Protein AF-A0A5A9NB40-F1 (afdb_monomer)

Foldseek 3Di:
DDDFDKDKDFPDDDDDDPPDDDDPVVVDPDDGDIDIDGDDDDDDDDDDDDDDDDDDDDDDDDDDDDDDDDDDDDPPPPPPDPDDDPVRVLVLLLVQQDDDDADPLQEFEAELVGLPVSLLVSLPDPPHDLSYDHWYFYADPVRDTDDDTPPPPRLLVSLVSNLVVLLPDPQWDDDSQAIDGDDDPVCLVVLVLLSVLSSQVSSCNRNVDHNRSYHPVRVCLLVVVVPCDDQFDLNLQRPPVLSVLLVQLLPQPDLVSNVVSCVVCVVLLVVLVLRDRDDDNVNSVVSSSSSRRCRRDVSCPSSSCSSVVPVPPPQPALVNVLVQAAEDADDPPDPRNVLSVVVNVLSSVLRNCQRVPVDPDHVQLVQCQQALDSDQPSSGDVVRAYEAEDPDPPPQAWHHDNVNSYIYQYRDPDSVSRNVRDRCRSVVPPDHDDD

pLDDT: mean 75.5, std 23.29, range [23.64, 98.44]

Nearest PDB structures (foldseek):
  6xz1-assembly2_B  TM=4.515E-01  e=2.768E-10  Homo sapiens
  8p83-assembly1_D  TM=4.177E-01  e=2.714E-08  Homo sapiens
  8p82-assembly1_B  TM=4.170E-01  e=3.335E-08  Homo sapiens
  6fx4-assembly1_A  TM=7.484E-01  e=1.336E-04  Homo sapiens
  8bja-assembly1_A  TM=4.212E-01  e=2.802E-06  Homo sapiens

Secondary structure (DSSP, 8-state):
----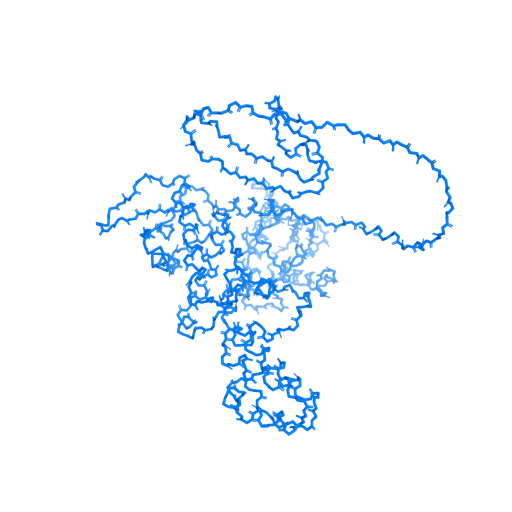-EEEE-SSS-PPPTT--S-GGGG--S--PPEEEEPP-----------------------------PPPP---------PPPHHHHHHHHHHTSB-S---GGGEEEE-GGGHHHHHHHHHT-TT--TTBPPEEEEB-TTS-B-SS--SSHHHHHHHHHHHHHHHTSTTEESSTTSBEEP--HHHHHTTHHHHHHHHHHHHHHHH----TTB-HHHHHHHTT--S-PPPPPGGG---HHHHHHHHHHHH-SSHHHHHHHHHHTHHHHHHTT-----SSHHHHHHHHHHHHHIIIIITTHHHHHHHTHHHH-----HHHHHHHPEE-PPPTTSHHHHHHHHHHHHHHHHHHHHHTTSSSS-HHHHHHHHHS-SS--TT--SSPPEEEEE-STT--S-EEETTTTEEEEE--SSHHHHHHHHHHHHHT--SS---

Sequence (435 aa):
MATEVFFIQRTQASAIRSTTRGRIIDYITESCTLFVTWGEDQMDTNMEDTLAPGENTPQSSTSGLSETAPDLPDFNHGSDTNEPDLETLLTNLMSKVCSEDIPSGNMINVCRDNVMDGAKRAFARRSFNPEAKISVVFMDDSMQAEGAVDEGGPSREFFRLLMMAIKESTLFTGPENNKNLSLDSHALHRGLYKTYGVMISVALLHGGVMPAFFSERLFKNLFSITSSSSPPTLDEITDLDLQTKLRKIFEAGDITAARAAIEECAESLSLLGSLRYIGTMEEREQLVQAATTFFVEGRTKEALEHFFWRTKNWKLRAEDLMSLFKAELSCPGSNRWRLEKKVEGYWRDFLVDVEDGVFEIELQQILIFASGADRIPALGFTPQPTIGFIHEIGRNYPEANTCLVKLKLPIHETYENFTKYMFEGIIQSPTFGMA

Radius of gyration: 31.13 Å; Cα contacts (8 Å, |Δi|>4): 495; chains: 1; bounding box: 96×76×75 Å

Mean predicted aligned error: 18.42 Å

InterPro domains:
  IPR000569 HECT domain [PF00632] (168-434)
  IPR000569 HECT domain [PS50237] (126-241)
  IPR000569 HECT domain [PS50237] (362-435)
  IPR000569 HECT domain [SM00119] (126-435)
  IPR035983 HECT, E3 ligase catalytic domain [SSF56204] (105-423)
  IPR050409 E3 ubiquitin-protein ligase [PTHR11254] (91-251)

Solvent-accessible surface area (backbone atoms only — not comparable to full-atom values): 26430 Å² total; per-residue (Å²): 137,86,83,86,66,71,55,78,65,69,93,77,78,82,86,85,60,97,84,74,85,80,67,74,69,84,76,57,92,63,98,73,85,81,54,78,49,81,64,76,92,75,84,85,81,90,81,82,87,83,79,86,88,79,90,83,86,84,89,82,89,82,89,83,82,90,84,89,81,82,91,74,84,85,79,81,72,80,81,88,64,94,65,75,52,71,67,57,51,49,50,48,50,46,69,60,41,52,84,87,67,67,52,78,39,29,52,37,62,26,30,85,95,46,39,59,63,29,46,55,58,33,70,67,37,90,66,40,48,88,53,48,41,73,41,35,42,42,32,47,100,83,73,44,74,62,79,77,85,52,85,54,62,50,41,41,52,46,29,53,52,41,52,52,52,54,67,73,28,81,56,39,40,66,54,87,64,41,22,36,76,38,78,49,71,67,45,50,75,71,43,43,39,34,48,49,32,51,50,49,53,39,21,34,62,76,44,69,41,70,79,76,31,50,19,73,64,48,52,32,65,69,69,65,54,77,74,73,72,74,80,67,52,65,88,68,45,78,50,64,66,61,33,51,43,45,47,51,34,68,67,35,90,44,68,68,54,25,50,54,35,43,61,76,35,36,70,61,28,50,76,51,74,41,63,72,92,70,92,48,72,66,51,45,52,55,36,47,45,48,34,36,38,30,64,65,48,58,68,30,44,67,48,54,50,35,35,39,48,74,79,79,63,69,71,80,47,40,69,56,58,59,70,52,41,48,72,64,72,55,62,84,90,37,74,61,24,55,53,50,54,50,48,55,47,47,51,53,53,49,36,45,38,28,69,74,58,76,43,102,54,53,62,48,57,54,40,21,56,26,39,63,35,83,60,82,50,96,70,52,64,84,54,71,29,27,33,43,70,39,84,56,87,91,49,66,46,50,47,54,39,37,88,54,24,30,32,29,44,34,77,57,96,44,63,67,61,37,50,51,28,44,52,52,38,59,72,70,53,90,75,79,86,92,128

Organism: NCBI:txid1572043

Structure (mmCIF, N/CA/C/O backbone):
data_AF-A0A5A9NB40-F1
#
_entry.id   AF-A0A5A9NB40-F1
#
loop_
_atom_site.group_PDB
_atom_site.id
_atom_site.type_symbol
_atom_site.label_atom_id
_atom_site.label_alt_id
_atom_site.label_comp_id
_atom_site.label_asym_id
_atom_site.label_entity_id
_atom_site.label_seq_id
_atom_site.pdbx_PDB_ins_code
_atom_site.Cartn_x
_atom_site.Cartn_y
_atom_site.Cartn_z
_atom_site.occupancy
_atom_site.B_iso_or_equiv
_atom_site.auth_seq_id
_atom_site.auth_comp_id
_atom_site.auth_asym_id
_atom_site.auth_atom_id
_atom_site.pdbx_PDB_model_num
ATOM 1 N N . MET A 1 1 ? -24.333 -8.713 -35.558 1.00 29.33 1 MET A N 1
ATOM 2 C CA . MET A 1 1 ? -24.719 -7.364 -35.097 1.00 29.33 1 MET A CA 1
ATOM 3 C C . MET A 1 1 ? -25.824 -7.554 -34.077 1.00 29.33 1 MET A C 1
ATOM 5 O O . MET A 1 1 ? -26.961 -7.739 -34.478 1.00 29.33 1 MET A O 1
ATOM 9 N N . ALA A 1 2 ? -25.473 -7.631 -32.794 1.00 23.80 2 ALA A N 1
ATOM 10 C CA . ALA A 1 2 ? -26.452 -7.568 -31.714 1.00 23.80 2 ALA A CA 1
ATOM 11 C C . ALA A 1 2 ? -26.686 -6.083 -31.420 1.00 23.80 2 ALA A C 1
ATOM 13 O O . ALA A 1 2 ? -25.725 -5.325 -31.304 1.00 23.80 2 ALA A O 1
ATOM 14 N N . THR A 1 3 ? -27.940 -5.647 -31.431 1.00 29.80 3 THR A N 1
ATOM 15 C CA . THR A 1 3 ? -28.317 -4.279 -31.068 1.00 29.80 3 THR A CA 1
ATOM 16 C C . THR A 1 3 ? -28.869 -4.361 -29.656 1.00 29.80 3 THR A C 1
ATOM 18 O O . THR A 1 3 ? -29.989 -4.816 -29.468 1.00 29.80 3 THR A O 1
ATOM 21 N N . GLU A 1 4 ? -28.049 -4.021 -28.666 1.00 28.77 4 GLU A N 1
ATOM 22 C CA . GLU A 1 4 ? -28.470 -3.997 -27.264 1.00 28.77 4 GLU A CA 1
ATOM 23 C C . GLU A 1 4 ? -29.405 -2.801 -27.037 1.00 28.77 4 GLU A C 1
ATOM 25 O O . GLU A 1 4 ? -29.126 -1.685 -27.486 1.00 28.77 4 GLU A O 1
ATOM 30 N N . VAL A 1 5 ? -30.534 -3.041 -26.369 1.00 35.09 5 VAL A N 1
ATOM 31 C CA . VAL A 1 5 ? -31.536 -2.019 -26.042 1.00 35.09 5 VAL A CA 1
ATOM 32 C C . VAL A 1 5 ? -31.424 -1.698 -24.554 1.00 35.09 5 VAL A C 1
ATOM 34 O O . VAL A 1 5 ? -31.495 -2.586 -23.711 1.00 35.09 5 VAL A O 1
ATOM 37 N N . PHE A 1 6 ? -31.258 -0.421 -24.224 1.00 33.25 6 PHE A N 1
ATOM 38 C CA . PHE A 1 6 ? -31.192 0.074 -22.849 1.00 33.25 6 PHE A CA 1
ATOM 39 C C . PHE A 1 6 ? -32.249 1.154 -22.622 1.00 33.25 6 PHE A C 1
ATOM 41 O O . PHE A 1 6 ? -32.608 1.901 -23.538 1.00 33.25 6 PHE A O 1
ATOM 48 N N . PHE A 1 7 ? -32.730 1.254 -21.384 1.00 34.97 7 PHE A N 1
ATOM 49 C CA . PHE A 1 7 ? -33.686 2.275 -20.967 1.00 34.97 7 PHE A CA 1
ATOM 50 C C . PHE A 1 7 ? -32.987 3.320 -20.098 1.00 34.97 7 PHE A C 1
ATOM 52 O O . PHE A 1 7 ? -32.127 2.999 -19.280 1.00 34.97 7 PHE A O 1
ATOM 59 N N . ILE A 1 8 ? -33.354 4.587 -20.291 1.00 39.41 8 ILE A N 1
ATOM 60 C CA . ILE A 1 8 ? -32.782 5.719 -19.560 1.00 39.41 8 ILE A CA 1
ATOM 61 C C . ILE A 1 8 ? -33.918 6.473 -18.895 1.00 39.41 8 ILE A C 1
ATOM 63 O O . ILE A 1 8 ? -34.808 6.988 -19.571 1.00 39.41 8 ILE A O 1
ATOM 67 N N . GLN A 1 9 ? -33.860 6.579 -17.572 1.00 42.47 9 GLN A N 1
ATOM 68 C CA . GLN A 1 9 ? -34.760 7.421 -16.794 1.00 42.47 9 GLN A CA 1
ATOM 69 C C . GLN A 1 9 ? -33.991 8.645 -16.286 1.00 42.47 9 GLN A C 1
ATOM 71 O O . GLN A 1 9 ? -33.009 8.519 -15.557 1.00 42.47 9 GLN A O 1
ATOM 76 N N . ARG A 1 10 ? -34.434 9.841 -16.696 1.00 43.91 10 ARG A N 1
ATOM 77 C CA . ARG A 1 10 ? -33.942 11.142 -16.211 1.00 43.91 10 ARG A CA 1
ATOM 78 C C . ARG A 1 10 ? -34.952 11.734 -15.232 1.00 43.91 10 ARG A C 1
ATOM 80 O O . ARG A 1 10 ? -36.149 11.711 -15.507 1.00 43.91 10 ARG A O 1
ATOM 87 N N . THR A 1 11 ? -34.475 12.307 -14.129 1.00 39.78 11 THR A N 1
ATOM 88 C CA . THR A 1 11 ? -35.333 12.928 -13.109 1.00 39.78 11 THR A CA 1
ATOM 89 C C . THR A 1 11 ? -35.779 14.348 -13.444 1.00 39.78 11 THR A C 1
ATOM 91 O O . THR A 1 11 ? -36.829 14.732 -12.954 1.00 39.78 11 THR A O 1
ATOM 94 N N . GLN A 1 12 ? -35.096 15.104 -14.312 1.00 43.00 12 GLN A N 1
ATOM 95 C CA . GLN A 1 12 ? -35.564 16.405 -14.820 1.00 43.00 12 GLN A CA 1
ATOM 96 C C . GLN A 1 12 ? -34.902 16.708 -16.189 1.00 43.00 12 GLN A C 1
ATOM 98 O O . GLN A 1 12 ? -33.707 16.488 -16.356 1.00 43.00 12 GLN A O 1
ATOM 103 N N . ALA A 1 13 ? -35.697 17.207 -17.151 1.00 37.53 13 ALA A N 1
ATOM 104 C CA . ALA A 1 13 ? -35.382 17.608 -18.543 1.00 37.53 13 ALA A CA 1
ATOM 105 C C . ALA A 1 13 ? -35.442 16.550 -19.685 1.00 37.53 13 ALA A C 1
ATOM 107 O O . ALA A 1 13 ? -35.218 15.356 -19.504 1.00 37.53 13 ALA A O 1
ATOM 108 N N . SER A 1 14 ? -35.799 17.063 -20.876 1.00 40.53 14 SER A N 1
ATOM 109 C CA . SER A 1 14 ? -36.460 16.482 -22.068 1.00 40.53 14 SER A CA 1
ATOM 110 C C . SER A 1 14 ? -36.132 15.039 -22.486 1.00 40.53 14 SER A C 1
ATOM 112 O O . SER A 1 14 ? -34.971 14.648 -22.576 1.00 40.53 14 SER A O 1
ATOM 114 N N . ALA A 1 15 ? -37.172 14.286 -22.873 1.00 42.12 15 ALA A N 1
ATOM 115 C CA . ALA A 1 15 ? -37.078 12.909 -23.364 1.00 42.12 15 ALA A CA 1
ATOM 116 C C . ALA A 1 15 ? -36.252 12.778 -24.661 1.00 42.12 15 ALA A C 1
ATOM 118 O O . ALA A 1 15 ? -36.497 13.477 -25.648 1.00 42.12 15 ALA A O 1
ATOM 119 N N . ILE A 1 16 ? -35.308 11.832 -24.670 1.00 47.56 16 ILE A N 1
ATOM 120 C CA . ILE A 1 16 ? -34.517 11.455 -25.849 1.00 47.56 16 ILE A CA 1
ATOM 121 C C . ILE A 1 16 ? -35.427 10.654 -26.792 1.00 47.56 16 ILE A C 1
ATOM 123 O O . ILE A 1 16 ? -36.020 9.655 -26.391 1.00 47.56 16 ILE A O 1
ATOM 127 N N . ARG A 1 17 ? -35.579 11.098 -28.047 1.00 47.91 17 ARG A N 1
ATOM 128 C CA . ARG A 1 17 ? -36.427 10.412 -29.039 1.00 47.91 17 ARG A CA 1
ATOM 129 C C . ARG A 1 17 ? -35.678 9.235 -29.669 1.00 47.91 17 ARG A C 1
ATOM 131 O O . ARG A 1 17 ? -34.467 9.314 -29.879 1.00 47.91 17 ARG A O 1
ATOM 138 N N . SER A 1 18 ? -36.408 8.189 -30.056 1.00 46.62 18 SER A N 1
ATOM 139 C CA . SER A 1 18 ? -35.879 6.957 -30.676 1.00 46.62 18 SER A CA 1
ATOM 140 C C . SER A 1 18 ? -35.137 7.163 -32.007 1.00 46.62 18 SER A C 1
ATOM 142 O O . SER A 1 18 ? -34.500 6.243 -32.508 1.00 46.62 18 SER A O 1
ATOM 144 N N . THR A 1 19 ? -35.183 8.365 -32.585 1.00 41.97 19 THR A N 1
ATOM 145 C CA . THR A 1 19 ? -34.514 8.718 -33.846 1.00 41.97 19 THR A CA 1
ATOM 146 C C . THR A 1 19 ? -33.150 9.400 -33.665 1.00 41.97 19 THR A C 1
ATOM 148 O O . THR A 1 19 ? -32.575 9.873 -34.643 1.00 41.97 19 THR A O 1
ATOM 151 N N . THR A 1 20 ? -32.632 9.502 -32.439 1.00 49.69 20 THR A N 1
ATOM 152 C CA . THR A 1 20 ? -31.390 10.239 -32.136 1.00 49.69 20 THR A CA 1
ATOM 153 C C . THR A 1 20 ? -30.153 9.380 -32.451 1.00 49.69 20 THR A C 1
ATOM 155 O O . THR A 1 20 ? -30.099 8.219 -32.058 1.00 49.69 20 THR A O 1
ATOM 158 N N . ARG A 1 21 ? -29.153 9.928 -33.163 1.00 46.28 21 ARG A N 1
ATOM 159 C CA . ARG A 1 21 ? -27.879 9.253 -33.500 1.00 46.28 21 ARG A CA 1
ATOM 160 C C . ARG A 1 21 ? -26.691 10.096 -33.015 1.00 46.28 21 ARG A C 1
ATOM 162 O O . ARG A 1 21 ? -26.619 11.265 -33.371 1.00 46.28 21 ARG A O 1
ATOM 169 N N . GLY A 1 22 ? -25.768 9.500 -32.257 1.00 52.41 22 GLY A N 1
ATOM 170 C CA . GLY A 1 22 ? -24.605 10.171 -31.645 1.00 52.41 22 GLY A CA 1
ATOM 171 C C . GLY A 1 22 ? -24.217 9.522 -30.308 1.00 52.41 22 GLY A C 1
ATOM 172 O O . GLY A 1 22 ? -24.888 8.579 -29.884 1.00 52.41 22 GLY A O 1
ATOM 173 N N . ARG A 1 23 ? -23.151 9.992 -29.636 1.00 48.22 23 ARG A N 1
ATOM 174 C CA . ARG A 1 23 ? -22.832 9.531 -28.271 1.00 48.22 23 ARG A CA 1
ATOM 175 C C . ARG A 1 23 ? -23.739 10.258 -27.286 1.00 48.22 23 ARG A C 1
ATOM 177 O O . ARG A 1 23 ? -23.987 11.449 -27.416 1.00 48.22 23 ARG A O 1
ATOM 184 N N . ILE A 1 24 ? -24.233 9.548 -26.278 1.00 52.31 24 ILE A N 1
ATOM 185 C CA . ILE A 1 24 ? -25.262 10.091 -25.381 1.00 52.31 24 ILE A CA 1
ATOM 186 C C . ILE A 1 24 ? -24.777 11.271 -24.534 1.00 52.31 24 ILE A C 1
ATOM 188 O O . ILE A 1 24 ? -25.565 12.143 -24.175 1.00 52.31 24 ILE A O 1
ATOM 192 N N . ILE A 1 25 ? -23.469 11.307 -24.270 1.00 52.12 25 ILE A N 1
ATOM 193 C CA . ILE A 1 25 ? -22.797 12.370 -23.525 1.00 52.12 25 ILE A CA 1
ATOM 194 C C . ILE A 1 25 ? -22.864 13.717 -24.245 1.00 52.12 25 ILE A C 1
ATOM 196 O O . ILE A 1 25 ? -22.922 14.753 -23.592 1.00 52.12 25 ILE A O 1
ATOM 200 N N . ASP A 1 26 ? -22.983 13.697 -25.575 1.00 53.06 26 ASP A N 1
ATOM 201 C CA . ASP A 1 26 ? -23.088 14.903 -26.397 1.00 53.06 26 ASP A CA 1
ATOM 202 C C . ASP A 1 26 ? -24.434 15.638 -26.168 1.00 53.06 26 ASP A C 1
ATOM 204 O O . ASP A 1 26 ? -24.609 16.771 -26.610 1.00 53.06 26 ASP A O 1
ATOM 208 N N . TYR A 1 27 ? -25.386 15.017 -25.452 1.00 52.00 27 TYR A N 1
ATOM 209 C CA . TYR A 1 27 ? -26.709 15.566 -25.116 1.00 52.00 27 TYR A CA 1
ATOM 210 C C . TYR A 1 27 ? -26.897 15.838 -23.607 1.00 52.00 27 TYR A C 1
ATOM 212 O O . TYR A 1 27 ? -28.026 16.002 -23.121 1.00 52.00 27 TYR A O 1
ATOM 220 N N . ILE A 1 28 ? -25.808 15.859 -22.834 1.00 54.16 28 ILE A N 1
ATOM 221 C CA . ILE A 1 28 ? -25.805 16.179 -21.402 1.00 54.16 28 ILE A CA 1
ATOM 222 C C . ILE A 1 28 ? -25.179 17.565 -21.231 1.00 54.16 28 ILE A C 1
ATOM 224 O O . ILE A 1 28 ? -23.966 17.714 -21.289 1.00 54.16 28 ILE A O 1
ATOM 228 N N . THR A 1 29 ? -26.013 18.591 -21.056 1.00 47.75 29 THR A N 1
ATOM 229 C CA . THR A 1 29 ? -25.559 19.988 -20.922 1.00 47.75 29 THR A CA 1
ATOM 230 C C . THR A 1 29 ? -25.350 20.426 -19.473 1.00 47.75 29 THR A C 1
ATOM 232 O O . THR A 1 29 ? -24.815 21.504 -19.242 1.00 47.75 29 THR A O 1
ATOM 235 N N . GLU A 1 30 ? -25.762 19.609 -18.500 1.00 47.28 30 GLU A N 1
ATOM 236 C CA . GLU A 1 30 ? -25.673 19.897 -17.065 1.00 47.28 30 GLU A CA 1
ATOM 237 C C . GLU A 1 30 ? -25.317 18.626 -16.284 1.00 47.28 30 GLU A C 1
ATOM 239 O O . GLU A 1 30 ? -25.606 17.511 -16.728 1.00 47.28 30 GLU A O 1
ATOM 244 N N . SER A 1 31 ? -24.687 18.788 -15.117 1.00 43.28 31 SER A N 1
ATOM 245 C CA . SER A 1 31 ? -24.292 17.665 -14.261 1.00 43.28 31 SER A CA 1
ATOM 246 C C . SER A 1 31 ? -25.531 16.916 -13.760 1.00 43.28 31 SER A C 1
ATOM 248 O O . SER A 1 31 ? -26.337 17.468 -13.013 1.00 43.28 31 SER A O 1
ATOM 250 N N . CYS A 1 32 ? -25.706 15.661 -14.183 1.00 47.19 32 CYS A N 1
ATOM 251 C CA . CYS A 1 32 ? -26.844 14.831 -13.791 1.00 47.19 32 CYS A CA 1
ATOM 252 C C . CYS A 1 32 ? -26.428 13.379 -13.532 1.00 47.19 32 CYS A C 1
ATOM 254 O O . CYS A 1 32 ? -25.531 12.850 -14.189 1.00 47.19 32 CYS A O 1
ATOM 256 N N . THR A 1 33 ? -27.127 12.708 -12.616 1.00 40.25 33 THR A N 1
ATOM 257 C CA . THR A 1 33 ? -26.971 11.268 -12.373 1.00 40.25 33 THR A CA 1
ATOM 258 C C . THR A 1 33 ? -27.795 10.476 -13.388 1.00 40.25 33 THR A C 1
ATOM 260 O O . THR A 1 33 ? -29.003 10.682 -13.509 1.00 40.25 33 THR A O 1
ATOM 263 N N . LEU A 1 34 ? -27.147 9.566 -14.118 1.00 41.75 34 LEU A N 1
ATOM 264 C CA . LEU A 1 34 ? -27.791 8.664 -15.074 1.00 41.75 34 LEU A CA 1
ATOM 265 C C . LEU A 1 34 ? -27.915 7.263 -14.480 1.00 41.75 34 LEU A C 1
ATOM 267 O O . LEU A 1 34 ? -26.918 6.662 -14.085 1.00 41.75 34 LEU A O 1
ATOM 271 N N . PHE A 1 35 ? -29.135 6.730 -14.479 1.00 39.69 35 PHE A N 1
ATOM 272 C CA . PHE A 1 35 ? -29.393 5.328 -14.176 1.00 39.69 35 PHE A CA 1
ATOM 273 C C . PHE A 1 35 ? -29.567 4.576 -15.495 1.00 39.69 35 PHE A C 1
ATOM 275 O O . PHE A 1 35 ? -30.476 4.880 -16.270 1.00 39.69 35 PHE A O 1
ATOM 282 N N . VAL A 1 36 ? -28.669 3.626 -15.761 1.00 39.91 36 VAL A N 1
ATOM 283 C CA . VAL A 1 36 ? -28.721 2.750 -16.936 1.00 39.91 36 VAL A CA 1
ATOM 284 C C . VAL A 1 36 ? -29.097 1.358 -16.457 1.00 39.91 36 VAL A C 1
ATOM 286 O O . VAL A 1 36 ? -28.350 0.739 -15.699 1.00 39.91 36 VAL A O 1
ATOM 289 N N . THR A 1 37 ? -30.257 0.872 -16.886 1.00 36.75 37 THR A N 1
ATOM 290 C CA . THR A 1 37 ? -30.696 -0.501 -16.638 1.00 36.75 37 THR A CA 1
ATOM 291 C C . THR A 1 37 ? -30.661 -1.295 -17.938 1.00 36.75 37 THR A C 1
ATOM 293 O O . THR A 1 37 ? -31.154 -0.858 -18.981 1.00 36.75 37 THR A O 1
ATOM 296 N N . TRP A 1 38 ? -30.041 -2.470 -17.866 1.00 35.12 38 TRP A N 1
ATOM 297 C CA . TRP A 1 38 ? -29.994 -3.437 -18.955 1.00 35.12 38 TRP A CA 1
ATOM 298 C C . TRP A 1 38 ? -31.318 -4.201 -18.982 1.00 35.12 38 TRP A C 1
ATOM 300 O O . TRP A 1 38 ? -31.718 -4.765 -17.965 1.00 35.12 38 TRP A O 1
ATOM 310 N N . GLY A 1 39 ? -32.027 -4.172 -20.112 1.00 36.09 39 GLY A N 1
ATOM 311 C CA . GLY A 1 39 ? -33.216 -5.001 -20.296 1.00 36.09 39 GLY A CA 1
ATOM 312 C C . GLY A 1 39 ? -32.800 -6.428 -20.639 1.00 36.09 39 GLY A C 1
ATOM 313 O O . GLY A 1 39 ? -32.001 -6.619 -21.551 1.00 36.09 39 GLY A O 1
ATOM 314 N N . GLU A 1 40 ? -33.319 -7.424 -19.923 1.00 32.31 40 GLU A N 1
ATOM 315 C CA . GLU A 1 40 ? -33.206 -8.819 -20.356 1.00 32.31 40 GLU A CA 1
ATOM 316 C C . GLU A 1 40 ? -34.130 -9.062 -21.560 1.00 32.31 40 GLU A C 1
ATOM 318 O O . GLU A 1 40 ? -35.271 -8.591 -21.575 1.00 32.31 40 GLU A O 1
ATOM 323 N N . ASP A 1 41 ? -33.634 -9.797 -22.563 1.00 35.50 41 ASP A N 1
ATOM 324 C CA . ASP A 1 41 ? -34.389 -10.237 -23.741 1.00 35.50 41 ASP A CA 1
ATOM 325 C C . ASP A 1 41 ? -35.631 -11.042 -23.312 1.00 35.50 41 ASP A C 1
ATOM 327 O O . ASP A 1 41 ? -35.566 -12.243 -23.049 1.00 35.50 41 ASP A O 1
ATOM 331 N N . GLN A 1 42 ? -36.788 -10.386 -23.255 1.00 32.03 42 GLN A N 1
ATOM 332 C CA . GLN A 1 42 ? -38.090 -11.041 -23.156 1.00 32.03 42 GLN A CA 1
ATOM 333 C C . GLN A 1 42 ? -38.706 -11.091 -24.556 1.00 32.03 42 GLN A C 1
ATOM 335 O O . GLN A 1 42 ? -39.126 -10.073 -25.109 1.00 32.03 42 GLN A O 1
ATOM 340 N N . MET A 1 43 ? -38.751 -12.294 -25.133 1.00 29.48 43 MET A N 1
ATOM 341 C CA . MET A 1 43 ? -39.629 -12.589 -26.262 1.00 29.48 43 MET A CA 1
ATOM 342 C C . MET A 1 43 ? -41.094 -12.626 -25.790 1.00 29.48 43 MET A C 1
ATOM 344 O O . MET A 1 43 ? -41.428 -13.351 -24.859 1.00 29.48 43 MET A O 1
ATOM 348 N N . ASP A 1 44 ? -41.926 -11.884 -26.527 1.00 31.30 44 ASP A N 1
ATOM 349 C CA . ASP A 1 44 ? -43.384 -11.978 -26.705 1.00 31.30 44 ASP A CA 1
ATOM 350 C C . ASP A 1 44 ? -44.344 -11.671 -25.533 1.00 31.30 44 ASP A C 1
ATOM 352 O O . ASP A 1 44 ? -44.513 -12.449 -24.601 1.00 31.30 44 ASP A O 1
ATOM 356 N N . THR A 1 45 ? -45.128 -10.590 -25.674 1.00 27.33 45 THR A N 1
ATOM 357 C CA . THR A 1 45 ? -46.595 -10.589 -25.935 1.00 27.33 45 THR A CA 1
ATOM 358 C C . THR A 1 45 ? -47.282 -9.286 -25.473 1.00 27.33 45 THR A C 1
ATOM 360 O O . THR A 1 45 ? -47.068 -8.792 -24.375 1.00 27.33 45 THR A O 1
ATOM 363 N N . ASN A 1 46 ? -48.119 -8.742 -26.365 1.00 29.81 46 ASN A N 1
ATOM 364 C CA . ASN A 1 46 ? -49.235 -7.797 -26.191 1.00 29.81 46 ASN A CA 1
ATOM 365 C C . ASN A 1 46 ? -49.567 -7.254 -24.784 1.00 29.81 46 ASN A C 1
ATOM 367 O O . ASN A 1 46 ? -50.034 -8.003 -23.929 1.00 29.81 46 ASN A O 1
ATOM 371 N N . MET A 1 47 ? -49.630 -5.921 -24.662 1.00 26.53 47 MET A N 1
ATOM 372 C CA . MET A 1 47 ? -50.822 -5.274 -24.094 1.00 26.53 47 MET A CA 1
ATOM 373 C C . MET A 1 47 ? -50.961 -3.818 -24.565 1.00 26.53 47 MET A C 1
ATOM 375 O O . MET A 1 47 ? -50.075 -2.990 -24.365 1.00 26.53 47 MET A O 1
ATOM 379 N N . GLU A 1 48 ? -52.084 -3.559 -25.234 1.00 28.17 48 GLU A N 1
ATOM 380 C CA . GLU A 1 48 ? -52.639 -2.251 -25.578 1.00 28.17 48 GLU A CA 1
ATOM 381 C C . GLU A 1 48 ? -53.038 -1.437 -24.335 1.00 28.17 48 GLU A C 1
ATOM 383 O O . GLU A 1 48 ? -53.352 -1.994 -23.285 1.00 28.17 48 GLU A O 1
ATOM 388 N N . ASP A 1 49 ? -53.095 -0.118 -24.550 1.00 27.61 49 ASP A N 1
ATOM 389 C CA . ASP A 1 49 ? -54.004 0.866 -23.954 1.00 27.61 49 ASP A CA 1
ATOM 390 C C . ASP A 1 49 ? -54.131 0.962 -22.431 1.00 27.61 49 ASP A C 1
ATOM 392 O O . ASP A 1 49 ? -54.804 0.150 -21.808 1.00 27.61 49 ASP A O 1
ATOM 396 N N . THR A 1 50 ? -53.720 2.107 -21.858 1.00 25.45 50 THR A N 1
ATOM 397 C CA . THR A 1 50 ? -54.691 3.041 -21.236 1.00 25.45 50 THR A CA 1
ATOM 398 C C . THR A 1 50 ? -54.100 4.438 -20.958 1.00 25.45 50 THR A C 1
ATOM 400 O O . THR A 1 50 ? -53.326 4.648 -20.033 1.00 25.45 50 THR A O 1
ATOM 403 N N . LEU A 1 51 ? -54.504 5.395 -21.799 1.00 25.91 51 LEU A N 1
ATOM 404 C CA . LEU A 1 51 ? -55.110 6.698 -21.470 1.00 25.91 51 LEU A CA 1
ATOM 405 C C . LEU A 1 51 ? -54.537 7.565 -20.323 1.00 25.91 51 LEU A C 1
ATOM 407 O O . LEU A 1 51 ? -54.747 7.316 -19.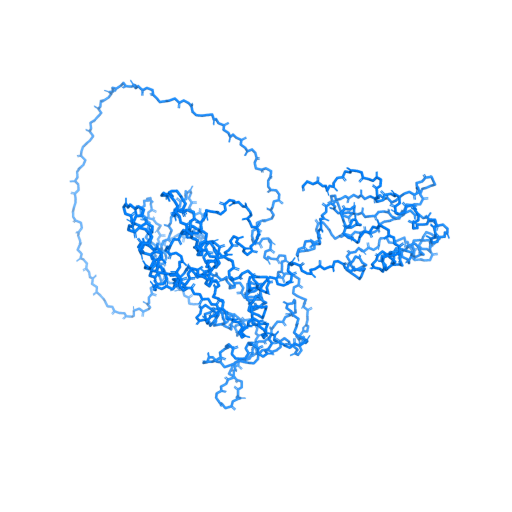138 1.00 25.91 51 LEU A O 1
ATOM 411 N N . ALA A 1 52 ? -54.012 8.727 -20.728 1.00 28.33 52 ALA A N 1
ATOM 412 C CA . ALA A 1 52 ? -54.126 9.981 -19.978 1.00 28.33 52 ALA A CA 1
ATOM 413 C C . ALA A 1 52 ? -55.603 10.403 -19.815 1.00 28.33 52 ALA A C 1
ATOM 415 O O . ALA A 1 52 ? -56.449 10.052 -20.642 1.00 28.33 52 ALA A O 1
ATOM 416 N N . PRO A 1 53 ? -55.919 11.196 -18.780 1.00 31.72 53 PRO A N 1
ATOM 417 C CA . PRO A 1 53 ? -56.241 12.618 -19.003 1.00 31.72 53 PRO A CA 1
ATOM 418 C C . PRO A 1 53 ? -55.635 13.492 -17.877 1.00 31.72 53 PRO A C 1
ATOM 420 O O . PRO A 1 53 ? -55.325 12.990 -16.807 1.00 31.72 53 PRO A O 1
ATOM 423 N N . GLY A 1 54 ? -55.401 14.799 -17.960 1.00 26.14 54 GLY A N 1
ATOM 424 C CA . GLY A 1 54 ? -55.861 15.874 -18.827 1.00 26.14 54 GLY A CA 1
ATOM 425 C C . GLY A 1 54 ? -55.861 17.153 -17.964 1.00 26.14 54 GLY A C 1
ATOM 426 O O . GLY A 1 54 ? -56.436 17.145 -16.884 1.00 26.14 54 GLY A O 1
ATOM 427 N N . GLU A 1 55 ? -55.151 18.186 -18.428 1.00 26.52 55 GLU A N 1
ATOM 428 C CA . GLU A 1 55 ? -55.361 19.637 -18.235 1.00 26.52 55 GLU A CA 1
ATOM 429 C C . GLU A 1 55 ? -55.752 20.224 -16.852 1.00 26.52 55 GLU A C 1
ATOM 431 O O . GLU A 1 55 ? -56.838 19.990 -16.332 1.00 26.52 55 GLU A O 1
ATOM 436 N N . ASN A 1 56 ? -54.958 21.183 -16.346 1.00 26.97 56 ASN A N 1
ATOM 437 C CA . ASN A 1 56 ? -55.278 22.622 -16.462 1.00 26.97 56 ASN A CA 1
ATOM 438 C C . ASN A 1 56 ? -54.318 23.512 -15.650 1.00 26.97 56 ASN A C 1
ATOM 440 O O . ASN A 1 56 ? -54.143 23.365 -14.443 1.00 26.97 56 ASN A O 1
ATOM 444 N N . THR A 1 57 ? -53.733 24.488 -16.342 1.00 25.30 57 THR A N 1
ATOM 445 C CA . THR A 1 57 ? -53.094 25.688 -15.779 1.00 25.30 57 THR A CA 1
ATOM 446 C C . THR A 1 57 ? -54.172 26.624 -15.203 1.00 25.30 57 THR A C 1
ATOM 448 O O . THR A 1 57 ? -55.328 26.548 -15.620 1.00 25.30 57 THR A O 1
ATOM 451 N N . PRO A 1 58 ? -53.822 27.566 -14.310 1.00 28.41 58 PRO A N 1
ATOM 452 C CA . PRO A 1 58 ? -53.734 28.939 -14.816 1.00 28.41 58 PRO A CA 1
ATOM 453 C C . PRO A 1 58 ? -52.600 29.785 -14.214 1.00 28.41 58 PRO A C 1
ATOM 455 O O . PRO A 1 58 ? -52.193 29.642 -13.064 1.00 28.41 58 PRO A O 1
ATOM 458 N N . GLN A 1 59 ? -52.125 30.713 -15.042 1.00 26.53 59 GLN A N 1
ATOM 459 C CA . GLN A 1 59 ? -51.249 31.828 -14.697 1.00 26.53 59 GLN A CA 1
ATOM 460 C C . GLN A 1 59 ? -51.966 32.839 -13.784 1.00 26.53 59 GLN A C 1
ATOM 462 O O . GLN A 1 59 ? -53.108 33.203 -14.056 1.00 26.53 59 GLN A O 1
ATOM 467 N N . SER A 1 60 ? -51.256 33.419 -12.810 1.00 25.98 60 SER A N 1
ATOM 468 C CA . SER A 1 60 ? -51.446 34.834 -12.462 1.00 25.98 60 SER A CA 1
ATOM 469 C C . SER A 1 60 ? -50.169 35.445 -11.884 1.00 25.98 60 SER A C 1
ATOM 471 O O . SER A 1 60 ? -49.638 35.000 -10.870 1.00 25.98 60 SER A O 1
ATOM 473 N N . SER A 1 61 ? -49.706 36.489 -12.555 1.00 24.67 61 SER A N 1
ATOM 474 C CA . SER A 1 61 ? -48.699 37.468 -12.155 1.00 24.67 61 SER A CA 1
ATOM 475 C C . SER A 1 61 ? -49.144 38.338 -10.974 1.00 24.67 61 SER A C 1
ATOM 477 O O . SER A 1 61 ? -50.266 38.826 -11.028 1.00 24.67 61 SER A O 1
ATOM 479 N N . THR A 1 62 ? -48.239 38.653 -10.033 1.00 24.52 62 THR A N 1
ATOM 480 C CA . THR A 1 62 ? -48.039 40.021 -9.489 1.00 24.52 62 THR A CA 1
ATOM 481 C C . THR A 1 62 ? -46.783 40.121 -8.606 1.00 24.52 62 THR A C 1
ATOM 483 O O . THR A 1 62 ? -46.662 39.449 -7.591 1.00 24.52 62 THR A O 1
ATOM 486 N N . SER A 1 63 ? -45.876 40.994 -9.051 1.00 24.95 63 SER A N 1
ATOM 487 C CA . SER A 1 63 ? -44.936 41.886 -8.342 1.00 24.95 63 SER A CA 1
ATOM 488 C C . SER A 1 63 ? -44.894 41.941 -6.802 1.00 24.95 63 SER A C 1
ATOM 490 O O . SER A 1 63 ? -45.926 42.161 -6.172 1.00 24.95 63 SER A O 1
ATOM 492 N N . GLY A 1 64 ? -43.675 42.024 -6.240 1.00 23.64 64 GLY A N 1
ATOM 493 C CA . GLY A 1 64 ? -43.442 42.712 -4.960 1.00 23.64 64 GLY A CA 1
ATOM 494 C C . GLY A 1 64 ? -42.113 42.431 -4.240 1.00 23.64 64 GLY A C 1
ATOM 495 O O . GLY A 1 64 ? -42.065 41.539 -3.413 1.00 23.64 64 GLY A O 1
ATOM 496 N N . LEU A 1 65 ? -41.105 43.276 -4.505 1.00 25.06 65 LEU A N 1
ATOM 497 C CA . LEU A 1 65 ? -40.121 43.837 -3.550 1.00 25.06 65 LEU A CA 1
ATOM 498 C C . LEU A 1 65 ? -39.092 42.921 -2.832 1.00 25.06 65 LEU A C 1
ATOM 500 O O . LEU A 1 65 ? -39.372 42.294 -1.822 1.00 25.06 65 LEU A O 1
ATOM 504 N N . SER A 1 66 ? -37.857 42.985 -3.353 1.00 24.80 66 SER A N 1
ATOM 505 C CA . SER A 1 66 ? -36.565 43.219 -2.668 1.00 24.80 66 SER A CA 1
ATOM 506 C C . SER A 1 66 ? -36.483 43.064 -1.142 1.00 24.80 66 SER A C 1
ATOM 508 O O . SER A 1 66 ? -37.020 43.907 -0.432 1.00 24.80 66 SER A O 1
ATOM 510 N N . GLU A 1 67 ? -35.592 42.180 -0.676 1.00 26.06 67 GLU A N 1
ATOM 511 C CA . GLU A 1 67 ? -34.592 42.512 0.354 1.00 26.06 67 GLU A CA 1
ATOM 512 C C . GLU A 1 67 ? -33.375 41.562 0.282 1.00 26.06 67 GLU A C 1
ATOM 514 O O . GLU A 1 67 ? -33.462 40.410 -0.131 1.00 26.06 67 GLU A O 1
ATOM 519 N N . THR A 1 68 ? -32.217 42.136 0.584 1.00 28.19 68 THR A N 1
ATOM 520 C CA . THR A 1 68 ? -30.827 41.760 0.279 1.00 28.19 68 THR A CA 1
ATOM 521 C C . THR A 1 68 ? -30.278 40.504 0.971 1.00 28.19 68 THR A C 1
ATOM 523 O O . THR A 1 68 ? -30.482 40.328 2.169 1.00 28.19 68 THR A O 1
ATOM 526 N N . ALA A 1 69 ? -29.426 39.744 0.268 1.00 27.17 69 ALA A N 1
ATOM 527 C CA . ALA A 1 69 ? -28.410 38.861 0.858 1.00 27.17 69 ALA A CA 1
ATOM 528 C C . ALA A 1 69 ? -27.008 39.267 0.336 1.00 27.17 69 ALA A C 1
ATOM 530 O O . ALA A 1 69 ? -26.907 39.663 -0.825 1.00 27.17 69 ALA A O 1
ATOM 531 N N . PRO A 1 70 ? -25.960 39.254 1.181 1.00 29.02 70 PRO A N 1
ATOM 532 C CA . PRO A 1 70 ? -24.682 39.913 0.909 1.00 29.02 70 PRO A CA 1
ATOM 533 C C . PRO A 1 70 ? -23.772 39.127 -0.046 1.00 29.02 70 PRO A C 1
ATOM 535 O O . PRO A 1 70 ? -23.731 37.897 -0.009 1.00 29.02 70 PRO A O 1
ATOM 538 N N . ASP A 1 71 ? -23.009 39.880 -0.842 1.00 30.00 71 ASP A N 1
ATOM 539 C CA . ASP A 1 71 ? -21.901 39.420 -1.681 1.00 30.00 71 ASP A CA 1
ATOM 540 C C . ASP A 1 71 ? -20.903 38.558 -0.890 1.00 30.00 71 ASP A C 1
ATOM 542 O O . ASP A 1 71 ? -20.335 38.994 0.116 1.00 30.00 71 ASP A O 1
ATOM 546 N N . LEU A 1 72 ? -20.645 37.348 -1.390 1.00 27.64 72 LEU A N 1
ATOM 547 C CA . LEU A 1 72 ? -19.466 36.553 -1.053 1.00 27.64 72 LEU A CA 1
ATOM 548 C C . LEU A 1 72 ? -18.444 36.702 -2.194 1.00 27.64 72 LEU A C 1
ATOM 550 O O . LEU A 1 72 ? -18.836 36.694 -3.361 1.00 27.64 72 LEU A O 1
ATOM 554 N N . PRO A 1 73 ? -17.150 36.872 -1.875 1.00 28.06 73 PRO A N 1
ATOM 555 C CA . PRO A 1 73 ? -16.131 37.250 -2.842 1.00 28.06 73 PRO A CA 1
ATOM 556 C C . PRO A 1 73 ? -15.884 36.145 -3.871 1.00 28.06 73 PRO A C 1
ATOM 558 O O . PRO A 1 73 ? -15.722 34.972 -3.532 1.00 28.06 73 PRO A O 1
ATOM 561 N N . ASP A 1 74 ? -15.812 36.575 -5.125 1.00 28.56 74 ASP A N 1
ATOM 562 C CA . ASP A 1 74 ? -15.439 35.793 -6.296 1.00 28.56 74 ASP A CA 1
ATOM 563 C C . ASP A 1 74 ? -13.972 35.340 -6.169 1.00 28.56 74 ASP A C 1
ATOM 565 O O . ASP A 1 74 ? -13.034 36.053 -6.535 1.00 28.56 74 ASP A O 1
ATOM 569 N N . PHE A 1 75 ? -13.750 34.164 -5.575 1.00 26.42 75 PHE A N 1
ATOM 570 C CA . PHE A 1 75 ? -12.453 33.489 -5.612 1.00 26.42 75 PHE A CA 1
ATOM 571 C C . PHE A 1 75 ? -12.322 32.750 -6.938 1.00 26.42 75 PHE A C 1
ATOM 573 O O . PHE A 1 75 ? -12.467 31.532 -7.030 1.00 26.42 75 PHE A O 1
ATOM 580 N N . ASN A 1 76 ? -11.999 33.520 -7.970 1.00 31.11 76 ASN A N 1
ATOM 581 C CA . ASN A 1 76 ? -11.481 33.006 -9.223 1.00 31.11 76 ASN A CA 1
ATOM 582 C C . ASN A 1 76 ? -10.051 32.482 -8.974 1.00 31.11 76 ASN A C 1
ATOM 584 O O . ASN A 1 76 ? -9.058 33.165 -9.230 1.00 31.11 76 ASN A O 1
ATOM 588 N N . HIS A 1 77 ? -9.937 31.288 -8.387 1.00 32.09 77 HIS A N 1
ATOM 589 C CA . HIS A 1 77 ? -8.682 30.547 -8.363 1.00 32.09 77 HIS A CA 1
ATOM 590 C C . HIS A 1 77 ? -8.470 29.947 -9.751 1.00 32.09 77 HIS A C 1
ATOM 592 O O . HIS A 1 77 ? -9.086 28.946 -10.111 1.00 32.09 77 HIS A O 1
ATOM 598 N N . GLY A 1 78 ? -7.600 30.587 -10.535 1.00 29.55 78 GLY A N 1
ATOM 599 C CA . GLY A 1 78 ? -7.065 30.010 -11.760 1.00 29.55 78 GLY A CA 1
ATOM 600 C C . GLY A 1 78 ? -6.472 28.634 -11.466 1.00 29.55 78 GLY A C 1
ATOM 601 O O . GLY A 1 78 ? -5.545 28.505 -10.668 1.00 29.55 78 GLY A O 1
ATOM 602 N N . SER A 1 79 ? -7.046 27.607 -12.087 1.00 33.16 79 SER A N 1
ATOM 603 C CA . SER A 1 79 ? -6.548 26.239 -12.048 1.00 33.16 79 SER A CA 1
ATOM 604 C C . SER A 1 79 ? -5.318 26.120 -12.948 1.00 33.16 79 SER A C 1
ATOM 606 O O . SER A 1 79 ? -5.416 25.700 -14.101 1.00 33.16 79 SER A O 1
ATOM 608 N N . ASP A 1 80 ? -4.151 26.484 -12.425 1.00 40.38 80 ASP A N 1
ATOM 609 C CA . ASP A 1 80 ? -2.888 25.936 -12.919 1.00 40.38 80 ASP A CA 1
ATOM 610 C C . ASP A 1 80 ? -2.761 24.497 -12.396 1.00 40.38 80 ASP A C 1
ATOM 612 O O . ASP A 1 80 ? -2.104 24.227 -11.394 1.00 40.38 80 ASP A O 1
ATOM 616 N N . THR A 1 81 ? -3.425 23.552 -13.061 1.00 39.41 81 THR A N 1
ATOM 617 C CA . THR A 1 81 ? -3.187 22.117 -12.862 1.00 39.41 81 THR A CA 1
ATOM 618 C C . THR A 1 81 ? -2.849 21.496 -14.206 1.00 39.41 81 THR A C 1
ATOM 620 O O . THR A 1 81 ? -3.705 20.960 -14.901 1.00 39.41 81 THR A O 1
ATOM 623 N N . ASN A 1 82 ? -1.567 21.548 -14.562 1.00 43.59 82 ASN A N 1
ATOM 624 C CA . ASN A 1 82 ? -0.961 20.696 -15.591 1.00 43.59 82 ASN A CA 1
ATOM 625 C C . ASN A 1 82 ? -0.820 19.238 -15.087 1.00 43.59 82 ASN A C 1
ATOM 627 O O . ASN A 1 82 ? 0.153 18.553 -15.402 1.00 43.59 82 ASN A O 1
ATOM 631 N N . GLU A 1 83 ? -1.756 18.764 -14.258 1.00 45.94 83 GLU A N 1
ATOM 632 C CA . GLU A 1 83 ? -1.824 17.353 -13.896 1.00 45.94 83 GLU A CA 1
ATOM 633 C C . GLU A 1 83 ? -2.520 16.611 -15.042 1.00 45.94 83 GLU A C 1
ATOM 635 O O . GLU A 1 83 ? -3.635 16.983 -15.415 1.00 45.94 83 GLU A O 1
ATOM 640 N N . PRO A 1 84 ? -1.871 15.601 -15.649 1.00 47.91 84 PRO A N 1
ATOM 641 C CA . PRO A 1 84 ? -2.511 14.784 -16.669 1.00 47.91 84 PRO A CA 1
ATOM 642 C C . PRO A 1 84 ? -3.770 14.136 -16.088 1.00 47.91 84 PRO A C 1
ATOM 644 O O . PRO A 1 84 ? -3.755 13.640 -14.959 1.00 47.91 84 PRO A O 1
ATOM 647 N N . ASP A 1 85 ? -4.852 14.117 -16.867 1.00 67.69 85 ASP A N 1
ATOM 648 C CA . ASP A 1 85 ? -6.073 13.428 -16.461 1.00 67.69 85 ASP A CA 1
ATOM 649 C C . ASP A 1 85 ? -5.813 11.926 -16.222 1.00 67.69 85 ASP A C 1
ATOM 651 O O . ASP A 1 85 ? -4.823 11.339 -16.679 1.00 67.69 85 ASP A O 1
ATOM 655 N N . LEU A 1 86 ? -6.700 11.286 -15.455 1.00 55.16 86 LEU A N 1
ATOM 656 C CA . LEU A 1 86 ? -6.566 9.873 -15.090 1.00 55.16 86 LEU A CA 1
ATOM 657 C C . LEU A 1 86 ? -6.453 8.965 -16.326 1.00 55.16 86 LEU A C 1
ATOM 659 O O . LEU A 1 86 ? -5.732 7.970 -16.293 1.00 55.16 86 LEU A O 1
ATOM 663 N N . GLU A 1 87 ? -7.135 9.317 -17.415 1.00 55.81 87 GLU A N 1
ATOM 664 C CA . GLU A 1 87 ? -7.091 8.584 -18.680 1.00 55.81 87 GLU A CA 1
ATOM 665 C C . GLU A 1 87 ? -5.692 8.641 -19.308 1.00 55.81 87 GLU A C 1
ATOM 667 O O . GLU A 1 87 ? -5.139 7.608 -19.683 1.00 55.81 87 GLU A O 1
ATOM 672 N N . THR A 1 88 ? -5.067 9.815 -19.329 1.00 64.62 88 THR A N 1
ATOM 673 C CA . THR A 1 88 ? -3.699 10.047 -19.799 1.00 64.62 88 THR A CA 1
ATOM 674 C C . THR A 1 88 ? -2.690 9.328 -18.907 1.00 64.62 88 THR A C 1
ATOM 676 O O . THR A 1 88 ? -1.770 8.679 -19.409 1.00 64.62 88 THR A O 1
ATOM 679 N N . LEU A 1 89 ? -2.872 9.374 -17.583 1.00 59.81 89 LEU A N 1
ATOM 680 C CA . LEU A 1 89 ? -2.025 8.654 -16.629 1.00 59.81 89 LEU A CA 1
ATOM 681 C C . LEU A 1 89 ? -2.075 7.138 -16.852 1.00 59.81 89 LEU A C 1
ATOM 683 O O . LEU A 1 89 ? -1.032 6.488 -16.945 1.00 59.81 89 LEU A O 1
ATOM 687 N N . LEU A 1 90 ? -3.278 6.572 -16.965 1.00 57.66 90 LEU A N 1
ATOM 688 C CA . LEU A 1 90 ? -3.477 5.141 -17.186 1.00 57.66 90 LEU A CA 1
ATOM 689 C C . LEU A 1 90 ? -2.981 4.711 -18.567 1.00 57.66 90 LEU A C 1
ATOM 691 O O . LEU A 1 90 ? -2.290 3.702 -18.672 1.00 57.66 90 LEU A O 1
ATOM 695 N N . THR A 1 91 ? -3.246 5.497 -19.609 1.00 62.03 91 THR A N 1
ATOM 696 C CA . THR A 1 91 ? -2.785 5.211 -20.977 1.00 62.03 91 THR A CA 1
ATOM 697 C C . THR A 1 91 ? -1.261 5.193 -21.050 1.00 62.03 91 THR A C 1
ATOM 699 O O . THR A 1 91 ? -0.675 4.268 -21.613 1.00 62.03 91 THR A O 1
ATOM 702 N N . ASN A 1 92 ? -0.597 6.153 -20.404 1.00 63.06 92 ASN A N 1
ATOM 703 C CA . ASN A 1 92 ? 0.859 6.177 -20.315 1.00 63.06 92 ASN A CA 1
ATOM 704 C C . ASN A 1 92 ? 1.398 4.977 -19.509 1.00 63.06 92 ASN A C 1
ATOM 706 O O . ASN A 1 92 ? 2.414 4.397 -19.891 1.00 63.06 92 ASN A O 1
ATOM 710 N N . LEU A 1 93 ? 0.718 4.557 -18.434 1.00 60.53 93 LEU A N 1
ATOM 711 C CA . LEU A 1 93 ? 1.122 3.405 -17.616 1.00 60.53 93 LEU A CA 1
ATOM 712 C C . LEU A 1 93 ? 0.985 2.102 -18.416 1.00 60.53 93 LEU A C 1
ATOM 714 O O . LEU A 1 93 ? 1.889 1.268 -18.397 1.00 60.53 93 LEU A O 1
ATOM 718 N N . MET A 1 94 ? -0.108 1.955 -19.166 1.00 61.16 94 MET A N 1
ATOM 719 C CA . MET A 1 94 ? -0.352 0.811 -20.045 1.00 61.16 94 MET A CA 1
ATOM 720 C C . MET A 1 94 ? 0.627 0.774 -21.224 1.00 61.16 94 MET A C 1
ATOM 722 O O . MET A 1 94 ? 1.063 -0.306 -21.612 1.00 61.16 94 MET A O 1
ATOM 726 N N . SER A 1 95 ? 1.042 1.933 -21.753 1.00 63.53 95 SER A N 1
ATOM 727 C CA . SER A 1 95 ? 2.012 2.019 -22.860 1.00 63.53 95 SER A CA 1
ATOM 728 C C . SER A 1 95 ? 3.412 1.493 -22.508 1.00 63.53 95 SER A C 1
ATOM 730 O O . SER A 1 95 ? 4.185 1.150 -23.400 1.00 63.53 95 SER A O 1
ATOM 732 N N . LYS A 1 96 ? 3.732 1.394 -21.210 1.00 58.03 96 LYS A N 1
ATOM 733 C CA . LYS A 1 96 ? 4.993 0.834 -20.703 1.00 58.03 96 LYS A CA 1
ATOM 734 C C . LYS A 1 96 ? 5.008 -0.684 -20.611 1.00 58.03 96 LYS A C 1
ATOM 736 O O . LYS A 1 96 ? 6.072 -1.257 -20.375 1.00 58.03 96 LYS A O 1
ATOM 741 N N . VAL A 1 97 ? 3.859 -1.339 -20.773 1.00 62.09 97 VAL A N 1
ATOM 742 C CA . VAL A 1 97 ? 3.803 -2.798 -20.799 1.00 62.09 97 VAL A CA 1
ATOM 743 C C . VAL A 1 97 ? 4.473 -3.268 -22.088 1.00 62.09 97 VAL A C 1
ATOM 745 O O . VAL A 1 97 ? 3.903 -3.174 -23.173 1.00 62.09 97 VAL A O 1
ATOM 748 N N . CYS A 1 98 ? 5.728 -3.704 -21.966 1.00 53.03 98 CYS A N 1
ATOM 749 C CA . CYS A 1 98 ? 6.607 -3.968 -23.101 1.00 53.03 98 CYS A CA 1
ATOM 750 C C . CYS A 1 98 ? 6.017 -5.063 -24.007 1.00 53.03 98 CYS A C 1
ATOM 752 O O . CYS A 1 98 ? 5.670 -6.154 -23.541 1.00 53.03 98 CYS A O 1
ATOM 754 N N . SER A 1 99 ? 5.892 -4.755 -25.299 1.00 60.41 99 SER A N 1
ATOM 755 C CA . SER A 1 99 ? 5.295 -5.615 -26.317 1.00 60.41 99 SER A CA 1
ATOM 756 C C . SER A 1 99 ? 6.370 -6.360 -27.105 1.00 60.41 99 SER A C 1
ATOM 758 O O . SER A 1 99 ? 7.125 -5.731 -27.839 1.00 60.41 99 SER A O 1
ATOM 760 N N . GLU A 1 100 ? 6.412 -7.685 -26.954 1.00 58.75 100 GLU A N 1
ATOM 761 C CA . GLU A 1 100 ? 6.323 -8.663 -28.059 1.00 58.75 100 GLU A CA 1
ATOM 762 C C . GLU A 1 100 ? 6.278 -10.095 -27.487 1.00 58.75 100 GLU A C 1
ATOM 764 O O . GLU A 1 100 ? 5.415 -10.876 -27.885 1.00 58.75 100 GLU A O 1
ATOM 769 N N . ASP A 1 101 ? 7.064 -10.385 -26.442 1.00 69.75 101 ASP A N 1
ATOM 770 C CA . ASP A 1 101 ? 7.127 -11.705 -25.795 1.00 69.75 101 ASP A CA 1
ATOM 771 C C . ASP A 1 101 ? 6.463 -11.744 -24.409 1.00 69.75 101 ASP A C 1
ATOM 773 O O . ASP A 1 101 ? 6.537 -10.796 -23.62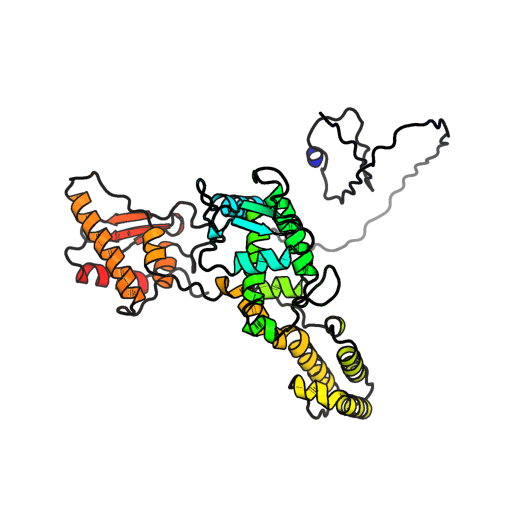6 1.00 69.75 101 ASP A O 1
ATOM 777 N N . ILE A 1 102 ? 5.836 -12.879 -24.079 1.00 76.19 102 ILE A N 1
ATOM 778 C CA . ILE A 1 102 ? 5.260 -13.156 -22.754 1.00 76.19 102 ILE A CA 1
ATOM 779 C C . ILE A 1 102 ? 6.281 -13.974 -21.955 1.00 76.19 102 ILE A C 1
ATOM 781 O O . ILE A 1 102 ? 6.498 -15.146 -22.276 1.00 76.19 102 ILE A O 1
ATOM 785 N N . PRO A 1 103 ? 6.912 -13.414 -20.905 1.00 79.75 103 PRO A N 1
ATOM 786 C CA . PRO A 1 103 ? 7.833 -14.177 -20.075 1.00 79.75 103 PRO A CA 1
ATOM 787 C C . PRO A 1 103 ? 7.122 -15.371 -19.437 1.00 79.75 103 PRO A C 1
ATOM 789 O O . PRO A 1 103 ? 5.999 -15.250 -18.949 1.00 79.75 103 PRO A O 1
ATOM 792 N N . SER A 1 104 ? 7.803 -16.512 -19.329 1.00 80.56 104 SER A N 1
ATOM 793 C CA . SER A 1 104 ? 7.247 -17.697 -18.654 1.00 80.56 104 SER A CA 1
ATOM 794 C C . SER A 1 104 ? 6.852 -17.422 -17.195 1.00 80.56 104 SER A C 1
ATOM 796 O O . SER A 1 104 ? 5.904 -18.011 -16.676 1.00 80.56 104 SER A O 1
ATOM 798 N N . GLY A 1 105 ? 7.527 -16.468 -16.539 1.00 79.31 105 GLY A N 1
ATOM 799 C CA . GLY A 1 105 ? 7.167 -15.972 -15.209 1.00 79.31 105 GLY A CA 1
ATOM 800 C C . GLY A 1 105 ? 5.776 -15.331 -15.139 1.00 79.31 105 GLY A C 1
ATOM 801 O O . GLY A 1 105 ? 5.137 -15.416 -14.090 1.00 79.31 105 GLY A O 1
ATOM 802 N N . ASN A 1 106 ? 5.281 -14.788 -16.253 1.00 86.38 106 ASN A N 1
ATOM 803 C CA . ASN A 1 106 ? 4.016 -14.066 -16.392 1.00 86.38 106 ASN A CA 1
ATOM 804 C C . ASN A 1 106 ? 2.867 -14.922 -16.956 1.00 86.38 106 ASN A C 1
ATOM 806 O O . ASN A 1 106 ? 1.764 -14.413 -17.150 1.00 86.38 106 ASN A O 1
ATOM 810 N N . MET A 1 107 ? 3.098 -16.218 -17.188 1.00 88.38 107 MET A N 1
ATOM 811 C CA . MET A 1 107 ? 2.045 -17.173 -17.546 1.00 88.38 107 MET A CA 1
ATOM 812 C C . MET A 1 107 ? 1.310 -17.650 -16.289 1.00 88.38 107 MET A C 1
ATOM 814 O O . MET A 1 107 ? 1.878 -18.345 -15.438 1.00 88.38 107 MET A O 1
ATOM 818 N N . ILE A 1 108 ? 0.052 -17.261 -16.133 1.00 89.69 108 ILE A N 1
ATOM 819 C CA . ILE A 1 108 ? -0.751 -17.512 -14.938 1.00 89.69 108 ILE A CA 1
ATOM 820 C C . ILE A 1 108 ? -1.755 -18.623 -15.236 1.00 89.69 108 ILE A C 1
ATOM 822 O O . ILE A 1 108 ? -2.705 -18.423 -15.982 1.00 89.69 108 ILE A O 1
ATOM 826 N N . ASN A 1 109 ? -1.564 -19.777 -14.598 1.00 88.62 109 ASN A N 1
ATOM 827 C CA . ASN A 1 109 ? -2.500 -20.895 -14.681 1.00 88.62 109 ASN A CA 1
ATOM 828 C C . ASN A 1 109 ? -3.367 -20.909 -13.422 1.00 88.62 109 ASN A C 1
ATOM 830 O O . ASN A 1 109 ? -2.832 -20.983 -12.308 1.00 88.62 109 ASN A O 1
ATOM 834 N N . VAL A 1 110 ? -4.683 -20.830 -13.590 1.00 90.12 110 VAL A N 1
ATOM 835 C CA . VAL A 1 110 ? -5.648 -20.663 -12.493 1.00 90.12 110 VAL A CA 1
ATOM 836 C C . VAL A 1 110 ? -6.891 -21.509 -12.714 1.00 90.12 110 VAL A C 1
ATOM 838 O O . VAL A 1 110 ? -7.313 -21.710 -13.841 1.00 90.12 110 VAL A O 1
ATOM 841 N N . CYS A 1 111 ? -7.502 -21.974 -11.631 1.00 88.88 111 CYS A N 1
ATOM 842 C CA . CYS A 1 111 ? -8.837 -22.564 -11.663 1.00 88.88 111 CYS A CA 1
ATOM 843 C C . CYS A 1 111 ? -9.859 -21.482 -11.289 1.00 88.88 111 CYS A C 1
ATOM 845 O O . CYS A 1 111 ? -9.575 -20.657 -10.415 1.00 88.88 111 CYS A O 1
ATOM 847 N N . ARG A 1 112 ? -11.035 -21.476 -11.929 1.00 87.06 112 ARG A N 1
ATOM 848 C CA . ARG A 1 112 ? -12.104 -20.504 -11.635 1.00 87.06 112 ARG A CA 1
ATOM 849 C C . ARG A 1 112 ? -12.576 -20.596 -10.184 1.00 87.06 112 ARG A C 1
ATOM 851 O O . ARG A 1 112 ? -12.708 -19.564 -9.529 1.00 87.06 112 ARG A O 1
ATOM 858 N N . ASP A 1 113 ? -12.701 -21.814 -9.664 1.00 86.25 113 ASP A N 1
ATOM 859 C CA . ASP A 1 113 ? -13.174 -22.075 -8.300 1.00 86.25 113 ASP A CA 1
ATOM 860 C C . ASP A 1 113 ? -12.135 -21.733 -7.222 1.00 86.25 113 ASP A C 1
ATOM 862 O O . ASP A 1 113 ? -12.468 -21.584 -6.047 1.00 86.25 113 ASP A O 1
ATOM 866 N N . ASN A 1 114 ? -10.862 -21.571 -7.602 1.00 86.44 114 ASN A N 1
ATOM 867 C CA . ASN A 1 114 ? -9.791 -21.223 -6.670 1.00 86.44 114 ASN A CA 1
ATOM 868 C C . ASN A 1 114 ? -8.723 -20.318 -7.300 1.00 86.44 114 ASN A C 1
ATOM 870 O O . ASN A 1 114 ? -7.521 -20.612 -7.311 1.00 86.44 114 ASN A O 1
ATOM 874 N N . VAL A 1 115 ? -9.169 -19.172 -7.814 1.00 92.50 115 VAL A N 1
ATOM 875 C CA . VAL A 1 115 ? -8.303 -18.200 -8.498 1.00 92.50 115 VAL A CA 1
ATOM 876 C C . VAL A 1 115 ? -7.151 -17.702 -7.613 1.00 92.50 115 VAL A C 1
ATOM 878 O O . VAL A 1 115 ? -6.033 -17.486 -8.088 1.00 92.50 115 VAL A O 1
ATOM 881 N N . MET A 1 116 ? -7.398 -17.561 -6.307 1.00 93.50 116 MET A N 1
ATOM 882 C CA . MET A 1 116 ? -6.446 -16.998 -5.348 1.00 93.50 116 MET A CA 1
ATOM 883 C C . MET A 1 116 ? -5.211 -17.883 -5.156 1.00 93.50 116 MET A C 1
ATOM 885 O O . MET A 1 116 ? -4.097 -17.374 -5.027 1.00 93.50 116 MET A O 1
ATOM 889 N N . ASP A 1 117 ? -5.383 -19.202 -5.133 1.00 89.38 117 ASP A N 1
ATOM 890 C CA . ASP A 1 117 ? -4.281 -20.148 -4.958 1.00 89.38 117 ASP A CA 1
ATOM 891 C C . ASP A 1 117 ? -3.299 -20.106 -6.144 1.00 89.38 117 ASP A C 1
ATOM 893 O O . ASP A 1 117 ? -2.084 -19.964 -5.959 1.00 89.38 117 ASP A O 1
ATOM 897 N N . GLY A 1 118 ? -3.827 -20.117 -7.374 1.00 87.38 118 GLY A N 1
ATOM 898 C CA . GLY A 1 118 ? -3.021 -19.954 -8.587 1.00 87.38 118 GLY A CA 1
ATOM 899 C C . GLY A 1 118 ? -2.342 -18.584 -8.661 1.00 87.38 118 GLY A C 1
ATOM 900 O O . GLY A 1 118 ? -1.144 -18.503 -8.950 1.00 87.38 118 GLY A O 1
ATOM 901 N N . ALA A 1 119 ? -3.060 -17.515 -8.301 1.00 93.12 119 ALA A N 1
ATOM 902 C CA . ALA A 1 119 ? -2.511 -16.165 -8.261 1.00 93.12 119 ALA A CA 1
ATOM 903 C C . ALA A 1 119 ? -1.358 -16.049 -7.250 1.00 93.12 119 ALA A C 1
ATOM 905 O O . ALA A 1 119 ? -0.276 -15.581 -7.602 1.00 93.12 119 ALA A O 1
ATOM 906 N N . LYS A 1 120 ? -1.524 -16.533 -6.011 1.00 87.69 120 LYS A N 1
ATOM 907 C CA . LYS A 1 120 ? -0.461 -16.504 -4.988 1.00 87.69 120 LYS A CA 1
ATOM 908 C C . LYS A 1 120 ? 0.819 -17.165 -5.485 1.00 87.69 120 LYS A C 1
ATOM 910 O O . LYS A 1 120 ? 1.895 -16.598 -5.316 1.00 87.69 120 LYS A O 1
ATOM 915 N N . ARG A 1 121 ? 0.716 -18.330 -6.135 1.00 86.88 121 ARG A N 1
ATOM 916 C CA . ARG A 1 121 ? 1.880 -18.997 -6.735 1.00 86.88 121 ARG A CA 1
ATOM 917 C C . ARG A 1 121 ? 2.514 -18.170 -7.846 1.00 86.88 121 ARG A C 1
ATOM 919 O O . ARG A 1 121 ? 3.734 -18.060 -7.867 1.00 86.88 121 ARG A O 1
ATOM 926 N N . ALA A 1 122 ? 1.714 -17.621 -8.760 1.00 87.12 122 ALA A N 1
ATOM 927 C CA . ALA A 1 122 ? 2.218 -16.874 -9.908 1.00 87.12 122 ALA A CA 1
ATOM 928 C C . ALA A 1 122 ? 2.956 -15.593 -9.496 1.00 87.12 122 ALA A C 1
ATOM 930 O O . ALA A 1 122 ? 4.099 -15.386 -9.894 1.00 87.12 122 ALA A O 1
ATOM 931 N N . PHE A 1 123 ? 2.341 -14.786 -8.633 1.00 87.94 123 PHE A N 1
ATOM 932 C CA . PHE A 1 123 ? 2.895 -13.512 -8.174 1.00 87.94 123 PHE A CA 1
ATOM 933 C C . PHE A 1 123 ? 4.063 -13.675 -7.188 1.00 87.94 123 PHE A C 1
ATOM 935 O O . PHE A 1 123 ? 4.855 -12.753 -7.016 1.00 87.94 123 PHE A O 1
ATOM 942 N N . ALA A 1 124 ? 4.209 -14.846 -6.559 1.00 79.25 124 ALA A N 1
ATOM 943 C CA . ALA A 1 124 ? 5.359 -15.164 -5.713 1.00 79.25 124 ALA A CA 1
ATOM 944 C C . ALA A 1 124 ? 6.603 -15.623 -6.503 1.00 79.25 124 ALA A C 1
ATOM 946 O O . ALA A 1 124 ? 7.664 -15.837 -5.908 1.00 79.25 124 ALA A O 1
ATOM 947 N N . ARG A 1 125 ? 6.507 -15.816 -7.828 1.00 79.38 125 ARG A N 1
ATOM 948 C CA . ARG A 1 125 ? 7.654 -16.241 -8.645 1.00 79.38 125 ARG A CA 1
ATOM 949 C C . ARG A 1 125 ? 8.702 -15.137 -8.689 1.00 79.38 125 ARG A C 1
ATOM 951 O O . ARG A 1 125 ? 8.399 -13.988 -8.982 1.00 79.38 125 ARG A O 1
ATOM 958 N N . ARG A 1 126 ? 9.971 -15.513 -8.518 1.00 75.75 126 ARG A N 1
ATOM 959 C CA . ARG A 1 126 ? 11.107 -14.582 -8.657 1.00 75.75 126 ARG A CA 1
ATOM 960 C C . ARG A 1 126 ? 11.220 -13.973 -10.056 1.00 75.75 126 ARG A C 1
ATOM 962 O O . ARG A 1 126 ? 11.752 -12.883 -10.194 1.00 75.75 126 ARG A O 1
ATOM 969 N N . SER A 1 127 ? 10.744 -14.691 -11.071 1.00 77.44 127 SER A N 1
ATOM 970 C CA . SER A 1 127 ? 10.748 -14.270 -12.473 1.00 77.44 127 SER A CA 1
ATOM 971 C C . SER A 1 127 ? 9.494 -13.500 -12.893 1.00 77.44 127 SER A C 1
ATOM 973 O O . SER A 1 127 ? 9.394 -13.135 -14.061 1.00 77.44 127 SER A O 1
ATOM 975 N N . PHE A 1 128 ? 8.523 -13.286 -11.995 1.00 81.19 128 PHE A N 1
ATOM 976 C CA . PHE A 1 128 ? 7.329 -12.513 -12.325 1.00 81.19 128 PHE A CA 1
ATOM 977 C C . PHE A 1 128 ? 7.705 -11.045 -12.532 1.00 81.19 128 PHE A C 1
ATOM 979 O O . PHE A 1 128 ? 8.263 -10.411 -11.634 1.00 81.19 128 PHE A O 1
ATOM 986 N N . ASN A 1 129 ? 7.377 -10.502 -13.703 1.00 79.12 129 ASN A N 1
ATOM 987 C CA . ASN A 1 129 ? 7.593 -9.098 -14.016 1.00 79.12 129 ASN A CA 1
ATOM 988 C C . ASN A 1 129 ? 6.241 -8.366 -14.108 1.00 79.12 129 ASN A C 1
ATOM 990 O O . ASN A 1 129 ? 5.544 -8.529 -15.105 1.00 79.12 129 ASN A O 1
ATOM 994 N N . PRO A 1 130 ? 5.863 -7.522 -13.134 1.00 82.62 130 PRO A N 1
ATOM 995 C CA . PRO A 1 130 ? 4.580 -6.812 -13.154 1.00 82.62 130 PRO A CA 1
ATOM 996 C C . PRO A 1 130 ? 4.422 -5.815 -14.315 1.00 82.62 130 PRO A C 1
ATOM 998 O O . PRO A 1 130 ? 3.310 -5.358 -14.553 1.00 82.62 130 PRO A O 1
ATOM 1001 N N . GLU A 1 131 ? 5.498 -5.476 -15.029 1.00 80.75 131 GLU A N 1
ATOM 1002 C CA . GLU A 1 131 ? 5.485 -4.583 -16.198 1.00 80.75 131 GLU A CA 1
ATOM 1003 C C . GLU A 1 131 ? 5.448 -5.349 -17.528 1.00 80.75 131 GLU A C 1
ATOM 1005 O O . GLU A 1 131 ? 5.282 -4.747 -18.581 1.00 80.75 131 GLU A O 1
ATOM 1010 N N . ALA A 1 132 ? 5.593 -6.677 -17.515 1.00 79.50 132 ALA A N 1
ATOM 1011 C CA . ALA A 1 132 ? 5.520 -7.483 -18.730 1.00 79.50 132 ALA A CA 1
ATOM 1012 C C . ALA A 1 132 ? 4.089 -7.946 -19.020 1.00 79.50 132 ALA A C 1
ATOM 1014 O O . ALA A 1 132 ? 3.270 -8.092 -18.108 1.00 79.50 132 ALA A O 1
ATOM 1015 N N . LYS A 1 133 ? 3.807 -8.240 -20.295 1.00 82.69 133 LYS A N 1
ATOM 1016 C CA . LYS A 1 133 ? 2.524 -8.802 -20.727 1.00 82.69 133 LYS A CA 1
ATOM 1017 C C . LYS A 1 133 ? 2.195 -10.071 -19.934 1.00 82.69 133 LYS A C 1
ATOM 1019 O O . LYS A 1 133 ? 3.059 -10.919 -19.703 1.00 82.69 133 LYS A O 1
ATOM 1024 N N . ILE A 1 134 ? 0.941 -10.189 -19.51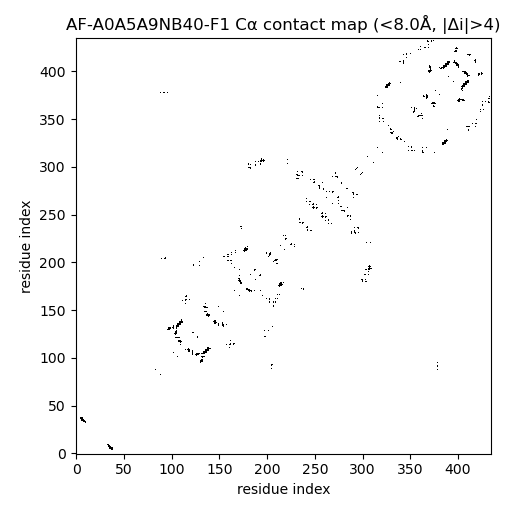2 1.00 85.38 134 ILE A N 1
ATOM 1025 C CA . ILE A 1 134 ? 0.422 -11.333 -18.759 1.00 85.38 134 ILE A CA 1
ATOM 1026 C C . ILE A 1 134 ? -0.387 -12.213 -19.709 1.00 85.38 134 ILE A C 1
ATOM 1028 O O . ILE A 1 134 ? -1.136 -11.701 -20.537 1.00 85.38 134 ILE A O 1
ATOM 1032 N N . SER A 1 135 ? -0.222 -13.530 -19.586 1.00 87.12 135 SER A N 1
ATOM 1033 C CA . SER A 1 135 ? -1.097 -14.512 -20.230 1.00 87.12 135 SER A CA 1
ATOM 1034 C C . SER A 1 135 ? -1.757 -15.346 -19.156 1.00 87.12 135 SER A C 1
ATOM 1036 O O . SER A 1 135 ? -1.069 -15.886 -18.287 1.00 87.12 135 SER A O 1
ATOM 1038 N N . VAL A 1 136 ? -3.078 -15.449 -19.215 1.00 87.00 136 VAL A N 1
ATOM 1039 C CA . VAL A 1 136 ? -3.852 -16.276 -18.299 1.00 87.00 136 VAL A CA 1
ATOM 1040 C C . VAL A 1 136 ? -4.408 -17.498 -19.012 1.00 87.00 136 VAL A C 1
ATOM 1042 O O . VAL A 1 136 ? -5.014 -17.393 -20.074 1.00 87.00 136 VAL A O 1
ATOM 1045 N N . VAL A 1 137 ? -4.250 -18.656 -18.375 1.00 88.12 137 VAL A N 1
ATOM 1046 C CA . VAL A 1 137 ? -4.870 -19.914 -18.782 1.00 88.12 137 VAL A CA 1
ATOM 1047 C C . VAL A 1 137 ? -5.746 -20.409 -17.639 1.00 88.12 137 VAL A C 1
ATOM 1049 O O . VAL A 1 137 ? -5.261 -20.660 -16.531 1.00 88.12 137 VAL A O 1
ATOM 1052 N N . PHE A 1 138 ? -7.043 -20.547 -17.906 1.00 86.88 138 PHE A N 1
ATOM 1053 C CA . PHE A 1 138 ? -7.938 -21.225 -16.978 1.00 86.88 138 PHE A CA 1
ATOM 1054 C C . PHE A 1 138 ? -7.789 -22.737 -17.130 1.00 86.88 138 PHE A C 1
ATOM 1056 O O . PHE A 1 138 ? -7.703 -23.237 -18.248 1.00 86.88 138 PHE A O 1
ATOM 1063 N N . MET A 1 139 ? -7.711 -23.441 -16.009 1.00 85.38 139 MET A N 1
ATOM 1064 C CA . MET A 1 139 ? -7.518 -24.885 -15.936 1.00 85.38 139 MET A CA 1
ATOM 1065 C C . MET A 1 139 ? -8.733 -25.523 -15.269 1.00 85.38 139 MET A C 1
ATOM 1067 O O . MET A 1 139 ? -9.138 -25.052 -14.200 1.00 85.38 139 MET A O 1
ATOM 1071 N N . ASP A 1 140 ? -9.232 -26.608 -15.856 1.00 81.81 140 ASP A N 1
ATOM 1072 C CA . ASP A 1 140 ? -10.300 -27.415 -15.268 1.00 81.81 140 ASP A CA 1
ATOM 1073 C C . ASP A 1 140 ? -9.771 -28.387 -14.196 1.00 81.81 140 ASP A C 1
ATOM 1075 O O . ASP A 1 140 ? -8.562 -28.495 -13.943 1.00 81.81 140 ASP A O 1
ATOM 1079 N N . ASP A 1 141 ? -10.686 -29.140 -13.584 1.00 76.62 141 ASP A N 1
ATOM 1080 C CA . ASP A 1 141 ? -10.389 -30.144 -12.553 1.00 76.62 141 ASP A CA 1
ATOM 1081 C C . ASP A 1 141 ? -9.484 -31.288 -13.043 1.00 76.62 141 ASP A C 1
ATOM 1083 O O . ASP A 1 141 ? -8.875 -31.999 -12.241 1.00 76.62 141 ASP A O 1
ATOM 1087 N N . SER A 1 142 ? -9.374 -31.471 -14.360 1.00 77.19 142 SER A N 1
ATOM 1088 C CA . SER A 1 142 ? -8.508 -32.467 -14.998 1.00 77.19 142 SER A CA 1
ATOM 1089 C C . SER A 1 142 ? -7.160 -31.882 -15.439 1.00 77.19 142 SER A C 1
ATOM 1091 O O . SER A 1 142 ? -6.386 -32.564 -16.110 1.00 77.19 142 SER A O 1
ATOM 1093 N N . MET A 1 143 ? -6.848 -30.638 -15.048 1.00 69.69 143 MET A N 1
ATOM 1094 C CA . MET A 1 143 ? -5.680 -29.875 -15.500 1.00 69.69 143 MET A CA 1
ATOM 1095 C C . MET A 1 143 ? -5.605 -29.708 -17.025 1.00 69.69 143 MET A C 1
ATOM 1097 O O . MET A 1 143 ? -4.514 -29.587 -17.592 1.00 69.69 143 MET A O 1
ATOM 1101 N N . GLN A 1 144 ? -6.753 -29.653 -17.693 1.00 75.81 144 GLN A N 1
ATOM 1102 C CA . GLN A 1 144 ? -6.862 -29.289 -19.097 1.00 75.81 144 GLN A CA 1
ATOM 1103 C C . GLN A 1 144 ? -7.109 -27.777 -19.207 1.00 75.81 144 GLN A C 1
ATOM 1105 O O . GLN A 1 144 ? -7.828 -27.188 -18.402 1.00 75.81 144 GLN A O 1
ATOM 1110 N N . ALA A 1 145 ? -6.500 -27.130 -20.203 1.00 78.81 145 ALA A N 1
ATOM 1111 C CA . ALA A 1 145 ? -6.756 -25.718 -20.469 1.00 78.81 145 ALA A CA 1
ATOM 1112 C C . ALA A 1 145 ? -8.195 -25.511 -20.97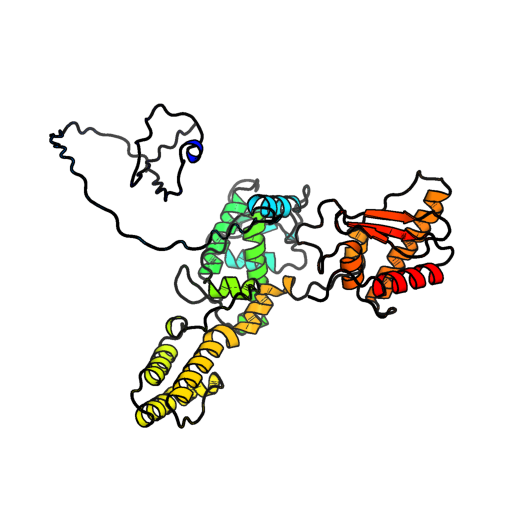7 1.00 78.81 145 ALA A C 1
ATOM 1114 O O . ALA A 1 145 ? -8.603 -26.104 -21.979 1.00 78.81 145 ALA A O 1
ATOM 1115 N N . GLU A 1 146 ? -8.940 -24.640 -20.304 1.00 72.56 146 GLU A N 1
ATOM 1116 C CA . GLU A 1 146 ? -10.285 -24.217 -20.672 1.00 72.56 146 GLU A CA 1
ATOM 1117 C C . GLU A 1 146 ? -10.213 -23.074 -21.698 1.00 72.56 146 GLU A C 1
ATOM 1119 O O . GLU A 1 146 ? -9.979 -21.915 -21.350 1.00 72.56 146 GLU A O 1
ATOM 1124 N N . GLY A 1 147 ? -10.453 -23.382 -22.974 1.00 64.25 147 GLY A N 1
ATOM 1125 C CA . GLY A 1 147 ? -10.662 -22.374 -24.020 1.00 64.25 147 GLY A CA 1
ATOM 1126 C C . GLY A 1 147 ? -9.426 -21.974 -24.838 1.00 64.25 147 GLY A C 1
ATOM 1127 O O . GLY A 1 147 ? -8.445 -22.709 -24.935 1.00 64.25 147 GLY A O 1
ATOM 1128 N N . ALA A 1 148 ? -9.540 -20.835 -25.531 1.00 57.31 148 ALA A N 1
ATOM 1129 C CA . ALA A 1 148 ? -8.590 -20.355 -26.539 1.00 57.31 148 ALA A CA 1
ATOM 1130 C C . ALA A 1 148 ? -7.446 -19.500 -25.951 1.00 57.31 148 ALA A C 1
ATOM 1132 O O . ALA A 1 148 ? -7.453 -19.147 -24.774 1.00 57.31 148 ALA A O 1
ATOM 1133 N N . VAL A 1 149 ? -6.468 -19.159 -26.799 1.00 70.56 149 VAL A N 1
ATOM 1134 C CA . VAL A 1 149 ? -5.321 -18.288 -26.477 1.00 70.56 149 VAL A CA 1
ATOM 1135 C C . VAL A 1 149 ? -5.792 -16.953 -25.882 1.00 70.56 149 VAL A C 1
ATOM 1137 O O . VAL A 1 149 ? -6.754 -16.354 -26.360 1.00 70.56 149 VAL A O 1
ATOM 1140 N N . ASP A 1 150 ? -5.105 -16.474 -24.842 1.00 66.19 150 ASP A N 1
ATOM 1141 C CA . ASP A 1 150 ? -5.416 -15.198 -24.191 1.00 66.19 150 ASP A CA 1
ATOM 1142 C C . ASP A 1 150 ? -5.056 -14.000 -25.084 1.00 66.19 150 ASP A C 1
ATOM 1144 O O . ASP A 1 150 ? -3.926 -13.510 -25.087 1.00 66.19 150 ASP A O 1
ATOM 1148 N N . GLU A 1 151 ? -6.046 -13.510 -25.828 1.00 68.94 151 GLU A N 1
ATOM 1149 C CA . GLU A 1 151 ? -5.994 -12.229 -26.547 1.00 68.94 151 GLU A CA 1
ATOM 1150 C C . GLU A 1 151 ? -6.534 -11.054 -25.704 1.00 68.94 151 GLU A C 1
ATOM 1152 O O . GLU A 1 151 ? -6.814 -9.978 -26.229 1.00 68.94 151 GLU A O 1
ATOM 1157 N N . GLY A 1 152 ? -6.710 -11.244 -24.389 1.00 67.56 152 GLY A N 1
ATOM 1158 C CA . GLY A 1 152 ? -7.221 -10.237 -23.453 1.00 67.56 152 GLY A CA 1
ATOM 1159 C C . GLY A 1 152 ? -8.518 -10.637 -22.741 1.00 67.56 152 GLY A C 1
ATOM 1160 O O . GLY A 1 152 ? -8.889 -10.030 -21.742 1.00 67.56 152 GLY A O 1
ATOM 1161 N N . GLY A 1 153 ? -9.248 -11.639 -23.238 1.00 74.88 153 GLY A N 1
ATOM 1162 C CA . GLY A 1 153 ? -10.474 -12.133 -22.597 1.00 74.88 153 GLY A CA 1
ATOM 1163 C C . GLY A 1 153 ? -10.205 -12.806 -21.244 1.00 74.88 153 GLY A C 1
ATOM 1164 O O . GLY A 1 153 ? -10.671 -12.295 -20.221 1.00 74.88 153 GLY A O 1
ATOM 1165 N N . PRO A 1 154 ? -9.433 -13.909 -21.229 1.00 82.81 154 PRO A N 1
ATOM 1166 C CA . PRO A 1 154 ? -9.054 -14.616 -20.007 1.00 82.81 154 PRO A CA 1
ATOM 1167 C C . PRO A 1 154 ? -8.387 -13.725 -18.954 1.00 82.81 154 PRO A C 1
ATOM 1169 O O . PRO A 1 154 ? -8.747 -13.789 -17.779 1.00 82.81 154 PRO A O 1
ATOM 1172 N N . SER A 1 155 ? -7.463 -12.849 -19.355 1.00 84.06 155 SER A N 1
ATOM 1173 C CA . SER A 1 155 ? -6.795 -11.921 -18.432 1.00 84.06 155 SER A CA 1
ATOM 1174 C C . SER A 1 155 ? -7.761 -10.933 -17.762 1.00 84.06 155 SER A C 1
ATOM 1176 O O . SER A 1 155 ? -7.700 -10.766 -16.542 1.00 84.06 155 SER A O 1
ATOM 1178 N N . ARG A 1 156 ? -8.713 -10.337 -18.499 1.00 80.25 156 ARG A N 1
ATOM 1179 C CA . ARG A 1 156 ? -9.767 -9.484 -17.905 1.00 80.25 156 ARG A CA 1
ATOM 1180 C C . ARG A 1 156 ? -10.644 -10.248 -16.913 1.00 80.25 156 ARG A C 1
ATOM 1182 O O . ARG A 1 156 ? -10.929 -9.741 -15.828 1.00 80.25 156 ARG A O 1
ATOM 1189 N N . GLU A 1 157 ? -11.068 -11.462 -17.270 1.00 87.06 157 GLU A N 1
ATOM 1190 C CA . GLU A 1 157 ? -11.869 -12.316 -16.382 1.00 87.06 157 GLU A CA 1
ATOM 1191 C C . GLU A 1 157 ? -11.099 -12.642 -15.097 1.00 87.06 157 GLU A C 1
ATOM 1193 O O . GLU A 1 157 ? -11.628 -12.484 -13.994 1.00 87.06 157 GLU A O 1
ATOM 1198 N N . PHE A 1 158 ? -9.829 -13.026 -15.229 1.00 89.75 158 PHE A N 1
ATOM 1199 C CA . PHE A 1 158 ? -8.955 -13.320 -14.103 1.00 89.75 158 PHE A CA 1
ATOM 1200 C C . PHE A 1 158 ? -8.801 -12.143 -13.154 1.00 89.75 158 PHE A C 1
ATOM 1202 O O . PHE A 1 158 ? -8.960 -12.335 -11.953 1.00 89.75 158 PHE A O 1
ATOM 1209 N N . PHE A 1 159 ? -8.542 -10.930 -13.650 1.00 89.19 159 PHE A N 1
ATOM 1210 C CA . PHE A 1 159 ? -8.396 -9.772 -12.767 1.00 89.19 159 PHE A CA 1
ATOM 1211 C C . PHE A 1 159 ? -9.687 -9.435 -12.023 1.00 89.19 159 PHE A C 1
ATOM 1213 O O . PHE A 1 159 ? -9.633 -9.083 -10.844 1.00 89.19 159 PHE A O 1
ATOM 1220 N N . ARG A 1 160 ? -10.851 -9.615 -12.660 1.00 89.38 160 ARG A N 1
ATOM 1221 C CA . ARG A 1 160 ? -12.149 -9.463 -11.993 1.00 89.38 160 ARG A CA 1
ATOM 1222 C C . ARG A 1 160 ? -12.316 -10.485 -10.864 1.00 89.38 160 ARG A C 1
ATOM 1224 O O . ARG A 1 160 ? -12.637 -10.103 -9.740 1.00 89.38 160 ARG A O 1
ATOM 1231 N N . LEU A 1 161 ? -12.070 -11.768 -11.144 1.00 92.06 161 LEU A N 1
ATOM 1232 C CA . LEU A 1 161 ? -12.165 -12.849 -10.153 1.00 92.06 161 LEU A CA 1
ATOM 1233 C C . LEU A 1 161 ? -11.138 -12.686 -9.025 1.00 92.06 161 LEU A C 1
ATOM 1235 O O . LEU A 1 161 ? -11.468 -12.862 -7.854 1.00 92.06 161 LEU A O 1
ATOM 1239 N N . LEU A 1 162 ? -9.908 -12.299 -9.364 1.00 95.31 162 LEU A N 1
ATOM 1240 C CA . LEU A 1 162 ? -8.843 -12.020 -8.410 1.00 95.31 162 LEU A CA 1
ATOM 1241 C C . LEU A 1 162 ? -9.246 -10.890 -7.463 1.00 95.31 162 LEU A C 1
ATOM 1243 O O . LEU A 1 162 ? -9.103 -11.047 -6.256 1.00 95.31 162 LEU A O 1
ATOM 1247 N N . MET A 1 163 ? -9.789 -9.783 -7.980 1.00 94.56 163 MET A N 1
ATOM 1248 C CA . MET A 1 163 ? -10.215 -8.660 -7.142 1.00 94.56 163 MET A CA 1
ATOM 1249 C C . MET A 1 163 ? -11.343 -9.058 -6.182 1.00 94.56 163 MET A C 1
ATOM 1251 O O . MET A 1 163 ? -11.304 -8.688 -5.009 1.00 94.56 163 MET A O 1
ATOM 1255 N N . MET A 1 164 ? -12.304 -9.870 -6.638 1.00 93.50 164 MET A N 1
ATOM 1256 C CA . MET A 1 164 ? -13.343 -10.436 -5.766 1.00 93.50 164 MET A CA 1
ATOM 1257 C C . MET A 1 164 ? -12.740 -11.328 -4.673 1.00 93.50 164 MET A C 1
ATOM 1259 O O . MET A 1 164 ? -13.054 -11.166 -3.498 1.00 93.50 164 MET A O 1
ATOM 1263 N N . ALA A 1 165 ? -11.819 -12.225 -5.031 1.00 96.06 165 ALA A N 1
ATOM 1264 C CA . ALA A 1 165 ? -11.165 -13.104 -4.065 1.00 96.06 165 ALA A CA 1
ATOM 1265 C C . ALA A 1 165 ? -10.274 -12.342 -3.063 1.00 96.06 165 ALA A C 1
ATOM 1267 O O . ALA A 1 165 ? -10.130 -12.754 -1.913 1.00 96.06 165 ALA A O 1
ATOM 1268 N N . ILE A 1 166 ? -9.669 -11.225 -3.480 1.00 95.75 166 ILE A N 1
ATOM 1269 C CA . ILE A 1 166 ? -8.920 -10.317 -2.602 1.00 95.75 166 ILE A CA 1
ATOM 1270 C C . ILE A 1 166 ? -9.870 -9.631 -1.615 1.00 95.75 166 ILE A C 1
ATOM 1272 O O . ILE A 1 166 ? -9.587 -9.641 -0.415 1.00 95.75 166 ILE A O 1
ATOM 1276 N N . LYS A 1 167 ? -10.993 -9.082 -2.102 1.00 95.12 167 LYS A N 1
ATOM 1277 C CA . LYS A 1 167 ? -12.026 -8.419 -1.288 1.00 95.12 167 LYS A CA 1
ATOM 1278 C C . LYS A 1 167 ? -12.566 -9.330 -0.178 1.00 95.12 167 LYS A C 1
ATOM 1280 O O . LYS A 1 167 ? -12.751 -8.865 0.946 1.00 95.12 167 LYS A O 1
ATOM 1285 N N . GLU A 1 168 ? -12.763 -10.613 -0.478 1.00 94.56 168 GLU A N 1
ATOM 1286 C CA . GLU A 1 168 ? -13.268 -11.620 0.472 1.00 94.56 168 GLU A CA 1
ATOM 1287 C C . GLU A 1 168 ? -12.176 -12.287 1.327 1.00 94.56 168 GLU A C 1
ATOM 1289 O O . GLU A 1 168 ? -12.453 -13.167 2.141 1.00 94.56 168 GLU A O 1
ATOM 1294 N N . SER A 1 169 ? -10.912 -11.891 1.167 1.00 95.19 169 SER A N 1
ATOM 1295 C CA . SER A 1 169 ? -9.823 -12.468 1.953 1.00 95.19 169 SER A CA 1
ATOM 1296 C C . SER A 1 169 ? -9.801 -11.966 3.398 1.00 95.19 169 SER A C 1
ATOM 1298 O O . SER A 1 169 ? -10.218 -10.852 3.709 1.00 95.19 169 SER A O 1
ATOM 1300 N N . THR A 1 170 ? -9.177 -12.751 4.278 1.00 94.00 170 THR A N 1
ATOM 1301 C CA . THR A 1 170 ? -8.972 -12.404 5.694 1.00 94.00 170 THR A CA 1
ATOM 1302 C C . THR A 1 170 ? -8.047 -11.204 5.921 1.00 94.00 170 THR A C 1
ATOM 1304 O O . THR A 1 170 ? -7.949 -10.723 7.048 1.00 94.00 170 THR A O 1
ATOM 1307 N N . LEU A 1 171 ? -7.367 -10.705 4.878 1.00 95.19 171 LEU A N 1
ATOM 1308 C CA . LEU A 1 171 ? -6.490 -9.531 4.974 1.00 95.19 171 LEU A CA 1
ATOM 1309 C C . LEU A 1 171 ? -7.265 -8.212 4.968 1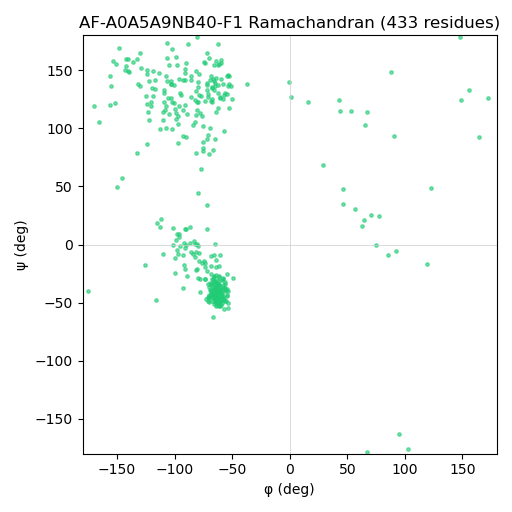.00 95.19 171 LEU A C 1
ATOM 1311 O O . LEU A 1 171 ? -6.669 -7.163 5.212 1.00 95.19 171 LEU A O 1
ATOM 1315 N N . PHE A 1 172 ? -8.575 -8.261 4.727 1.00 95.25 172 PHE A N 1
ATOM 1316 C CA . PHE A 1 172 ? -9.463 -7.111 4.775 1.00 95.25 172 PHE A CA 1
ATOM 1317 C C . PHE A 1 172 ? -10.616 -7.359 5.747 1.00 95.25 172 PHE A C 1
ATOM 1319 O O . PHE A 1 172 ? -11.091 -8.480 5.909 1.00 95.25 172 PHE A O 1
ATOM 1326 N N . THR A 1 173 ? -11.075 -6.300 6.403 1.00 93.75 173 THR A N 1
ATOM 1327 C CA . THR A 1 173 ? -12.172 -6.338 7.376 1.00 93.75 173 THR A CA 1
ATOM 1328 C C . THR A 1 173 ? -13.043 -5.092 7.252 1.00 93.75 173 THR A C 1
ATOM 1330 O O . THR A 1 173 ? -12.601 -4.075 6.722 1.00 93.75 173 THR A O 1
ATOM 1333 N N . GLY A 1 174 ? -14.276 -5.163 7.746 1.00 92.06 174 GLY A N 1
ATOM 1334 C CA . GLY A 1 174 ? -15.260 -4.086 7.665 1.00 92.06 174 GLY A CA 1
ATOM 1335 C C . GLY A 1 174 ? -16.330 -4.312 6.590 1.00 92.06 174 GLY A C 1
ATOM 1336 O O . GLY A 1 174 ? -16.374 -5.384 5.969 1.00 92.06 174 GLY A O 1
ATOM 1337 N N . PRO A 1 175 ? -17.219 -3.320 6.396 1.00 91.56 175 PRO A N 1
ATOM 1338 C CA . PRO A 1 175 ? -18.349 -3.412 5.477 1.00 91.56 175 PRO A CA 1
ATOM 1339 C C . PRO A 1 175 ? -17.926 -3.661 4.029 1.00 91.56 175 PRO A C 1
ATOM 1341 O O . PRO A 1 175 ? -16.822 -3.314 3.615 1.00 91.56 175 PRO A O 1
ATOM 1344 N N . GLU A 1 176 ? -18.833 -4.229 3.236 1.00 87.81 176 GLU A N 1
ATOM 1345 C CA . GLU A 1 176 ? -18.532 -4.777 1.912 1.00 87.81 176 GLU A CA 1
ATOM 1346 C C . GLU A 1 176 ? -17.829 -3.796 0.951 1.00 87.81 176 GLU A C 1
ATOM 1348 O O . GLU A 1 176 ? -16.891 -4.193 0.260 1.00 87.81 176 GLU A O 1
ATOM 1353 N N . ASN A 1 177 ? -18.228 -2.524 0.951 1.00 89.94 177 ASN A N 1
ATOM 1354 C CA . ASN A 1 177 ? -17.651 -1.473 0.103 1.00 89.94 177 ASN A CA 1
ATOM 1355 C C . ASN A 1 177 ? -16.874 -0.422 0.914 1.00 89.94 177 ASN A C 1
ATOM 1357 O O . ASN A 1 177 ? -16.743 0.720 0.491 1.00 89.94 177 ASN A O 1
ATOM 1361 N N . ASN A 1 178 ? -16.429 -0.782 2.120 1.00 91.94 178 ASN A N 1
ATOM 1362 C CA . ASN A 1 178 ? -15.737 0.124 3.034 1.00 91.94 178 ASN A CA 1
ATOM 1363 C C . ASN A 1 178 ? -14.743 -0.650 3.919 1.00 91.94 178 ASN A C 1
ATOM 1365 O O . ASN A 1 178 ? -14.777 -0.566 5.148 1.00 91.94 178 ASN A O 1
ATOM 1369 N N . LYS A 1 179 ? -13.899 -1.482 3.302 1.00 93.94 179 LYS A N 1
ATOM 1370 C CA . LYS A 1 179 ? -12.971 -2.360 4.021 1.00 93.94 179 LYS A CA 1
ATOM 1371 C C . LYS A 1 179 ? -11.660 -1.655 4.366 1.00 93.94 179 LYS A C 1
ATOM 1373 O O . LYS A 1 179 ? -11.078 -0.938 3.552 1.00 93.94 179 LYS A O 1
ATOM 1378 N N . ASN A 1 180 ? -11.155 -1.953 5.558 1.00 92.69 180 ASN A N 1
ATOM 1379 C CA . ASN A 1 180 ? -9.802 -1.650 6.017 1.00 92.69 180 ASN A CA 1
ATOM 1380 C C . ASN A 1 180 ? -8.920 -2.905 5.969 1.00 92.69 180 ASN A C 1
ATOM 1382 O O . ASN A 1 180 ? -9.419 -4.024 5.827 1.00 92.69 180 ASN A O 1
ATOM 1386 N N . LEU A 1 181 ? -7.605 -2.734 6.128 1.00 93.56 181 LEU A N 1
ATOM 1387 C CA . LEU A 1 181 ? -6.717 -3.871 6.357 1.00 93.56 181 LEU A CA 1
ATOM 1388 C C . LEU A 1 181 ? -7.050 -4.529 7.699 1.00 93.56 181 LEU A C 1
ATOM 1390 O O . LEU A 1 181 ? -7.240 -3.866 8.717 1.00 93.56 181 LEU A O 1
ATOM 1394 N N . SER A 1 182 ? -7.085 -5.853 7.700 1.00 94.38 182 SER A N 1
ATOM 1395 C CA . SER A 1 182 ? -7.007 -6.651 8.916 1.00 94.38 182 SER A CA 1
ATOM 1396 C C . SER A 1 182 ? -5.544 -6.978 9.198 1.00 94.38 182 SER A C 1
ATOM 1398 O O . SER A 1 182 ? -4.754 -7.086 8.261 1.00 94.38 182 SER A O 1
ATOM 1400 N N . LEU A 1 183 ? -5.175 -7.157 10.468 1.00 93.12 183 LEU A N 1
ATOM 1401 C CA . LEU A 1 183 ? -3.851 -7.646 10.854 1.00 93.12 183 LEU A CA 1
ATOM 1402 C C . LEU A 1 183 ? -3.885 -9.170 11.016 1.00 93.12 183 LEU A C 1
ATOM 1404 O O . LEU A 1 183 ? -4.509 -9.686 11.938 1.00 93.12 183 LEU A O 1
ATOM 1408 N N . ASP A 1 184 ? -3.142 -9.862 10.163 1.00 94.56 184 ASP A N 1
ATOM 1409 C CA . ASP A 1 184 ? -2.838 -11.285 10.219 1.00 94.56 184 ASP A CA 1
ATOM 1410 C C . ASP A 1 184 ? -1.310 -11.419 10.271 1.00 94.56 184 ASP A C 1
ATOM 1412 O O . ASP A 1 184 ? -0.594 -11.170 9.295 1.00 94.56 184 ASP A O 1
ATOM 1416 N N . SER A 1 185 ? -0.794 -11.779 11.445 1.00 92.12 185 SER A N 1
ATOM 1417 C CA . SER A 1 185 ? 0.646 -11.872 11.697 1.00 92.12 185 SER A CA 1
ATOM 1418 C C . SER A 1 185 ? 1.318 -12.973 10.873 1.00 92.12 185 SER A C 1
ATOM 1420 O O . SER A 1 185 ? 2.467 -12.817 10.451 1.00 92.12 185 SER A O 1
ATOM 1422 N N . HIS A 1 186 ? 0.606 -14.066 10.584 1.00 91.62 186 HIS A N 1
ATOM 1423 C CA . HIS A 1 186 ? 1.124 -15.149 9.759 1.00 91.62 186 HIS A CA 1
ATOM 1424 C C . HIS A 1 186 ? 1.232 -14.707 8.296 1.00 91.62 186 HIS A C 1
ATOM 1426 O O . HIS A 1 186 ? 2.265 -14.907 7.651 1.00 91.62 186 HIS A O 1
ATOM 1432 N N . ALA A 1 187 ? 0.197 -14.044 7.782 1.00 91.50 187 ALA A N 1
ATOM 1433 C CA . ALA A 1 187 ? 0.203 -13.453 6.451 1.00 91.50 187 ALA A CA 1
ATOM 1434 C C . ALA A 1 187 ? 1.283 -12.374 6.298 1.00 91.50 187 ALA A C 1
ATOM 1436 O O . ALA A 1 187 ? 1.949 -12.314 5.258 1.00 91.50 187 ALA A O 1
ATOM 1437 N N . LEU A 1 188 ? 1.494 -11.560 7.338 1.00 87.69 188 LEU A N 1
ATOM 1438 C CA . LEU A 1 188 ? 2.542 -10.543 7.384 1.00 87.69 188 LEU A CA 1
ATOM 1439 C C . LEU A 1 188 ? 3.927 -11.166 7.244 1.00 87.69 188 LEU A C 1
ATOM 1441 O O . LEU A 1 188 ? 4.672 -10.796 6.334 1.00 87.69 188 LEU A O 1
ATOM 1445 N N . HIS A 1 189 ? 4.227 -12.166 8.076 1.00 86.38 189 HIS A N 1
ATOM 1446 C CA . HIS A 1 189 ? 5.507 -12.870 8.060 1.00 86.38 189 HIS A CA 1
ATOM 1447 C C . HIS A 1 189 ? 5.779 -13.566 6.718 1.00 86.38 189 HIS A C 1
ATOM 1449 O O . HIS A 1 189 ? 6.908 -13.579 6.233 1.00 86.38 189 HIS A O 1
ATOM 1455 N N . ARG A 1 190 ? 4.738 -14.105 6.071 1.00 84.75 190 ARG A N 1
ATOM 1456 C CA . ARG A 1 190 ? 4.849 -14.744 4.751 1.00 84.75 190 ARG A CA 1
ATOM 1457 C C . ARG A 1 190 ? 4.871 -13.764 3.572 1.00 84.75 190 ARG A C 1
ATOM 1459 O O . ARG A 1 190 ? 4.932 -14.210 2.429 1.00 84.75 190 ARG A O 1
ATOM 1466 N N . GLY A 1 191 ? 4.809 -12.454 3.816 1.00 85.50 191 GLY A N 1
ATOM 1467 C CA . GLY A 1 191 ? 4.833 -11.436 2.763 1.00 85.50 191 GLY A CA 1
ATOM 1468 C C . GLY A 1 191 ? 3.556 -11.385 1.914 1.00 85.50 191 GLY A C 1
ATOM 1469 O O . GLY A 1 191 ? 3.596 -10.948 0.760 1.00 85.50 191 GLY A O 1
ATOM 1470 N N . LEU A 1 192 ? 2.411 -11.824 2.450 1.00 89.31 192 LEU A N 1
ATOM 1471 C CA . LEU A 1 192 ? 1.153 -11.837 1.697 1.00 89.31 192 LEU A CA 1
ATOM 1472 C C . LEU A 1 192 ? 0.601 -10.433 1.449 1.00 89.31 192 LEU A C 1
ATOM 1474 O O . LEU A 1 192 ? 0.135 -10.189 0.345 1.00 89.31 192 LEU A O 1
ATOM 1478 N N . TYR A 1 193 ? 0.725 -9.489 2.389 1.00 91.44 193 TYR A N 1
ATOM 1479 C CA . TYR A 1 193 ? 0.321 -8.092 2.150 1.00 91.44 193 TYR A CA 1
ATOM 1480 C C . TYR A 1 193 ? 1.068 -7.476 0.970 1.00 91.44 193 TYR A C 1
ATOM 1482 O O . TYR A 1 193 ? 0.455 -6.867 0.100 1.00 91.44 193 TYR A O 1
ATOM 1490 N N . LYS A 1 194 ? 2.378 -7.729 0.883 1.00 86.62 194 LYS A N 1
ATOM 1491 C CA . LYS A 1 194 ? 3.205 -7.343 -0.264 1.00 86.62 194 LYS A CA 1
ATOM 1492 C C . LYS A 1 194 ? 2.711 -7.981 -1.558 1.00 86.62 194 LYS A C 1
ATOM 1494 O O . LYS A 1 194 ? 2.573 -7.304 -2.571 1.00 86.62 194 LYS A O 1
ATOM 1499 N N . THR A 1 195 ? 2.425 -9.279 -1.515 1.00 88.81 195 THR A N 1
ATOM 1500 C CA . THR A 1 195 ? 1.911 -10.024 -2.671 1.00 88.81 195 THR A CA 1
ATOM 1501 C C . THR A 1 195 ? 0.565 -9.461 -3.141 1.00 88.81 195 THR A C 1
ATOM 1503 O O . THR A 1 195 ? 0.377 -9.249 -4.334 1.00 88.81 195 THR A O 1
ATOM 1506 N N . TYR A 1 196 ? -0.345 -9.158 -2.214 1.00 92.94 196 TYR A N 1
ATOM 1507 C CA . TYR A 1 196 ? -1.674 -8.616 -2.506 1.00 92.94 196 TYR A CA 1
ATOM 1508 C C . TYR A 1 196 ? -1.596 -7.183 -3.032 1.00 92.94 196 TYR A C 1
ATOM 1510 O O . TYR A 1 196 ? -2.296 -6.859 -3.987 1.00 92.94 196 TYR A O 1
ATOM 1518 N N . GLY A 1 197 ? -0.700 -6.359 -2.483 1.00 90.31 197 GLY A N 1
ATOM 1519 C CA . GLY A 1 197 ? -0.399 -5.038 -3.031 1.00 90.31 197 GLY A CA 1
ATOM 1520 C C . GLY A 1 197 ? 0.008 -5.128 -4.504 1.00 90.31 197 GLY A C 1
ATOM 1521 O O . GLY A 1 197 ? -0.587 -4.459 -5.345 1.00 90.31 197 GLY A O 1
ATOM 1522 N N . VAL A 1 198 ? 0.930 -6.041 -4.850 1.00 87.56 198 VAL A N 1
ATOM 1523 C CA . VAL A 1 198 ? 1.330 -6.270 -6.254 1.00 87.56 198 VAL A CA 1
ATOM 1524 C C . VAL A 1 198 ? 0.161 -6.771 -7.106 1.00 87.56 198 VAL A C 1
ATOM 1526 O O . VAL A 1 198 ? -0.025 -6.279 -8.215 1.00 87.56 198 VAL A O 1
ATOM 1529 N N . MET A 1 199 ? -0.642 -7.715 -6.607 1.00 92.94 199 MET A N 1
ATOM 1530 C CA . MET A 1 199 ? -1.821 -8.223 -7.322 1.00 92.94 199 MET A CA 1
ATOM 1531 C C . MET A 1 199 ? -2.809 -7.108 -7.669 1.00 92.94 199 MET A C 1
ATOM 1533 O O . MET A 1 199 ? -3.276 -7.045 -8.802 1.00 92.94 199 MET A O 1
ATOM 1537 N N . ILE A 1 200 ? -3.100 -6.218 -6.719 1.00 91.88 200 ILE A N 1
ATOM 1538 C CA . ILE A 1 200 ? -4.032 -5.100 -6.908 1.00 91.88 200 ILE A CA 1
ATOM 1539 C C . ILE A 1 200 ? -3.456 -4.083 -7.888 1.00 91.88 200 ILE A C 1
ATOM 1541 O O . ILE A 1 200 ? -4.166 -3.655 -8.795 1.00 91.88 200 ILE A O 1
ATOM 1545 N N . SER A 1 201 ? -2.169 -3.739 -7.768 1.00 86.00 201 SER A N 1
ATOM 1546 C CA . SER A 1 201 ? -1.507 -2.847 -8.727 1.00 86.00 201 SER A CA 1
ATOM 1547 C C . SER A 1 201 ? -1.534 -3.418 -10.144 1.00 86.00 201 SER A C 1
ATOM 1549 O O . SER A 1 201 ? -1.855 -2.703 -11.085 1.00 86.00 201 SER A O 1
ATOM 1551 N N . VAL A 1 202 ? -1.241 -4.708 -10.310 1.00 87.56 202 VAL A N 1
ATOM 1552 C CA . VAL A 1 202 ? -1.262 -5.368 -11.622 1.00 87.56 202 VAL A CA 1
ATOM 1553 C C . VAL A 1 202 ? -2.688 -5.476 -12.168 1.00 87.56 202 VAL A C 1
ATOM 1555 O O . VAL A 1 202 ? -2.890 -5.224 -13.350 1.00 87.56 202 VAL A O 1
ATOM 1558 N N . ALA A 1 203 ? -3.684 -5.781 -11.332 1.00 88.25 203 ALA A N 1
ATOM 1559 C CA . ALA A 1 203 ? -5.087 -5.817 -11.747 1.00 88.25 203 ALA A CA 1
ATOM 1560 C C . ALA A 1 203 ? -5.596 -4.444 -12.211 1.00 88.25 203 ALA A C 1
ATOM 1562 O O . ALA A 1 203 ? -6.326 -4.367 -13.200 1.00 88.25 203 ALA A O 1
ATOM 1563 N N . LEU A 1 204 ? -5.164 -3.369 -11.546 1.00 83.75 204 LEU A N 1
ATOM 1564 C CA . LEU A 1 204 ? -5.451 -1.997 -11.954 1.00 83.75 204 LEU A CA 1
ATOM 1565 C C . LEU A 1 204 ? -4.771 -1.658 -13.288 1.00 83.75 204 LEU A C 1
ATOM 1567 O O . LEU A 1 204 ? -5.436 -1.195 -14.207 1.00 83.75 204 LEU A O 1
ATOM 1571 N N . LEU A 1 205 ? -3.465 -1.914 -13.401 1.00 80.06 205 LEU A N 1
ATOM 1572 C CA . LEU A 1 205 ? -2.653 -1.532 -14.562 1.00 80.06 205 LEU A CA 1
ATOM 1573 C C . LEU A 1 205 ? -2.983 -2.333 -15.826 1.00 80.06 205 LEU A C 1
ATOM 1575 O O . LEU A 1 205 ? -3.086 -1.761 -16.904 1.00 80.06 205 LEU A O 1
ATOM 1579 N N . HIS A 1 206 ? -3.128 -3.655 -15.708 1.00 79.19 206 HIS A N 1
ATOM 1580 C CA . HIS A 1 206 ? -3.342 -4.547 -16.855 1.00 79.19 206 HIS A CA 1
ATOM 1581 C C . HIS A 1 206 ? -4.822 -4.796 -17.130 1.00 79.19 206 HIS A C 1
ATOM 1583 O O . HIS A 1 206 ? -5.224 -4.923 -18.282 1.00 79.19 206 HIS A O 1
ATOM 1589 N N . GLY A 1 207 ? -5.629 -4.907 -16.074 1.00 76.25 207 GLY A N 1
ATOM 1590 C CA . GLY A 1 207 ? -7.042 -5.264 -16.175 1.00 76.25 207 GLY A CA 1
ATOM 1591 C C . GLY A 1 207 ? -8.006 -4.085 -16.094 1.00 76.25 207 GLY A C 1
ATOM 1592 O O . GLY A 1 207 ? -9.196 -4.284 -16.328 1.00 76.25 207 GLY A O 1
ATOM 1593 N N . GLY A 1 208 ? -7.537 -2.891 -15.712 1.00 75.06 208 GLY A N 1
ATOM 1594 C CA . GLY A 1 208 ? -8.412 -1.759 -15.393 1.00 75.06 208 GLY A CA 1
ATOM 1595 C C . GLY A 1 208 ? -9.330 -2.017 -14.190 1.00 75.06 208 GLY A C 1
ATOM 1596 O O . GLY A 1 208 ? -10.319 -1.312 -14.006 1.00 75.06 208 GLY A O 1
ATOM 1597 N N . VAL A 1 209 ? -9.051 -3.044 -13.377 1.00 81.38 209 VAL A N 1
ATOM 1598 C CA . VAL A 1 209 ? -9.917 -3.445 -12.261 1.00 81.38 209 VAL A CA 1
ATOM 1599 C C . VAL A 1 209 ? -9.503 -2.687 -11.007 1.00 81.38 209 VAL A C 1
ATOM 1601 O O . VAL A 1 209 ? -8.429 -2.918 -10.452 1.00 81.38 209 VAL A O 1
ATOM 1604 N N . MET A 1 210 ? -10.367 -1.786 -10.539 1.00 82.50 210 MET A N 1
ATOM 1605 C CA . MET A 1 210 ? -10.100 -0.972 -9.352 1.00 82.50 210 MET A CA 1
ATOM 1606 C C . MET A 1 210 ? -10.502 -1.687 -8.050 1.00 82.50 210 MET A C 1
ATOM 1608 O O . MET A 1 210 ? -11.533 -2.366 -8.015 1.00 82.50 210 MET A O 1
ATOM 1612 N N . PRO A 1 211 ? -9.761 -1.492 -6.943 1.00 88.44 211 PRO A N 1
ATOM 1613 C CA . PRO A 1 211 ? -10.155 -1.964 -5.617 1.00 88.44 211 PRO A CA 1
ATOM 1614 C C . PRO A 1 211 ? -11.237 -1.051 -5.006 1.00 88.44 211 PRO A C 1
ATOM 1616 O O . PRO A 1 211 ? -11.020 -0.392 -3.993 1.00 88.44 211 PRO A O 1
ATOM 1619 N N . ALA A 1 212 ? -12.427 -1.014 -5.614 1.00 88.75 212 ALA A N 1
ATOM 1620 C CA . ALA A 1 212 ? -13.537 -0.128 -5.228 1.00 88.75 212 ALA A CA 1
ATOM 1621 C C . ALA A 1 212 ? -14.136 -0.403 -3.828 1.00 88.75 212 ALA A C 1
ATOM 1623 O O . ALA A 1 212 ? -15.087 0.252 -3.420 1.00 88.75 212 ALA A O 1
ATOM 1624 N N . PHE A 1 213 ? -13.602 -1.387 -3.102 1.00 92.81 213 PHE A N 1
ATOM 1625 C CA . PHE A 1 213 ? -14.045 -1.780 -1.767 1.00 92.81 213 PHE A CA 1
ATOM 1626 C C . PHE A 1 213 ? -13.196 -1.180 -0.639 1.00 92.81 213 PHE A C 1
ATOM 1628 O O . PHE A 1 213 ? -13.502 -1.421 0.528 1.00 92.81 213 PHE A O 1
ATOM 1635 N N . PHE A 1 214 ? -12.113 -0.460 -0.950 1.00 93.12 214 PHE A N 1
ATOM 1636 C CA . PHE A 1 214 ? -11.308 0.207 0.073 1.00 93.12 214 PHE A CA 1
ATOM 1637 C C . PHE A 1 214 ? -12.107 1.305 0.766 1.00 93.12 214 PHE A C 1
ATOM 1639 O O . PHE A 1 214 ? -12.810 2.078 0.119 1.00 93.12 214 PHE A O 1
ATOM 1646 N N . SER A 1 215 ? -11.946 1.402 2.083 1.00 91.81 215 SER A N 1
ATOM 1647 C CA . SER A 1 215 ? -12.414 2.560 2.830 1.00 91.81 215 SER A CA 1
ATOM 1648 C C . SER A 1 215 ? -11.692 3.829 2.377 1.00 91.81 215 SER A C 1
ATOM 1650 O O . SER A 1 215 ? -10.539 3.789 1.933 1.00 91.81 215 SER A O 1
ATOM 1652 N N . GLU A 1 216 ? -12.338 4.981 2.556 1.00 87.81 216 GLU A N 1
ATOM 1653 C CA . GLU A 1 216 ? -11.704 6.280 2.309 1.00 87.81 216 GLU A CA 1
ATOM 1654 C C . GLU A 1 216 ? -10.426 6.441 3.148 1.00 87.81 216 GLU A C 1
ATOM 1656 O O . GLU A 1 216 ? -9.416 6.955 2.666 1.00 87.81 216 GLU A O 1
ATOM 1661 N N . ARG A 1 217 ? -10.441 5.945 4.392 1.00 88.69 217 ARG A N 1
ATOM 1662 C CA . ARG A 1 217 ? -9.282 5.977 5.288 1.00 88.69 217 ARG A CA 1
ATOM 1663 C C . ARG A 1 217 ? -8.138 5.130 4.769 1.00 88.69 217 ARG A C 1
ATOM 1665 O O . ARG A 1 217 ? -7.015 5.618 4.703 1.00 88.69 217 ARG A O 1
ATOM 1672 N N . LEU A 1 218 ? -8.415 3.884 4.389 1.00 89.19 218 LEU A N 1
ATOM 1673 C CA . LEU A 1 218 ? -7.413 3.004 3.813 1.00 89.19 218 LEU A CA 1
ATOM 1674 C C . LEU A 1 218 ? -6.843 3.657 2.559 1.00 89.19 218 LEU A C 1
ATOM 1676 O O . LEU A 1 218 ? -5.633 3.772 2.461 1.00 89.19 218 LEU A O 1
ATOM 1680 N N . PHE A 1 219 ? -7.682 4.169 1.658 1.00 86.12 219 PHE A N 1
ATOM 1681 C CA . PHE A 1 219 ? -7.227 4.866 0.456 1.00 86.12 219 PHE A CA 1
ATOM 1682 C C . PHE A 1 219 ? -6.305 6.060 0.773 1.00 86.12 219 PHE A C 1
ATOM 1684 O O . PHE A 1 219 ? -5.207 6.150 0.228 1.00 86.12 219 PHE A O 1
ATOM 1691 N N . LYS A 1 220 ? -6.683 6.947 1.700 1.00 82.25 220 LYS A N 1
ATOM 1692 C CA . LYS A 1 220 ? -5.841 8.093 2.095 1.00 82.25 220 LYS A CA 1
ATOM 1693 C C . LYS A 1 220 ? -4.523 7.660 2.738 1.00 82.25 220 LYS A C 1
ATOM 1695 O O . LYS A 1 220 ? -3.467 8.168 2.362 1.00 82.25 220 LYS A O 1
ATOM 1700 N N . ASN A 1 221 ? -4.585 6.693 3.654 1.00 80.44 221 ASN A N 1
ATOM 1701 C CA . ASN A 1 221 ? -3.416 6.133 4.335 1.00 80.44 221 ASN A CA 1
ATOM 1702 C C . ASN A 1 221 ? -2.478 5.433 3.353 1.00 80.44 221 ASN A C 1
ATOM 1704 O O . AS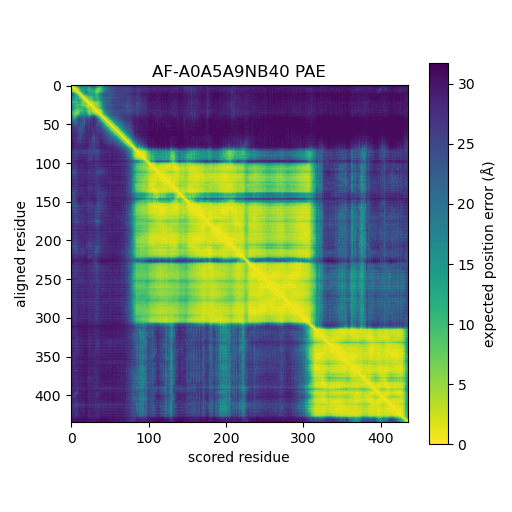N A 1 221 ? -1.261 5.479 3.512 1.00 80.44 221 ASN A O 1
ATOM 1708 N N . LEU A 1 222 ? -3.052 4.798 2.332 1.00 77.88 222 LEU A N 1
ATOM 1709 C CA . LEU A 1 222 ? -2.323 4.144 1.269 1.00 77.88 222 LEU A CA 1
ATOM 1710 C C . LEU A 1 222 ? -1.496 5.179 0.472 1.00 77.88 222 LEU A C 1
ATOM 1712 O O . LEU A 1 222 ? -0.285 5.040 0.326 1.00 77.88 222 LEU A O 1
ATOM 1716 N N . PHE A 1 223 ? -2.112 6.261 0.006 1.00 71.06 223 PHE A N 1
ATOM 1717 C CA . PHE A 1 223 ? -1.444 7.215 -0.888 1.00 71.06 223 PHE A CA 1
ATOM 1718 C C . PHE A 1 223 ? -0.713 8.360 -0.180 1.00 71.06 223 PHE A C 1
ATOM 1720 O O . PHE A 1 223 ? -0.327 9.327 -0.833 1.00 71.06 223 PHE A O 1
ATOM 1727 N N . SER A 1 224 ? -0.500 8.259 1.139 1.00 66.12 224 SER A N 1
ATOM 1728 C CA . SER A 1 224 ? 0.074 9.335 1.961 1.00 66.12 224 SER A CA 1
ATOM 1729 C C . SER A 1 224 ? -0.581 10.690 1.673 1.00 66.12 224 SER A C 1
ATOM 1731 O O . SER A 1 224 ? 0.084 11.724 1.689 1.00 66.12 224 SER A O 1
ATOM 1733 N N . ILE A 1 225 ? -1.886 10.688 1.380 1.00 58.91 225 ILE A N 1
ATOM 1734 C CA . ILE A 1 225 ? -2.651 11.916 1.182 1.00 58.91 225 ILE A CA 1
ATOM 1735 C C . ILE A 1 225 ? -2.864 12.475 2.588 1.00 58.91 225 ILE A C 1
ATOM 1737 O O . ILE A 1 225 ? -3.820 12.134 3.280 1.00 58.91 225 ILE A O 1
ATOM 1741 N N . THR A 1 226 ? -1.904 13.286 3.036 1.00 47.50 226 THR A N 1
ATOM 1742 C CA . THR A 1 226 ? -1.804 13.867 4.386 1.00 47.50 226 THR A CA 1
ATOM 1743 C C . THR A 1 226 ? -2.831 14.963 4.655 1.00 47.50 226 THR A C 1
ATOM 1745 O O . THR A 1 226 ? -2.723 15.681 5.648 1.00 47.50 226 THR A O 1
ATOM 1748 N N . SER A 1 227 ? -3.854 15.095 3.809 1.00 47.91 227 SER A N 1
ATOM 1749 C CA . SER A 1 227 ? -4.979 16.002 4.010 1.00 47.91 227 SER A CA 1
ATOM 1750 C C . SER A 1 227 ? -5.797 15.544 5.220 1.00 47.91 227 SER A C 1
ATOM 1752 O O . SER A 1 227 ? -6.783 14.828 5.065 1.00 47.91 227 SER A O 1
ATOM 1754 N N . SER A 1 228 ? -5.329 15.911 6.419 1.00 51.72 228 SER A N 1
ATOM 1755 C CA . SER A 1 228 ? -6.035 15.889 7.704 1.00 51.72 228 SER A CA 1
ATOM 1756 C C . SER A 1 228 ? -7.105 14.798 7.780 1.00 51.72 228 SER A C 1
ATOM 1758 O O . SER A 1 228 ? -8.303 15.099 7.750 1.00 51.72 228 SER A O 1
ATOM 1760 N N . SER A 1 229 ? -6.705 13.521 7.800 1.00 65.44 229 SER A N 1
ATOM 1761 C CA . SER A 1 229 ? -7.693 12.464 7.994 1.00 65.44 229 SER A CA 1
ATOM 1762 C C . SER A 1 229 ? -8.348 12.697 9.350 1.00 65.44 229 SER A C 1
ATOM 1764 O O . SER A 1 229 ? -7.647 12.838 10.355 1.00 65.44 229 SER A O 1
ATOM 1766 N N . SER A 1 230 ? -9.680 12.756 9.383 1.00 82.75 230 SER A N 1
ATOM 1767 C CA . SER A 1 230 ? -10.399 12.816 10.652 1.00 82.75 230 SER A CA 1
ATOM 1768 C C . SER A 1 230 ? -9.938 11.659 11.548 1.00 82.75 230 SER A C 1
ATOM 1770 O O . SER A 1 230 ? -9.660 10.573 11.014 1.00 82.75 230 SER A O 1
ATOM 1772 N N . PRO A 1 231 ? -9.860 11.864 12.875 1.00 88.94 231 PRO A N 1
ATOM 1773 C CA . PRO A 1 231 ? -9.516 10.788 13.791 1.00 88.94 231 PRO A CA 1
ATOM 1774 C C . PRO A 1 231 ? -10.472 9.601 13.590 1.00 88.94 231 PRO A C 1
ATOM 1776 O O . PRO A 1 231 ? -11.650 9.815 13.273 1.00 88.94 231 PRO A O 1
ATOM 1779 N N . PRO A 1 232 ? -9.983 8.358 13.737 1.00 92.38 232 PRO A N 1
ATOM 1780 C CA . PRO A 1 232 ? -10.821 7.183 13.582 1.00 92.38 232 PRO A CA 1
ATOM 1781 C C . PRO A 1 232 ? -11.897 7.151 14.664 1.00 92.38 232 PRO A C 1
ATOM 1783 O O . PRO A 1 232 ? -11.658 7.530 15.816 1.00 92.38 232 PRO A O 1
ATOM 1786 N N . THR A 1 233 ? -13.078 6.686 14.273 1.00 94.00 233 THR A N 1
ATOM 1787 C CA . THR A 1 233 ? -14.257 6.610 15.141 1.00 94.00 233 THR A CA 1
ATOM 1788 C C . THR A 1 233 ? -14.449 5.205 15.710 1.00 94.00 233 THR A C 1
ATOM 1790 O O . THR A 1 233 ? -13.935 4.222 15.172 1.00 94.00 233 THR A O 1
ATOM 1793 N N . LEU A 1 234 ? -15.229 5.087 16.791 1.00 96.25 234 LEU A N 1
ATOM 1794 C CA . LEU A 1 234 ? -15.566 3.788 17.387 1.00 96.25 234 LEU A CA 1
ATOM 1795 C C . LEU A 1 234 ? -16.261 2.845 16.395 1.00 96.25 234 LEU A C 1
ATOM 1797 O O . LEU A 1 234 ? -16.087 1.633 16.489 1.00 96.25 234 LEU A O 1
ATOM 1801 N N . ASP A 1 235 ? -17.007 3.382 15.427 1.00 93.44 235 ASP A N 1
ATOM 1802 C CA . ASP A 1 235 ? -17.736 2.597 14.422 1.00 93.44 235 ASP A CA 1
ATOM 1803 C C . ASP A 1 235 ? -16.799 1.868 13.444 1.00 93.44 235 ASP A C 1
ATOM 1805 O O . ASP A 1 235 ? -17.186 0.883 12.819 1.00 93.44 235 ASP A O 1
ATOM 1809 N N . GLU A 1 236 ? -15.538 2.299 13.356 1.00 92.88 236 GLU A N 1
ATOM 1810 C CA . GLU A 1 236 ? -14.508 1.676 12.518 1.00 92.88 236 GLU A CA 1
ATOM 1811 C C . GLU A 1 236 ? -13.823 0.476 13.195 1.00 92.88 236 GLU A C 1
ATOM 1813 O O . GLU A 1 236 ? -13.055 -0.253 12.560 1.00 92.88 236 GLU A O 1
ATOM 1818 N N . ILE A 1 237 ? -14.101 0.236 14.481 1.00 94.38 237 ILE A N 1
ATOM 1819 C CA . ILE A 1 237 ? -13.615 -0.938 15.207 1.00 94.38 237 ILE A CA 1
ATOM 1820 C C . ILE A 1 237 ? -14.443 -2.155 14.794 1.00 94.38 237 ILE A C 1
ATOM 1822 O O . ILE A 1 237 ? -15.612 -2.285 15.141 1.00 94.38 237 ILE A O 1
ATOM 1826 N N . THR A 1 238 ? -13.814 -3.082 14.073 1.00 92.50 238 THR A N 1
ATOM 1827 C CA . THR A 1 238 ? -14.481 -4.301 13.587 1.00 92.50 238 THR A CA 1
ATOM 1828 C C . THR A 1 238 ? -14.634 -5.389 14.652 1.00 92.50 238 THR A C 1
ATOM 1830 O O . THR A 1 238 ? -15.364 -6.351 14.437 1.00 92.50 238 THR A O 1
ATOM 1833 N N . ASP A 1 239 ? -13.926 -5.274 15.777 1.00 94.00 239 ASP A N 1
ATOM 1834 C CA . ASP A 1 239 ? -14.116 -6.137 16.944 1.00 94.00 239 ASP A CA 1
ATOM 1835 C C . ASP A 1 239 ? -15.303 -5.618 17.768 1.00 94.00 239 ASP A C 1
ATOM 1837 O O . ASP A 1 239 ? -15.204 -4.589 18.438 1.00 94.00 239 ASP A O 1
ATOM 1841 N N . LEU A 1 240 ? -16.438 -6.318 17.687 1.00 94.69 240 LEU A N 1
ATOM 1842 C CA . LEU A 1 240 ? -17.693 -5.894 18.314 1.00 94.69 240 LEU A CA 1
ATOM 1843 C C . LEU A 1 240 ? -17.624 -5.873 19.847 1.00 94.69 240 LEU A C 1
ATOM 1845 O O . LEU A 1 240 ? -18.276 -5.032 20.470 1.00 94.69 240 LEU A O 1
ATOM 1849 N N . ASP A 1 241 ? -16.845 -6.766 20.462 1.00 96.62 241 ASP A N 1
ATOM 1850 C CA . ASP A 1 241 ? -16.683 -6.801 21.919 1.00 96.62 241 ASP A CA 1
ATOM 1851 C C . ASP A 1 241 ? -15.871 -5.589 22.383 1.00 96.62 241 ASP A C 1
ATOM 1853 O O . ASP A 1 241 ? -16.319 -4.822 23.241 1.00 96.62 241 ASP A O 1
ATOM 1857 N N . LEU A 1 242 ? -14.729 -5.344 21.734 1.00 96.88 242 LEU A N 1
ATOM 1858 C CA . LEU A 1 242 ? -13.911 -4.165 22.003 1.00 96.88 242 LEU A CA 1
ATOM 1859 C C . LEU A 1 242 ? -14.689 -2.870 21.752 1.00 96.88 242 LEU A C 1
ATOM 1861 O O . LEU A 1 242 ? -14.658 -1.963 22.584 1.00 96.88 242 LEU A O 1
ATOM 1865 N N . GLN A 1 243 ? -15.400 -2.780 20.627 1.00 97.56 243 GLN A N 1
ATOM 1866 C CA . GLN A 1 243 ? -16.214 -1.618 20.283 1.00 97.56 243 GLN A CA 1
ATOM 1867 C C . GLN A 1 243 ? -17.262 -1.343 21.367 1.00 97.56 243 GLN A C 1
ATOM 1869 O O . GLN A 1 243 ? -17.411 -0.201 21.799 1.00 97.56 243 GLN A O 1
ATOM 1874 N N . THR A 1 244 ? -17.958 -2.380 21.842 1.00 98.00 244 THR A N 1
ATOM 1875 C CA . THR A 1 244 ? -18.978 -2.257 22.894 1.00 98.00 244 THR A CA 1
ATOM 1876 C C . THR A 1 244 ? -18.365 -1.777 24.209 1.00 98.00 244 THR A C 1
ATOM 1878 O O . THR A 1 244 ? -18.886 -0.853 24.835 1.00 98.00 244 THR A O 1
ATOM 1881 N N . LYS A 1 245 ? -17.225 -2.349 24.616 1.00 98.19 245 LYS A N 1
ATOM 1882 C CA . LYS A 1 245 ? -16.525 -1.960 25.849 1.00 98.19 245 LYS A CA 1
ATOM 1883 C C . LYS A 1 245 ? -16.001 -0.524 25.792 1.00 98.19 245 LYS A C 1
ATOM 1885 O O . LYS A 1 245 ? -16.215 0.244 26.729 1.00 98.19 245 LYS A O 1
ATOM 1890 N N . LEU A 1 246 ? -15.374 -0.123 24.685 1.00 98.38 246 LEU A N 1
ATOM 1891 C CA . LEU A 1 246 ? -14.891 1.249 24.504 1.00 98.38 246 LEU A CA 1
ATOM 1892 C C . LEU A 1 246 ? -16.042 2.258 24.439 1.00 98.38 246 LEU A C 1
ATOM 1894 O O . LEU A 1 246 ? -15.937 3.340 25.017 1.00 98.38 246 LEU A O 1
ATOM 1898 N N . ARG A 1 247 ? -17.164 1.894 23.809 1.00 98.44 247 ARG A N 1
ATOM 1899 C CA . ARG A 1 247 ? -18.375 2.720 23.794 1.00 98.44 247 ARG A CA 1
ATOM 1900 C C . ARG A 1 247 ? -18.950 2.906 25.195 1.00 98.44 247 ARG A C 1
ATOM 1902 O O . ARG A 1 247 ? -19.263 4.030 25.569 1.00 98.44 247 ARG A O 1
ATOM 1909 N N . LYS A 1 248 ? -18.976 1.852 26.015 1.00 98.25 248 LYS A N 1
ATOM 1910 C CA . LYS A 1 248 ? -19.385 1.934 27.426 1.00 98.25 248 LYS A CA 1
ATOM 1911 C C . LYS A 1 248 ? -18.514 2.903 28.234 1.00 98.25 248 LYS A C 1
ATOM 1913 O O . LYS A 1 248 ? -19.039 3.644 29.060 1.00 98.25 248 LYS A O 1
ATOM 1918 N N . ILE A 1 249 ? -17.200 2.931 27.987 1.00 98.44 249 ILE A N 1
ATOM 1919 C CA . ILE A 1 249 ? -16.296 3.915 28.608 1.00 98.44 249 ILE A CA 1
ATOM 1920 C C . ILE A 1 249 ? -16.635 5.328 28.123 1.00 98.44 249 ILE A C 1
ATOM 1922 O O . ILE A 1 249 ? -16.737 6.241 28.938 1.00 98.44 249 ILE A O 1
ATOM 1926 N N . PHE A 1 250 ? -16.826 5.510 26.815 1.00 97.88 250 PHE A N 1
ATOM 1927 C CA . PHE A 1 250 ? -17.132 6.805 26.202 1.00 97.88 250 PHE A CA 1
ATOM 1928 C C . PHE A 1 250 ? -18.464 7.403 26.680 1.00 97.88 250 PHE A C 1
ATOM 1930 O O . PHE A 1 250 ? -18.557 8.605 26.918 1.00 97.88 250 PHE A O 1
ATOM 1937 N N . GLU A 1 251 ? -19.487 6.571 26.864 1.00 97.62 251 GLU A N 1
ATOM 1938 C CA . GLU A 1 251 ? -20.838 6.984 27.265 1.00 97.62 251 GLU A CA 1
ATOM 1939 C C . GLU A 1 251 ? -21.011 7.122 28.787 1.00 97.62 251 GLU A C 1
ATOM 1941 O O . GLU A 1 251 ? -22.046 7.601 29.251 1.00 97.62 251 GLU A O 1
ATOM 1946 N N . ALA A 1 252 ? -20.010 6.736 29.587 1.00 98.12 252 ALA A N 1
ATOM 1947 C CA . ALA A 1 252 ? -20.076 6.848 31.040 1.00 98.12 252 ALA A CA 1
ATOM 1948 C C . ALA A 1 252 ? -20.308 8.304 31.479 1.00 98.12 252 ALA A C 1
ATOM 1950 O O . ALA A 1 252 ? -19.539 9.194 31.119 1.00 98.12 252 ALA A O 1
ATOM 1951 N N . GLY A 1 253 ? -21.352 8.542 32.279 1.00 96.38 253 GLY A N 1
ATOM 1952 C CA . GLY A 1 253 ? -21.775 9.893 32.675 1.00 96.38 253 GLY A CA 1
ATOM 1953 C C . GLY A 1 253 ? -20.914 10.558 33.754 1.00 96.38 253 GLY A C 1
ATOM 1954 O O . GLY A 1 253 ? -20.987 11.771 33.932 1.00 96.38 253 GLY A O 1
ATOM 1955 N N . ASP A 1 254 ? -20.090 9.788 34.466 1.00 97.56 254 ASP A N 1
ATOM 1956 C CA . ASP A 1 254 ? -19.208 10.281 35.522 1.00 97.56 254 ASP A CA 1
ATOM 1957 C C . ASP A 1 254 ? -17.914 9.457 35.625 1.00 97.56 254 ASP A C 1
ATOM 1959 O O . ASP A 1 254 ? -17.771 8.387 35.025 1.00 97.56 254 ASP A O 1
ATOM 1963 N N . ILE A 1 255 ? -16.955 9.964 36.407 1.00 97.81 255 ILE A N 1
ATOM 1964 C CA . ILE A 1 255 ? -15.619 9.370 36.526 1.00 97.81 255 ILE A CA 1
ATOM 1965 C C . ILE A 1 255 ? -15.629 7.994 37.206 1.00 97.81 255 ILE A C 1
ATOM 1967 O O . ILE A 1 255 ? -14.775 7.157 36.917 1.00 97.81 255 ILE A O 1
ATOM 1971 N N . THR A 1 256 ? -16.582 7.738 38.104 1.00 97.50 256 THR A N 1
ATOM 1972 C CA . THR A 1 256 ? -16.693 6.465 38.825 1.00 97.50 256 THR A CA 1
ATOM 1973 C C . THR A 1 256 ? -17.190 5.383 37.876 1.00 97.50 256 THR A C 1
ATOM 1975 O O . THR A 1 256 ? -16.583 4.315 37.790 1.00 97.50 256 THR A O 1
ATOM 1978 N N . ALA A 1 257 ? -18.237 5.687 37.106 1.00 98.19 257 ALA A N 1
ATOM 1979 C CA . ALA A 1 257 ? -18.751 4.818 36.057 1.00 98.19 257 ALA A CA 1
ATOM 1980 C C . ALA A 1 257 ? -17.697 4.565 34.966 1.00 98.19 257 ALA A C 1
ATOM 1982 O O . ALA A 1 257 ? -17.508 3.421 34.552 1.00 98.19 257 ALA A O 1
ATOM 1983 N N . ALA A 1 258 ? -16.955 5.601 34.557 1.00 98.25 258 ALA A N 1
ATOM 1984 C CA . ALA A 1 258 ? -15.889 5.470 33.566 1.00 98.25 258 ALA A CA 1
ATOM 1985 C C . ALA A 1 258 ? -14.769 4.537 34.052 1.00 98.25 258 ALA A C 1
ATOM 1987 O O . ALA A 1 258 ? -14.344 3.653 33.314 1.00 98.25 258 ALA A O 1
ATOM 1988 N N . ARG A 1 259 ? -14.326 4.672 35.309 1.00 98.12 259 ARG A N 1
ATOM 1989 C CA . ARG A 1 259 ? -13.309 3.786 35.903 1.00 98.12 259 ARG A CA 1
ATOM 1990 C C . ARG A 1 259 ? -13.783 2.341 36.019 1.00 98.12 259 ARG A C 1
ATOM 1992 O O . ARG A 1 259 ? -13.010 1.440 35.722 1.00 98.12 259 ARG A O 1
ATOM 1999 N N . ALA A 1 260 ? -15.040 2.118 36.401 1.00 98.06 260 ALA A N 1
ATOM 2000 C CA . ALA A 1 260 ? -15.611 0.774 36.438 1.00 98.06 260 ALA A CA 1
ATOM 2001 C C . ALA A 1 260 ? -15.646 0.129 35.039 1.00 98.06 260 ALA A C 1
ATOM 2003 O O . ALA A 1 260 ? -15.292 -1.037 34.892 1.00 98.06 260 ALA A O 1
ATOM 2004 N N . ALA A 1 261 ? -16.009 0.893 34.002 1.00 98.19 261 ALA A N 1
ATOM 2005 C CA . ALA A 1 261 ? -15.981 0.419 32.617 1.00 98.19 261 ALA A CA 1
ATOM 2006 C C . ALA A 1 261 ? -14.549 0.180 32.093 1.00 98.19 261 ALA A C 1
ATOM 2008 O O . ALA A 1 261 ? -14.325 -0.757 31.329 1.00 98.19 261 ALA A O 1
ATOM 2009 N N . ILE A 1 262 ? -13.572 0.991 32.517 1.00 98.25 262 ILE A N 1
ATOM 2010 C CA . ILE A 1 262 ? -12.148 0.781 32.205 1.00 98.25 262 ILE A CA 1
ATOM 2011 C C . ILE A 1 262 ? -11.642 -0.523 32.821 1.00 98.25 262 ILE A C 1
ATOM 2013 O O . ILE A 1 262 ? -10.942 -1.261 32.135 1.00 98.25 262 ILE A O 1
ATOM 2017 N N . GLU A 1 263 ? -12.014 -0.824 34.067 1.00 97.62 263 GLU A N 1
ATOM 2018 C CA . GLU A 1 263 ? -11.634 -2.072 34.739 1.00 97.62 263 GLU A CA 1
ATOM 2019 C C . GLU A 1 263 ? -12.161 -3.300 33.977 1.00 97.62 263 GLU A C 1
ATOM 2021 O O . GLU A 1 263 ? -11.426 -4.251 33.730 1.00 97.62 263 GLU A O 1
ATOM 2026 N N . GLU A 1 264 ? -13.408 -3.250 33.502 1.00 96.69 264 GLU A N 1
ATOM 2027 C CA . GLU A 1 264 ? -14.001 -4.310 32.672 1.00 96.69 264 GLU A CA 1
ATOM 2028 C C . GLU A 1 264 ? -13.314 -4.461 31.300 1.00 96.69 264 GLU A C 1
ATOM 2030 O O . GLU A 1 264 ? -13.281 -5.550 30.726 1.00 96.69 264 GLU A O 1
ATOM 2035 N N . CYS A 1 265 ? -12.739 -3.378 30.770 1.00 97.25 265 CYS A N 1
ATOM 2036 C CA . CYS A 1 265 ? -12.016 -3.355 29.498 1.00 97.25 265 CYS A CA 1
ATOM 2037 C C . CYS A 1 265 ? -10.484 -3.463 29.668 1.00 97.25 265 CYS A C 1
ATOM 2039 O O . CYS A 1 265 ? -9.740 -3.271 28.699 1.00 97.25 265 CYS A O 1
ATOM 2041 N N . ALA A 1 266 ? -9.989 -3.741 30.880 1.00 97.12 266 ALA A N 1
ATOM 2042 C CA . ALA A 1 266 ? -8.578 -3.572 31.220 1.00 97.12 266 ALA A CA 1
ATOM 2043 C C . ALA A 1 266 ? -7.640 -4.440 30.369 1.00 97.12 266 ALA A C 1
ATOM 2045 O O . ALA A 1 266 ? -6.612 -3.947 29.904 1.00 97.12 266 ALA A O 1
ATOM 2046 N N . GLU A 1 267 ? -8.007 -5.697 30.104 1.00 97.00 267 GLU A N 1
ATOM 2047 C CA . GLU A 1 267 ? -7.207 -6.614 29.279 1.00 97.00 267 GLU A CA 1
ATOM 2048 C C . GLU A 1 267 ? -7.013 -6.073 27.855 1.00 97.00 267 GLU A C 1
ATOM 2050 O O . GLU A 1 267 ? -5.886 -5.968 27.365 1.00 97.00 267 GLU A O 1
ATOM 2055 N N . SER A 1 268 ? -8.102 -5.651 27.205 1.00 96.69 268 SER A N 1
ATOM 2056 C CA . SER A 1 268 ? -8.052 -5.091 25.854 1.00 96.69 268 SER A CA 1
ATOM 2057 C C . SER A 1 268 ? -7.283 -3.770 25.820 1.00 96.69 268 SER A C 1
ATOM 2059 O O . SER A 1 268 ? -6.451 -3.560 24.942 1.00 96.69 268 SER A O 1
ATOM 2061 N N . LEU A 1 269 ? -7.503 -2.888 26.799 1.00 97.62 269 LEU A N 1
ATOM 2062 C CA . LEU A 1 269 ? -6.776 -1.621 26.898 1.00 97.62 269 LEU A CA 1
ATOM 2063 C C . LEU A 1 269 ? -5.280 -1.828 27.152 1.00 97.62 269 LEU A C 1
ATOM 2065 O O . LEU A 1 269 ? -4.469 -1.042 26.661 1.00 97.62 269 LEU A O 1
ATOM 2069 N N . SER A 1 270 ? -4.908 -2.870 27.897 1.00 97.44 270 SER A N 1
ATOM 2070 C CA . SER A 1 270 ? -3.512 -3.237 28.130 1.00 97.44 270 SER A CA 1
ATOM 2071 C C . SER A 1 270 ? -2.838 -3.676 26.828 1.00 97.44 270 SER A C 1
ATOM 2073 O O . SER A 1 270 ? -1.772 -3.160 26.496 1.00 97.44 270 SER A O 1
ATOM 2075 N N . LEU A 1 271 ? -3.497 -4.532 26.036 1.00 95.31 271 LEU A N 1
ATOM 2076 C CA . LEU A 1 271 ? -3.011 -4.971 24.720 1.00 95.31 271 LEU A CA 1
ATOM 2077 C C . LEU A 1 271 ? -2.859 -3.814 23.721 1.00 95.31 271 LEU A C 1
ATOM 2079 O O . LEU A 1 271 ? -1.932 -3.813 22.915 1.00 95.31 271 LEU A O 1
ATOM 2083 N N . LEU A 1 272 ? -3.747 -2.820 23.788 1.00 95.56 272 LEU A N 1
ATOM 2084 C CA . LEU A 1 272 ? -3.695 -1.612 22.956 1.00 95.56 272 LEU A CA 1
ATOM 2085 C C . LEU A 1 272 ? -2.737 -0.537 23.502 1.00 95.56 272 LEU A C 1
ATOM 2087 O O . LEU A 1 272 ? -2.664 0.554 22.940 1.00 95.56 272 LEU A O 1
ATOM 2091 N N . GLY A 1 273 ? -2.056 -0.784 24.628 1.00 94.94 273 GLY A N 1
ATOM 2092 C CA . GLY A 1 273 ? -1.152 0.184 25.259 1.00 94.94 273 GLY A CA 1
ATOM 2093 C C . GLY A 1 273 ? -1.842 1.452 25.777 1.00 94.94 273 GLY A C 1
ATOM 2094 O O . GLY A 1 273 ? -1.196 2.482 25.942 1.00 94.94 273 GLY A O 1
ATOM 2095 N N . SER A 1 274 ? -3.156 1.399 26.010 1.00 95.44 274 SER A N 1
ATOM 2096 C CA . SER A 1 274 ? -3.986 2.556 26.377 1.00 95.44 274 SER A CA 1
ATOM 2097 C C . SER A 1 274 ? -4.489 2.523 27.825 1.00 95.44 274 SER A C 1
ATOM 2099 O O . SER A 1 274 ? -5.046 3.521 28.288 1.00 95.44 274 SER A O 1
ATOM 2101 N N . LEU A 1 275 ? -4.289 1.410 28.547 1.00 96.75 275 LEU A N 1
ATOM 2102 C CA . LEU A 1 275 ? -4.701 1.260 29.946 1.00 96.75 275 LEU A CA 1
ATOM 2103 C C . LEU A 1 275 ? -3.973 2.267 30.842 1.00 96.75 275 LEU A C 1
ATOM 2105 O O . LEU A 1 275 ? -2.753 2.221 30.994 1.00 96.75 275 LEU A O 1
ATOM 2109 N N . ARG A 1 276 ? -4.739 3.160 31.468 1.00 95.69 276 ARG A N 1
ATOM 2110 C CA . ARG A 1 276 ? -4.239 4.145 32.428 1.00 95.69 276 ARG A CA 1
ATOM 2111 C C . ARG A 1 276 ? -5.330 4.553 33.405 1.00 95.69 276 ARG A C 1
ATOM 2113 O O . ARG A 1 276 ? -6.518 4.448 33.106 1.00 95.69 276 ARG A O 1
ATOM 2120 N N . TYR A 1 277 ? -4.912 5.065 34.555 1.00 96.00 277 TYR A N 1
ATOM 2121 C CA . TYR A 1 277 ? -5.820 5.747 35.467 1.00 96.00 277 TYR A CA 1
ATOM 2122 C C . TYR A 1 277 ? -6.271 7.083 34.865 1.00 96.00 277 TYR A C 1
ATOM 2124 O O . TYR A 1 277 ? -5.465 7.787 34.258 1.00 96.00 277 TYR A O 1
ATOM 2132 N N . ILE A 1 278 ? -7.542 7.433 35.069 1.00 97.38 278 ILE A N 1
ATOM 2133 C CA . ILE A 1 278 ? -8.116 8.720 34.659 1.00 97.38 278 ILE A CA 1
ATOM 2134 C C . ILE A 1 278 ? -8.649 9.485 35.876 1.00 97.38 278 ILE A C 1
ATOM 2136 O O . ILE A 1 278 ? -9.315 8.922 36.750 1.00 97.38 278 ILE A O 1
ATOM 2140 N N . GLY A 1 279 ? -8.345 10.774 35.948 1.00 96.25 279 GLY A N 1
ATOM 2141 C CA . GLY A 1 279 ? -8.830 11.756 36.913 1.00 96.25 279 GLY A CA 1
ATOM 2142 C C . GLY A 1 279 ? -9.961 12.642 36.382 1.00 96.25 279 GLY A C 1
ATOM 2143 O O . GLY A 1 279 ? -10.758 13.119 37.188 1.00 96.25 279 GLY A O 1
ATOM 2144 N N . THR A 1 280 ? -10.067 12.830 35.063 1.00 97.69 280 THR A N 1
ATOM 2145 C CA . THR A 1 280 ? -11.064 13.716 34.432 1.00 97.69 280 THR A CA 1
ATOM 2146 C C . THR A 1 280 ? -11.836 13.041 33.288 1.00 97.69 280 THR A C 1
ATOM 2148 O O . THR A 1 280 ? -11.439 11.999 32.764 1.00 97.69 280 THR A O 1
ATOM 2151 N N . MET A 1 281 ? -12.960 13.646 32.881 1.00 97.75 281 MET A N 1
ATOM 2152 C CA . MET A 1 281 ? -13.751 13.182 31.726 1.00 97.75 281 MET A CA 1
ATOM 2153 C C . MET A 1 281 ? -13.065 13.466 30.382 1.00 97.75 281 MET A C 1
ATOM 2155 O O . MET A 1 281 ? -13.313 12.765 29.405 1.00 97.75 281 MET A O 1
ATOM 2159 N N . GLU A 1 282 ? -12.162 14.444 30.344 1.00 97.69 282 GLU A N 1
ATOM 2160 C CA . GLU A 1 282 ? -11.318 14.710 29.178 1.00 97.69 282 GLU A CA 1
ATOM 2161 C C . GLU A 1 282 ? -10.285 13.588 28.990 1.00 97.69 282 GLU A C 1
ATOM 2163 O O . GLU A 1 282 ? -10.119 13.057 27.894 1.00 97.69 282 GLU A O 1
ATOM 2168 N N . GLU A 1 283 ? -9.655 13.125 30.075 1.00 97.50 283 GLU A N 1
ATOM 2169 C CA . GLU A 1 283 ? -8.721 11.993 30.025 1.00 97.50 283 GLU A CA 1
ATOM 2170 C C . GLU A 1 283 ? -9.406 10.683 29.599 1.00 97.50 283 GLU A C 1
ATOM 2172 O O . GLU A 1 283 ? -8.773 9.849 28.947 1.00 97.50 283 GLU A O 1
ATOM 2177 N N . ARG A 1 284 ? -10.700 10.513 29.918 1.00 97.62 284 ARG A N 1
ATOM 2178 C CA . ARG A 1 284 ? -11.550 9.421 29.408 1.00 97.62 284 ARG A CA 1
ATOM 2179 C C . ARG A 1 284 ? -11.678 9.481 27.886 1.00 97.62 284 ARG A C 1
ATOM 2181 O O . ARG A 1 284 ? -11.468 8.467 27.227 1.00 97.62 284 ARG A O 1
ATOM 2188 N N . GLU A 1 285 ? -12.000 10.644 27.323 1.00 97.31 285 GLU A N 1
ATOM 2189 C CA . GLU A 1 285 ? -12.126 10.817 25.867 1.00 97.31 285 GLU A CA 1
ATOM 2190 C C . GLU A 1 285 ? -10.798 10.557 25.161 1.00 97.31 285 GLU A C 1
ATOM 2192 O O . GLU A 1 285 ? -10.740 9.788 24.202 1.00 97.31 285 GLU A O 1
ATOM 2197 N N . GLN A 1 286 ? -9.704 11.093 25.704 1.00 97.00 286 GLN A N 1
ATOM 2198 C CA . GLN A 1 286 ? -8.359 10.823 25.203 1.00 97.00 286 GLN A CA 1
ATOM 2199 C C . GLN A 1 286 ? -7.992 9.333 25.293 1.00 97.00 286 GLN A C 1
ATOM 2201 O O . GLN A 1 286 ? -7.188 8.846 24.500 1.00 97.00 286 GLN A O 1
ATOM 2206 N N . LEU A 1 287 ? -8.504 8.592 26.284 1.00 98.00 287 LEU A N 1
ATOM 2207 C CA . LEU A 1 287 ? 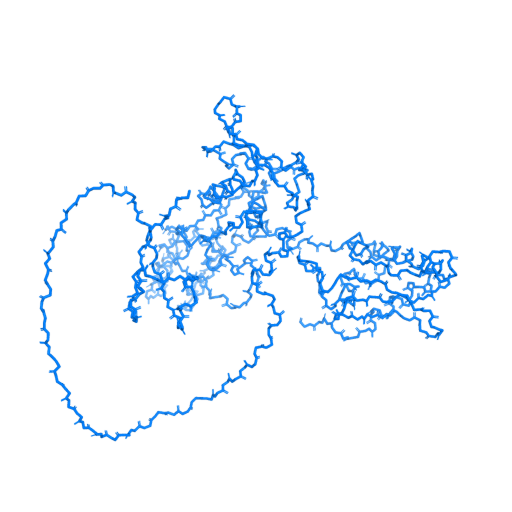-8.235 7.157 26.437 1.00 98.00 287 LEU A CA 1
ATOM 2208 C C . LEU A 1 287 ? -8.941 6.367 25.349 1.00 98.00 287 LEU A C 1
ATOM 2210 O O . LEU A 1 287 ? -8.303 5.562 24.671 1.00 98.00 287 LEU A O 1
ATOM 2214 N N . VAL A 1 288 ? -10.228 6.648 25.151 1.00 98.12 288 VAL A N 1
ATOM 2215 C CA . VAL A 1 288 ? -11.031 6.029 24.096 1.00 98.12 288 VAL A CA 1
ATOM 2216 C C . VAL A 1 288 ? -10.442 6.345 22.722 1.00 98.12 288 VAL A C 1
ATOM 2218 O O . VAL A 1 288 ? -10.279 5.433 21.910 1.00 98.12 288 VAL A O 1
ATOM 2221 N N . GLN A 1 289 ? -10.054 7.600 22.472 1.00 97.31 289 GLN A N 1
ATOM 2222 C CA . GLN A 1 289 ? -9.449 7.996 21.202 1.00 97.31 289 GLN A CA 1
ATOM 2223 C C . GLN A 1 289 ? -8.112 7.287 20.965 1.00 97.31 289 GLN A C 1
ATOM 2225 O O . GLN A 1 289 ? -7.905 6.750 19.882 1.00 97.31 289 GLN A O 1
ATOM 2230 N N . ALA A 1 290 ? -7.227 7.225 21.966 1.00 96.88 290 ALA A N 1
ATOM 2231 C CA . ALA A 1 290 ? -5.942 6.534 21.838 1.00 96.88 290 ALA A CA 1
ATOM 2232 C C . ALA A 1 290 ? -6.119 5.038 21.521 1.00 96.88 290 ALA A C 1
ATOM 2234 O O . ALA A 1 290 ? -5.481 4.526 20.599 1.00 96.88 290 ALA A O 1
ATOM 2235 N N . ALA A 1 291 ? -7.032 4.359 22.224 1.00 97.94 291 ALA A N 1
ATOM 2236 C CA . ALA A 1 291 ? -7.337 2.950 21.986 1.00 97.94 291 ALA A CA 1
ATOM 2237 C C . ALA A 1 291 ? -7.912 2.721 20.578 1.00 97.94 291 ALA A C 1
ATOM 2239 O O . ALA A 1 291 ? -7.490 1.803 19.873 1.00 97.94 291 ALA A O 1
ATOM 2240 N N . THR A 1 292 ? -8.830 3.592 20.147 1.00 97.25 292 THR A N 1
ATOM 2241 C CA . THR A 1 292 ? -9.452 3.545 18.814 1.00 97.25 292 THR A CA 1
ATOM 2242 C C . THR A 1 292 ? -8.416 3.765 17.714 1.00 97.25 292 THR A C 1
ATOM 2244 O O . THR A 1 292 ? -8.323 2.967 16.784 1.00 97.25 292 THR A O 1
ATOM 2247 N N . THR A 1 293 ? -7.578 4.794 17.846 1.00 94.81 293 THR A N 1
ATOM 2248 C CA . THR A 1 293 ? -6.498 5.102 16.902 1.00 94.81 293 THR A CA 1
ATOM 2249 C C . THR A 1 293 ? -5.502 3.956 16.787 1.00 94.81 293 THR A C 1
ATOM 2251 O O . THR A 1 293 ? -5.170 3.528 15.680 1.00 94.81 293 THR A O 1
ATOM 2254 N N . PHE A 1 294 ? -5.062 3.389 17.911 1.00 94.94 294 PHE A N 1
ATOM 2255 C CA . PHE A 1 294 ? -4.144 2.258 17.866 1.00 94.94 294 PHE A CA 1
ATOM 2256 C C . PHE A 1 294 ? -4.783 1.020 17.219 1.00 94.94 294 PHE A C 1
ATOM 2258 O O . PHE A 1 294 ? -4.136 0.340 16.421 1.00 94.94 294 PHE A O 1
ATOM 2265 N N . PHE A 1 295 ? -6.057 0.736 17.504 1.00 94.81 295 PHE A N 1
ATOM 2266 C CA . PHE A 1 295 ? -6.751 -0.395 16.895 1.00 94.81 295 PHE A CA 1
ATOM 2267 C C . PHE A 1 295 ? -6.981 -0.211 15.390 1.00 94.81 295 PHE A C 1
ATOM 2269 O O . PHE A 1 295 ? -6.806 -1.159 14.630 1.00 94.81 295 PHE A O 1
ATOM 2276 N N . VAL A 1 296 ? -7.402 0.963 14.928 1.00 92.00 296 VAL A N 1
ATOM 2277 C CA . VAL A 1 296 ? -7.737 1.161 13.508 1.00 92.00 296 VAL A CA 1
ATOM 2278 C C . VAL A 1 296 ? -6.472 1.315 12.658 1.00 92.00 296 VAL A C 1
ATOM 2280 O O . VAL A 1 296 ? -6.376 0.727 11.580 1.00 92.00 296 VAL A O 1
ATOM 2283 N N . GLU A 1 297 ? -5.476 2.045 13.160 1.00 89.44 297 GLU A N 1
ATOM 2284 C CA . GLU A 1 297 ? -4.311 2.469 12.374 1.00 89.44 297 GLU A CA 1
ATOM 2285 C C . GLU A 1 297 ? -3.006 1.867 12.900 1.00 89.44 297 GLU A C 1
ATOM 2287 O O . GLU A 1 297 ? -2.212 1.313 12.140 1.00 89.44 297 GLU A O 1
ATOM 2292 N N . GLY A 1 298 ? -2.783 1.945 14.214 1.00 90.62 298 GLY A N 1
ATOM 2293 C CA . GLY A 1 298 ? -1.513 1.551 14.830 1.00 90.62 298 GLY A CA 1
ATOM 2294 C C . GLY A 1 298 ? -1.143 0.091 14.565 1.00 90.62 298 GLY A C 1
ATOM 2295 O O . GLY A 1 298 ? -0.047 -0.198 14.086 1.00 90.62 298 GLY A O 1
ATOM 2296 N N . ARG A 1 299 ? -2.071 -0.839 14.815 1.00 91.50 299 ARG A N 1
ATOM 2297 C CA . ARG A 1 299 ? -1.809 -2.283 14.682 1.00 91.50 299 ARG A CA 1
ATOM 2298 C C . ARG A 1 299 ? -1.604 -2.736 13.233 1.00 91.50 299 ARG A C 1
ATOM 2300 O O . ARG A 1 299 ? -0.971 -3.759 13.001 1.00 91.50 299 ARG A O 1
ATOM 2307 N N . THR A 1 300 ? -2.156 -2.020 12.254 1.00 91.06 300 THR A N 1
ATOM 2308 C CA . THR A 1 300 ? -2.092 -2.393 10.830 1.00 91.06 300 THR A CA 1
ATOM 2309 C C . THR A 1 300 ? -0.947 -1.704 10.094 1.00 91.06 300 THR A C 1
ATOM 2311 O O . THR A 1 300 ? -0.729 -1.995 8.920 1.00 91.06 300 THR A O 1
ATOM 2314 N N . LYS A 1 301 ? -0.172 -0.845 10.770 1.00 88.94 301 LYS A N 1
ATOM 2315 C CA . LYS A 1 301 ? 0.904 -0.052 10.166 1.00 88.94 301 LYS A CA 1
ATOM 2316 C C . LYS A 1 301 ? 1.919 -0.895 9.386 1.00 88.94 301 LYS A C 1
ATOM 2318 O O . LYS A 1 301 ? 2.155 -0.621 8.217 1.00 88.94 301 LYS A O 1
ATOM 2323 N N . GLU A 1 302 ? 2.456 -1.958 9.980 1.00 87.38 302 GLU A N 1
ATOM 2324 C CA . GLU A 1 302 ? 3.418 -2.851 9.304 1.00 87.38 302 GLU A CA 1
ATOM 2325 C C . GLU A 1 302 ? 2.801 -3.544 8.077 1.00 87.38 302 GLU A C 1
ATOM 2327 O O . GLU A 1 302 ? 3.422 -3.669 7.020 1.00 87.38 302 GLU A O 1
ATOM 2332 N N . ALA A 1 303 ? 1.539 -3.967 8.192 1.00 89.88 303 ALA A N 1
ATOM 2333 C CA . ALA A 1 303 ? 0.801 -4.567 7.086 1.00 89.88 303 ALA A CA 1
ATOM 2334 C C . ALA A 1 303 ? 0.594 -3.570 5.938 1.00 89.88 303 ALA A C 1
ATOM 2336 O O . ALA A 1 303 ? 0.798 -3.930 4.778 1.00 89.88 303 ALA A O 1
ATOM 2337 N N . LEU A 1 304 ? 0.254 -2.320 6.261 1.00 88.19 304 LEU A N 1
ATOM 2338 C CA . LEU A 1 304 ? 0.130 -1.217 5.311 1.00 88.19 304 LEU A CA 1
ATOM 2339 C C . LEU A 1 304 ? 1.467 -0.931 4.608 1.00 88.19 304 LEU A C 1
ATOM 2341 O O . LEU A 1 304 ? 1.502 -0.749 3.393 1.00 88.19 304 LEU A O 1
ATOM 2345 N N . GLU A 1 305 ? 2.581 -0.959 5.338 1.00 83.06 305 GLU A N 1
ATOM 2346 C CA . GLU A 1 305 ? 3.918 -0.760 4.771 1.00 83.06 305 GLU A CA 1
ATOM 2347 C C . GLU A 1 305 ? 4.341 -1.899 3.842 1.00 83.06 305 GLU A C 1
ATOM 2349 O O . GLU A 1 305 ? 4.862 -1.646 2.754 1.00 83.06 305 GLU A O 1
ATOM 2354 N N . HIS A 1 306 ? 4.054 -3.153 4.206 1.00 80.75 306 HIS A N 1
ATOM 2355 C CA . HIS A 1 306 ? 4.251 -4.297 3.313 1.00 80.75 306 HIS A CA 1
ATOM 2356 C C . HIS A 1 306 ? 3.395 -4.188 2.053 1.00 80.75 306 HIS A C 1
ATOM 2358 O O . HIS A 1 306 ? 3.874 -4.483 0.958 1.00 80.75 306 HIS A O 1
ATOM 2364 N N . PHE A 1 307 ? 2.146 -3.750 2.194 1.00 79.12 307 PHE A N 1
ATOM 2365 C CA . PHE A 1 307 ? 1.245 -3.517 1.071 1.00 79.12 307 PHE A CA 1
ATOM 2366 C C . PHE A 1 307 ? 1.814 -2.481 0.085 1.00 79.12 307 PHE A C 1
ATOM 2368 O O . PHE A 1 307 ? 1.630 -2.614 -1.124 1.00 79.12 307 PHE A O 1
ATOM 2375 N N . PHE A 1 308 ? 2.606 -1.527 0.590 1.00 67.94 308 PHE A N 1
ATOM 2376 C CA . PHE A 1 308 ? 3.284 -0.472 -0.167 1.00 67.94 308 PHE A CA 1
ATOM 2377 C C . PHE A 1 308 ? 4.767 -0.676 -0.444 1.00 67.94 308 PHE A C 1
ATOM 2379 O O . PHE A 1 308 ? 5.439 0.269 -0.854 1.00 67.94 308 PHE A O 1
ATOM 2386 N N . TRP A 1 309 ? 5.306 -1.884 -0.266 1.00 53.41 309 TRP A N 1
ATOM 2387 C CA . TRP A 1 309 ? 6.760 -2.094 -0.233 1.00 53.41 309 TRP A CA 1
ATOM 2388 C C . TRP A 1 309 ? 7.532 -1.448 -1.410 1.00 53.41 309 TRP A C 1
ATOM 2390 O O . TRP A 1 309 ? 8.695 -1.084 -1.248 1.00 53.41 309 TRP A O 1
ATOM 2400 N N . ARG A 1 310 ? 6.892 -1.293 -2.582 1.00 50.00 310 ARG A N 1
ATOM 2401 C CA . ARG A 1 310 ? 7.473 -0.698 -3.792 1.00 50.00 310 ARG A CA 1
ATOM 2402 C C . ARG A 1 310 ? 7.505 0.837 -3.822 1.00 50.00 310 ARG A C 1
ATOM 2404 O O . ARG A 1 310 ? 8.327 1.365 -4.556 1.00 50.00 310 ARG A O 1
ATOM 2411 N N . THR A 1 311 ? 6.682 1.551 -3.050 1.00 49.72 311 THR A N 1
ATOM 2412 C CA . THR A 1 311 ? 6.727 3.029 -3.000 1.00 49.72 311 THR A CA 1
ATOM 2413 C C . THR A 1 311 ? 7.683 3.564 -1.937 1.00 49.72 311 THR A C 1
ATOM 2415 O O . THR A 1 311 ? 8.224 4.647 -2.126 1.00 49.72 311 THR A O 1
ATOM 2418 N N . LYS A 1 312 ? 7.936 2.817 -0.849 1.00 44.09 312 LYS A N 1
ATOM 2419 C CA . LYS A 1 312 ? 8.855 3.241 0.227 1.00 44.09 312 LYS A CA 1
ATOM 2420 C C . LYS A 1 312 ? 10.317 2.796 0.047 1.00 44.09 312 LYS A C 1
ATOM 2422 O O . LYS A 1 312 ? 11.188 3.415 0.640 1.00 44.09 312 LYS A O 1
ATOM 2427 N N . ASN A 1 313 ? 10.603 1.758 -0.750 1.00 44.12 313 ASN A N 1
ATOM 2428 C CA . ASN A 1 313 ? 11.962 1.198 -0.913 1.00 44.12 313 ASN A CA 1
ATOM 2429 C C . ASN A 1 313 ? 12.553 1.348 -2.326 1.00 44.12 313 ASN A C 1
ATOM 2431 O O . ASN A 1 313 ? 13.489 0.627 -2.676 1.00 44.12 313 ASN A O 1
ATOM 2435 N N . TRP A 1 314 ? 12.032 2.254 -3.158 1.00 54.38 314 TRP A N 1
ATOM 2436 C CA . TRP A 1 314 ? 12.744 2.615 -4.384 1.00 54.38 314 TRP A CA 1
ATOM 2437 C C . TRP A 1 314 ? 13.975 3.450 -4.013 1.00 54.38 314 TRP A C 1
ATOM 2439 O O . TRP A 1 314 ? 13.903 4.672 -3.888 1.00 54.38 314 TRP A O 1
ATOM 2449 N N . LYS A 1 315 ? 15.114 2.784 -3.801 1.00 66.44 315 LYS A N 1
ATOM 2450 C CA . LYS A 1 315 ? 16.414 3.451 -3.836 1.00 66.44 315 LYS A CA 1
ATOM 2451 C C . LYS A 1 315 ? 16.787 3.589 -5.306 1.00 66.44 315 LYS A C 1
ATOM 2453 O O . LYS A 1 315 ? 16.941 2.576 -5.982 1.00 66.44 315 LYS A O 1
ATOM 2458 N N . LEU A 1 316 ? 16.880 4.827 -5.785 1.00 76.88 316 LEU A N 1
ATOM 2459 C CA . LEU A 1 316 ? 17.390 5.122 -7.118 1.00 76.88 316 LEU A CA 1
ATOM 2460 C C . LEU A 1 316 ? 18.799 4.532 -7.243 1.00 76.88 316 LEU A C 1
ATOM 2462 O O . LEU A 1 316 ? 19.621 4.759 -6.356 1.00 76.88 316 LEU A O 1
ATOM 2466 N N . ARG A 1 317 ? 19.044 3.760 -8.300 1.00 84.25 317 ARG A N 1
ATOM 2467 C CA . ARG A 1 317 ? 20.333 3.121 -8.588 1.00 84.25 317 ARG A CA 1
ATOM 2468 C C . ARG A 1 317 ? 21.045 3.807 -9.740 1.00 84.25 317 ARG A C 1
ATOM 2470 O O . ARG A 1 317 ? 20.408 4.482 -10.556 1.00 84.25 317 ARG A O 1
ATOM 2477 N N . ALA A 1 318 ? 22.357 3.608 -9.852 1.00 82.00 318 ALA A N 1
ATOM 2478 C CA . ALA A 1 318 ? 23.129 4.186 -10.950 1.00 82.00 318 ALA A CA 1
ATOM 2479 C C . ALA A 1 318 ? 22.580 3.715 -12.309 1.00 82.00 318 ALA A C 1
ATOM 2481 O O . ALA A 1 318 ? 22.386 4.521 -13.218 1.00 82.00 318 ALA A O 1
ATOM 2482 N N . GLU A 1 319 ? 22.225 2.429 -12.412 1.00 81.88 319 GLU A N 1
ATOM 2483 C CA . GLU A 1 319 ? 21.589 1.812 -13.588 1.00 81.88 319 GLU A CA 1
ATOM 2484 C C . GLU A 1 319 ? 20.305 2.540 -14.030 1.00 81.88 319 GLU A C 1
ATOM 2486 O O . GLU A 1 319 ? 20.062 2.717 -15.230 1.00 81.88 319 GLU A O 1
ATOM 2491 N N . ASP A 1 320 ? 19.505 3.018 -13.073 1.00 82.06 320 ASP A N 1
ATOM 2492 C CA . ASP A 1 320 ? 18.254 3.714 -13.363 1.00 82.06 320 ASP A CA 1
ATOM 2493 C C . ASP A 1 320 ? 18.543 5.059 -14.044 1.00 82.06 320 ASP A C 1
ATOM 2495 O O . ASP A 1 320 ? 17.951 5.371 -15.072 1.00 82.06 320 ASP A O 1
ATOM 2499 N N . LEU A 1 321 ? 19.516 5.834 -13.548 1.00 86.25 321 LEU A N 1
ATOM 2500 C CA . LEU A 1 321 ? 19.917 7.099 -14.178 1.00 86.25 321 LEU A CA 1
ATOM 2501 C C . LEU A 1 321 ? 20.663 6.896 -15.505 1.00 86.25 321 LEU A C 1
ATOM 2503 O O . LEU A 1 321 ? 20.488 7.685 -16.436 1.00 86.25 321 LEU A O 1
ATOM 2507 N N . MET A 1 322 ? 21.456 5.829 -15.632 1.00 87.94 322 MET A N 1
ATOM 2508 C CA . MET A 1 322 ? 22.127 5.484 -16.890 1.00 87.94 322 MET A CA 1
ATOM 2509 C C . MET A 1 322 ? 21.136 5.146 -18.005 1.00 87.94 322 MET A C 1
ATOM 2511 O O . MET A 1 322 ? 21.366 5.516 -19.155 1.00 87.94 322 MET A O 1
ATOM 2515 N N . SER A 1 323 ? 20.065 4.421 -17.677 1.00 85.06 323 SER A N 1
ATOM 2516 C CA . SER A 1 323 ? 19.020 4.044 -18.636 1.00 85.06 323 SER A CA 1
ATOM 2517 C C . SER A 1 323 ? 18.033 5.183 -18.904 1.00 85.06 323 SER A C 1
ATOM 2519 O O . SER A 1 323 ? 17.510 5.290 -20.015 1.00 85.06 323 SER A O 1
ATOM 2521 N N . LEU A 1 324 ? 17.822 6.065 -17.923 1.00 88.38 324 LEU A N 1
ATOM 2522 C CA . LEU A 1 324 ? 16.931 7.216 -18.025 1.00 88.38 324 LEU A CA 1
ATOM 2523 C C . LEU A 1 324 ? 17.388 8.237 -19.074 1.00 88.38 324 LEU A C 1
ATOM 2525 O O . LEU A 1 324 ? 16.570 8.737 -19.847 1.00 88.38 324 LEU A O 1
ATOM 2529 N N . PHE A 1 325 ? 18.680 8.572 -19.094 1.00 89.88 325 PHE A N 1
ATOM 2530 C CA . PHE A 1 325 ? 19.204 9.637 -19.945 1.00 89.88 325 PHE A CA 1
ATOM 2531 C C . PHE A 1 325 ? 19.782 9.111 -21.258 1.00 89.88 325 PHE A C 1
ATOM 2533 O O . PHE A 1 325 ? 20.790 8.404 -21.289 1.00 89.88 325 PHE A O 1
ATOM 2540 N N . LYS A 1 326 ? 19.205 9.548 -22.381 1.00 91.44 326 LYS A N 1
ATOM 2541 C CA . LYS A 1 326 ? 19.725 9.223 -23.714 1.00 91.44 326 LYS A CA 1
ATOM 2542 C C . LYS A 1 326 ? 20.723 10.280 -24.191 1.00 91.44 326 LYS A C 1
ATOM 2544 O O . LYS A 1 326 ? 20.370 11.447 -24.344 1.00 91.44 326 LYS A O 1
ATOM 2549 N N . ALA A 1 327 ? 21.962 9.875 -24.467 1.00 93.56 327 ALA A N 1
ATOM 2550 C CA . ALA A 1 327 ? 22.993 10.783 -24.970 1.00 93.56 327 ALA A CA 1
ATOM 2551 C C . ALA A 1 327 ? 22.733 11.220 -26.425 1.00 93.56 327 ALA A C 1
ATOM 2553 O O . ALA A 1 327 ? 22.589 10.393 -27.329 1.00 93.56 327 ALA A O 1
ATOM 2554 N N . GLU A 1 328 ? 22.726 12.531 -26.653 1.00 94.25 328 GLU A N 1
ATOM 2555 C CA . GLU A 1 328 ? 22.693 13.168 -27.969 1.00 94.25 328 GLU A CA 1
ATOM 2556 C C . GLU A 1 328 ? 24.129 13.386 -28.458 1.00 94.25 328 GLU A C 1
ATOM 2558 O O . GLU A 1 328 ? 24.776 14.386 -28.145 1.00 94.25 328 GLU A O 1
ATOM 2563 N N . LEU A 1 329 ? 24.648 12.415 -29.207 1.00 91.50 329 LEU A N 1
ATOM 2564 C CA . LEU A 1 329 ? 26.025 12.434 -29.694 1.00 91.50 329 LEU A CA 1
ATOM 2565 C C . LEU A 1 329 ? 26.142 13.105 -31.068 1.00 91.50 329 LEU A C 1
ATOM 2567 O O . LEU A 1 329 ? 25.271 12.975 -31.930 1.00 91.50 329 LEU A O 1
ATOM 2571 N N . SER A 1 330 ? 27.280 13.752 -31.295 1.00 93.50 330 SER A N 1
ATOM 2572 C CA . SER A 1 330 ? 27.739 14.246 -32.591 1.00 93.50 330 SER A CA 1
ATOM 2573 C C . SER A 1 330 ? 27.958 13.099 -33.590 1.00 93.50 330 SER A C 1
ATOM 2575 O O . SER A 1 330 ? 27.915 11.917 -33.257 1.00 93.50 330 SER A O 1
ATOM 2577 N N . CYS A 1 331 ? 28.239 13.436 -34.853 1.00 91.38 331 CYS A N 1
ATOM 2578 C CA . CYS A 1 331 ? 28.458 12.439 -35.904 1.00 91.38 331 CYS A CA 1
ATOM 2579 C C . CYS A 1 331 ? 29.579 11.441 -35.534 1.00 91.38 331 CYS A C 1
ATOM 2581 O O . CYS A 1 331 ? 30.682 11.891 -35.179 1.00 91.38 331 CYS A O 1
ATOM 2583 N N . PRO A 1 332 ? 29.344 10.118 -35.664 1.00 89.56 332 PRO A N 1
ATOM 2584 C CA . PRO A 1 332 ? 30.360 9.099 -35.423 1.00 89.56 332 PRO A CA 1
ATOM 2585 C C . PRO A 1 332 ? 31.657 9.380 -36.187 1.00 89.56 332 PRO A C 1
ATOM 2587 O O . PRO A 1 332 ? 31.635 9.766 -37.354 1.00 89.56 332 PRO A O 1
ATOM 2590 N N . GLY A 1 333 ? 32.798 9.206 -35.517 1.00 82.81 333 GLY A N 1
ATOM 2591 C CA . GLY A 1 333 ? 34.125 9.455 -36.094 1.00 82.81 333 GLY A CA 1
ATOM 2592 C C . GLY A 1 333 ? 34.612 10.909 -36.023 1.00 82.81 333 GLY A C 1
ATOM 2593 O O . GLY A 1 333 ? 35.791 11.156 -36.267 1.00 82.81 333 GLY A O 1
ATOM 2594 N N . SER A 1 334 ? 33.766 11.868 -35.632 1.00 93.38 334 SER A N 1
ATOM 2595 C CA . SER A 1 334 ? 34.204 13.248 -35.381 1.00 93.38 334 SER A CA 1
ATOM 2596 C C . SER A 1 334 ? 35.002 13.383 -34.075 1.00 93.38 334 SER A C 1
ATOM 2598 O O . SER A 1 334 ? 34.828 12.609 -33.131 1.00 93.38 334 SER A O 1
ATOM 2600 N N . ASN A 1 335 ? 35.847 14.419 -33.982 1.00 91.44 335 ASN A N 1
ATOM 2601 C CA . ASN A 1 335 ? 36.557 14.745 -32.736 1.00 91.44 335 ASN A CA 1
ATOM 2602 C C . ASN A 1 335 ? 35.583 15.012 -31.580 1.00 91.44 335 ASN A C 1
ATOM 2604 O O . ASN A 1 335 ? 35.840 14.586 -30.457 1.00 91.44 335 ASN A O 1
ATOM 2608 N N . ARG A 1 336 ? 34.442 15.655 -31.870 1.00 92.00 336 ARG A N 1
ATOM 2609 C CA . ARG A 1 336 ? 33.386 15.900 -30.880 1.00 92.00 336 ARG A CA 1
ATOM 2610 C C . ARG A 1 336 ? 32.806 14.596 -30.354 1.00 92.00 336 ARG A C 1
ATOM 2612 O O . ARG A 1 336 ? 32.836 14.391 -29.151 1.00 92.00 336 ARG A O 1
ATOM 2619 N N . TRP A 1 337 ? 32.421 13.677 -31.237 1.00 92.81 337 TRP A N 1
ATOM 2620 C CA . TRP A 1 337 ? 31.894 12.370 -30.837 1.00 92.81 337 TRP A CA 1
ATOM 2621 C C . TRP A 1 337 ? 32.853 11.593 -29.927 1.00 92.81 337 TRP A C 1
ATOM 2623 O O . TRP A 1 337 ? 32.421 10.973 -28.960 1.00 92.81 337 TRP A O 1
ATOM 2633 N N . ARG A 1 338 ? 34.168 11.653 -30.189 1.00 88.56 338 ARG A N 1
ATOM 2634 C CA . ARG A 1 338 ? 35.176 10.991 -29.339 1.00 88.56 338 ARG A CA 1
ATOM 2635 C C . ARG A 1 338 ? 35.229 11.581 -27.929 1.00 88.56 338 ARG A C 1
ATOM 2637 O O . ARG A 1 338 ? 35.346 10.827 -26.967 1.00 88.56 338 ARG A O 1
ATOM 2644 N N . LEU A 1 339 ? 35.163 12.907 -27.813 1.00 93.00 339 LEU A N 1
ATOM 2645 C CA . LEU A 1 339 ? 35.146 13.601 -26.522 1.00 93.00 339 LEU A CA 1
ATOM 2646 C C . LEU A 1 339 ? 33.841 13.331 -25.768 1.00 93.00 339 LEU A C 1
ATOM 2648 O O . LEU A 1 339 ? 33.871 13.003 -24.588 1.00 93.00 339 LEU A O 1
ATOM 2652 N N . GLU A 1 340 ? 32.712 13.387 -26.465 1.00 94.75 340 GLU A N 1
ATOM 2653 C CA . GLU A 1 340 ? 31.388 13.120 -25.902 1.00 94.75 340 GLU A CA 1
ATOM 2654 C C . GLU A 1 340 ? 31.275 11.680 -25.402 1.00 94.75 340 GLU A C 1
ATOM 2656 O O . GLU A 1 340 ? 30.858 11.466 -24.272 1.00 94.75 340 GLU A O 1
ATOM 2661 N N . LYS A 1 341 ? 31.735 10.686 -26.176 1.00 91.81 341 LYS A N 1
ATOM 2662 C CA . LYS A 1 341 ? 31.760 9.281 -25.737 1.00 91.81 341 LYS A CA 1
ATOM 2663 C C . LYS A 1 341 ? 32.612 9.058 -24.497 1.00 91.81 341 LYS A C 1
ATOM 2665 O O . LYS A 1 341 ? 32.238 8.268 -23.635 1.00 91.81 341 LYS A O 1
ATOM 2670 N N . LYS A 1 342 ? 33.750 9.744 -24.406 1.00 93.31 342 LYS A N 1
ATOM 2671 C CA . LYS A 1 342 ? 34.610 9.696 -23.224 1.00 93.31 342 LYS A CA 1
ATOM 2672 C C . LYS A 1 342 ? 33.887 10.261 -21.997 1.00 93.31 342 LYS A C 1
ATOM 2674 O O . LYS A 1 342 ? 33.885 9.620 -20.954 1.00 93.31 342 LYS A O 1
ATOM 2679 N N . VAL A 1 343 ? 33.235 11.413 -22.138 1.00 94.25 343 VAL A N 1
ATOM 2680 C CA . VAL A 1 343 ? 32.477 12.056 -21.051 1.00 94.25 343 VAL A CA 1
ATOM 2681 C C . VAL A 1 343 ? 31.212 11.275 -20.690 1.00 94.25 343 VAL A C 1
ATOM 2683 O O . VAL A 1 343 ? 30.856 11.197 -19.524 1.00 94.25 343 VAL A O 1
ATOM 2686 N N . GLU A 1 344 ? 30.565 10.622 -21.654 1.00 92.31 344 GLU A N 1
ATOM 2687 C CA . GLU A 1 344 ? 29.475 9.672 -21.405 1.00 92.31 344 GLU A CA 1
ATOM 2688 C C . GLU A 1 344 ? 29.959 8.470 -20.572 1.00 92.31 344 GLU A C 1
ATOM 2690 O O . GLU A 1 344 ? 29.204 7.941 -19.763 1.00 92.31 344 GLU A O 1
ATOM 2695 N N . GLY A 1 345 ? 31.215 8.043 -20.756 1.00 87.44 345 GLY A N 1
ATOM 2696 C CA . GLY A 1 345 ? 31.880 7.070 -19.885 1.00 87.44 345 GLY A CA 1
ATOM 2697 C C . GLY A 1 345 ? 32.055 7.609 -18.466 1.00 87.44 345 GLY A C 1
ATOM 2698 O O . GLY A 1 345 ? 31.551 7.006 -17.528 1.00 87.44 345 GLY A O 1
ATOM 2699 N N . TYR A 1 346 ? 32.649 8.799 -18.328 1.00 95.94 346 TYR A N 1
ATOM 2700 C CA . TYR A 1 346 ? 32.815 9.467 -17.031 1.00 95.94 346 TYR A CA 1
ATOM 2701 C C . TYR A 1 346 ? 31.497 9.677 -16.285 1.00 95.94 346 TYR A C 1
ATOM 2703 O O . TYR A 1 346 ? 31.446 9.523 -15.074 1.00 95.94 346 TYR A O 1
ATOM 2711 N N . TRP A 1 347 ? 30.416 9.996 -16.991 1.00 95.31 347 TRP A N 1
ATOM 2712 C CA . TRP A 1 347 ? 29.088 10.087 -16.398 1.00 95.31 347 TRP A CA 1
ATOM 2713 C C . TRP A 1 347 ? 28.634 8.767 -15.772 1.00 95.31 347 TRP A C 1
ATOM 2715 O O . TRP A 1 347 ? 28.134 8.769 -14.652 1.00 95.31 347 TRP A O 1
ATOM 2725 N N . ARG A 1 348 ? 28.816 7.640 -16.472 1.00 91.12 348 ARG A N 1
ATOM 2726 C CA . ARG A 1 348 ? 28.450 6.322 -15.938 1.00 91.12 348 ARG A CA 1
ATOM 2727 C C . ARG A 1 348 ? 29.279 5.979 -14.706 1.00 91.12 348 ARG A C 1
ATOM 2729 O O . ARG A 1 348 ? 28.700 5.576 -13.705 1.00 91.12 348 ARG A O 1
ATOM 2736 N N . ASP A 1 349 ? 30.588 6.195 -14.771 1.00 88.38 349 ASP A N 1
ATOM 2737 C CA . ASP A 1 349 ? 31.493 5.931 -13.648 1.00 88.38 349 ASP A CA 1
ATOM 2738 C C . ASP A 1 349 ? 31.138 6.817 -12.439 1.00 88.38 349 ASP A C 1
ATOM 2740 O O . ASP A 1 349 ? 31.030 6.324 -11.322 1.00 88.38 349 ASP A O 1
ATOM 2744 N N . PHE A 1 350 ? 30.815 8.094 -12.672 1.00 93.31 350 PHE A N 1
ATOM 2745 C CA . PHE A 1 350 ? 30.391 9.025 -11.624 1.00 93.31 350 PHE A CA 1
ATOM 2746 C C . PHE A 1 350 ? 29.102 8.584 -10.928 1.00 93.31 350 PHE A C 1
ATOM 2748 O O . PHE A 1 350 ? 29.004 8.685 -9.709 1.00 93.31 350 PHE A O 1
ATOM 2755 N N . LEU A 1 351 ? 28.117 8.072 -11.673 1.00 91.69 351 LEU A N 1
ATOM 2756 C CA . LEU A 1 351 ? 26.893 7.534 -11.074 1.00 91.69 351 LEU A CA 1
ATOM 2757 C C . LEU A 1 351 ? 27.176 6.317 -10.184 1.00 91.69 351 LEU A C 1
ATOM 2759 O O . LEU A 1 351 ? 26.570 6.201 -9.123 1.00 91.69 351 LEU A O 1
ATOM 2763 N N . VAL A 1 352 ? 28.086 5.430 -10.597 1.00 84.06 352 VAL A N 1
ATOM 2764 C CA . VAL A 1 352 ? 28.490 4.269 -9.784 1.00 84.06 352 VAL A CA 1
ATOM 2765 C C . VAL A 1 352 ? 29.213 4.728 -8.521 1.00 84.06 352 VAL A C 1
ATOM 2767 O O . VAL A 1 352 ? 28.850 4.307 -7.430 1.00 84.06 352 VAL A O 1
ATOM 2770 N N . ASP A 1 353 ? 30.164 5.654 -8.641 1.00 83.81 353 ASP A N 1
ATOM 2771 C CA . ASP A 1 353 ? 30.906 6.185 -7.496 1.00 83.81 353 ASP A CA 1
ATOM 2772 C C . ASP A 1 353 ? 29.985 6.900 -6.487 1.00 83.81 353 ASP A C 1
ATOM 2774 O O . ASP A 1 353 ? 30.175 6.798 -5.274 1.00 83.81 353 ASP A O 1
ATOM 2778 N N . VAL A 1 354 ? 28.961 7.614 -6.966 1.00 87.62 354 VAL A N 1
ATOM 2779 C CA . VAL A 1 354 ? 27.927 8.221 -6.111 1.00 87.62 354 VAL A CA 1
ATOM 2780 C C . VAL A 1 354 ? 27.076 7.146 -5.428 1.00 87.62 354 VAL A C 1
ATOM 2782 O O . VAL A 1 354 ? 26.792 7.258 -4.237 1.00 87.62 354 VAL A O 1
ATOM 2785 N N . GLU A 1 355 ? 26.691 6.085 -6.143 1.00 88.31 355 GLU A N 1
ATOM 2786 C CA . GLU A 1 355 ? 25.953 4.953 -5.567 1.00 88.31 355 GLU A CA 1
ATOM 2787 C C . GLU A 1 355 ? 26.748 4.223 -4.470 1.00 88.31 355 GLU A C 1
ATOM 2789 O O . GLU A 1 355 ? 26.175 3.864 -3.435 1.00 88.31 355 GLU A O 1
ATOM 2794 N N . ASP A 1 356 ? 28.059 4.067 -4.674 1.00 84.38 356 ASP A N 1
ATOM 2795 C CA . ASP A 1 356 ? 29.007 3.431 -3.749 1.00 84.38 356 ASP A CA 1
ATOM 2796 C C . ASP A 1 356 ? 29.459 4.357 -2.600 1.00 84.38 356 ASP A C 1
ATOM 2798 O O . ASP A 1 356 ? 30.197 3.933 -1.706 1.00 84.38 356 ASP A O 1
ATOM 2802 N N . GLY A 1 357 ? 28.990 5.610 -2.574 1.00 81.44 357 GLY A N 1
ATOM 2803 C CA . GLY A 1 357 ? 29.244 6.557 -1.486 1.00 81.44 357 GLY A CA 1
ATOM 2804 C C . GLY A 1 357 ? 30.639 7.187 -1.503 1.00 81.44 357 GLY A C 1
ATOM 2805 O O . GLY A 1 357 ? 31.129 7.622 -0.461 1.00 81.44 357 GLY A O 1
ATOM 2806 N N . VAL A 1 358 ? 31.291 7.248 -2.668 1.00 83.88 358 VAL A N 1
ATOM 2807 C CA . VAL A 1 358 ? 32.576 7.948 -2.858 1.00 83.88 358 VAL A CA 1
ATOM 2808 C C . VAL A 1 358 ? 32.409 9.466 -2.712 1.00 83.88 358 VAL A C 1
ATOM 2810 O O . VAL A 1 358 ? 33.335 10.155 -2.281 1.00 83.88 358 VAL A O 1
ATOM 2813 N N . PHE A 1 359 ? 31.228 9.989 -3.048 1.00 85.00 359 PHE A N 1
ATOM 2814 C CA . PHE A 1 359 ? 30.888 11.409 -2.969 1.00 85.00 359 PHE A CA 1
ATOM 2815 C C . PHE A 1 359 ? 29.812 11.669 -1.909 1.00 85.00 359 PHE A C 1
ATOM 2817 O O . PHE A 1 359 ? 28.905 10.863 -1.722 1.00 85.00 359 PHE A O 1
ATOM 2824 N N . GLU A 1 360 ? 29.861 12.838 -1.264 1.00 88.06 360 GLU A N 1
ATOM 2825 C CA . GLU A 1 360 ? 28.845 13.304 -0.301 1.00 88.06 360 GLU A CA 1
ATOM 2826 C C . GLU A 1 360 ? 27.590 13.874 -0.998 1.00 88.06 360 GLU A C 1
ATOM 2828 O O . GLU A 1 360 ? 27.089 14.941 -0.647 1.00 88.06 360 GLU A O 1
ATOM 2833 N N . ILE A 1 361 ? 27.108 13.184 -2.030 1.00 88.00 361 ILE A N 1
ATOM 2834 C CA . ILE A 1 361 ? 25.827 13.449 -2.693 1.00 88.00 361 ILE A CA 1
ATOM 2835 C C . ILE A 1 361 ? 25.105 12.130 -2.949 1.00 88.00 361 ILE A C 1
ATOM 2837 O O . ILE A 1 361 ? 25.732 11.082 -3.052 1.00 88.00 361 ILE A O 1
ATOM 2841 N N . GLU A 1 362 ? 23.787 12.185 -3.098 1.00 88.38 362 GLU A N 1
ATOM 2842 C CA . GLU A 1 362 ? 22.958 11.036 -3.456 1.00 88.38 362 GLU A CA 1
ATOM 2843 C C . GLU A 1 362 ? 22.503 11.104 -4.919 1.00 88.38 362 GLU A C 1
ATOM 2845 O O . GLU A 1 362 ? 22.334 12.183 -5.494 1.00 88.38 362 GLU A O 1
ATOM 2850 N N . LEU A 1 363 ? 22.207 9.946 -5.520 1.00 88.38 363 LEU A N 1
ATOM 2851 C CA . LEU A 1 363 ? 21.650 9.866 -6.877 1.00 88.38 363 LEU A CA 1
ATOM 2852 C C . LEU A 1 363 ? 20.349 10.674 -7.013 1.00 88.38 363 LEU A C 1
ATOM 2854 O O . LEU A 1 363 ? 20.072 11.249 -8.065 1.00 88.38 363 LEU A O 1
ATOM 2858 N N . GLN A 1 364 ? 19.561 10.762 -5.941 1.00 87.31 364 GLN A N 1
ATOM 2859 C CA . GLN A 1 364 ? 18.349 11.573 -5.870 1.00 87.31 364 GLN A CA 1
ATOM 2860 C C . GLN A 1 364 ? 18.647 13.058 -6.095 1.00 87.31 364 GLN A C 1
ATOM 2862 O O . GLN A 1 364 ? 17.909 13.720 -6.816 1.00 87.31 364 GLN A O 1
ATOM 2867 N N . GLN A 1 365 ? 19.750 13.581 -5.556 1.00 87.62 365 GLN A N 1
ATOM 2868 C CA . GLN A 1 365 ? 20.137 14.978 -5.769 1.00 87.62 365 GLN A CA 1
ATOM 2869 C C . GLN A 1 365 ? 20.534 15.234 -7.226 1.00 87.62 365 GLN A C 1
ATOM 2871 O O . GLN A 1 365 ? 20.237 16.295 -7.769 1.00 87.62 365 GLN A O 1
ATOM 2876 N N . ILE A 1 366 ? 21.132 14.242 -7.891 1.00 91.88 366 ILE A N 1
ATOM 2877 C CA . ILE A 1 366 ? 21.422 14.300 -9.330 1.00 91.88 366 ILE A CA 1
ATOM 2878 C C . ILE A 1 366 ? 20.120 14.338 -10.140 1.00 91.88 366 ILE A C 1
ATOM 2880 O O . ILE A 1 366 ? 19.995 15.122 -11.084 1.00 91.88 366 ILE A O 1
ATOM 2884 N N . LEU A 1 367 ? 19.136 13.518 -9.764 1.00 87.50 367 LEU A N 1
ATOM 2885 C CA . LEU A 1 367 ? 17.828 13.503 -10.412 1.00 87.50 367 LEU A CA 1
ATOM 2886 C C . LEU A 1 367 ? 17.087 14.834 -10.228 1.00 87.50 367 LEU A C 1
ATOM 2888 O O . LEU A 1 367 ? 16.581 15.377 -11.212 1.00 87.50 367 LEU A O 1
ATOM 2892 N N . ILE A 1 368 ? 17.074 15.384 -9.012 1.00 85.94 368 ILE A N 1
ATOM 2893 C CA . ILE A 1 368 ? 16.476 16.691 -8.706 1.00 85.94 368 ILE A CA 1
ATOM 2894 C C . ILE A 1 368 ? 17.168 17.783 -9.516 1.00 85.94 368 ILE A C 1
ATOM 2896 O O . ILE A 1 368 ? 16.496 18.575 -10.170 1.00 85.94 368 ILE A O 1
ATOM 2900 N N . PHE A 1 369 ? 18.500 17.788 -9.555 1.00 88.06 369 PHE A N 1
ATOM 2901 C CA . PHE A 1 369 ? 19.256 18.749 -10.350 1.00 88.06 369 PHE A CA 1
ATOM 2902 C C . PHE A 1 369 ? 18.874 18.689 -11.835 1.00 88.06 369 PHE A C 1
ATOM 2904 O O . PHE A 1 369 ? 18.612 19.718 -12.453 1.00 88.06 369 PHE A O 1
ATOM 2911 N N . ALA A 1 370 ? 18.801 17.489 -12.415 1.00 87.44 370 ALA A N 1
ATOM 2912 C CA . ALA A 1 370 ? 18.560 17.319 -13.845 1.00 87.44 370 ALA A CA 1
ATOM 2913 C C . ALA A 1 370 ? 17.089 17.506 -14.264 1.00 87.44 370 ALA A C 1
ATOM 2915 O O . ALA A 1 370 ? 16.823 17.897 -15.403 1.00 87.44 370 ALA A O 1
ATOM 2916 N N . SER A 1 371 ? 16.139 17.206 -13.374 1.00 83.19 371 SER A N 1
ATOM 2917 C CA . SER A 1 371 ? 14.712 17.089 -13.711 1.00 83.19 371 SER A CA 1
ATOM 2918 C C . SER A 1 371 ? 13.770 17.945 -12.867 1.00 83.19 371 SER A C 1
ATOM 2920 O O . SER A 1 371 ? 12.629 18.159 -13.262 1.00 83.19 371 SER A O 1
ATOM 2922 N N . GLY A 1 372 ? 14.218 18.434 -11.712 1.00 78.75 372 GLY A N 1
ATOM 2923 C CA . GLY A 1 372 ? 13.372 19.077 -10.705 1.00 78.75 372 GLY A CA 1
ATOM 2924 C C . GLY A 1 372 ? 12.499 18.106 -9.902 1.00 78.75 372 GLY A C 1
ATOM 2925 O O . GLY A 1 372 ? 11.764 18.557 -9.029 1.00 78.75 372 GLY A O 1
ATOM 2926 N N . ALA A 1 373 ? 12.565 16.797 -10.171 1.00 75.50 373 ALA A N 1
ATOM 2927 C CA . ALA A 1 373 ? 11.782 15.778 -9.480 1.00 75.50 373 ALA A CA 1
ATOM 2928 C C . ALA A 1 373 ? 12.625 15.001 -8.457 1.00 75.50 373 ALA A C 1
ATOM 2930 O O . ALA A 1 373 ? 13.769 14.635 -8.720 1.00 75.50 373 ALA A O 1
ATOM 2931 N N . ASP A 1 374 ? 12.018 14.700 -7.309 1.00 72.94 374 ASP A N 1
ATOM 2932 C CA . ASP A 1 374 ? 12.597 13.894 -6.222 1.00 72.94 374 ASP A CA 1
ATOM 2933 C C . ASP A 1 374 ? 12.643 12.386 -6.537 1.00 72.9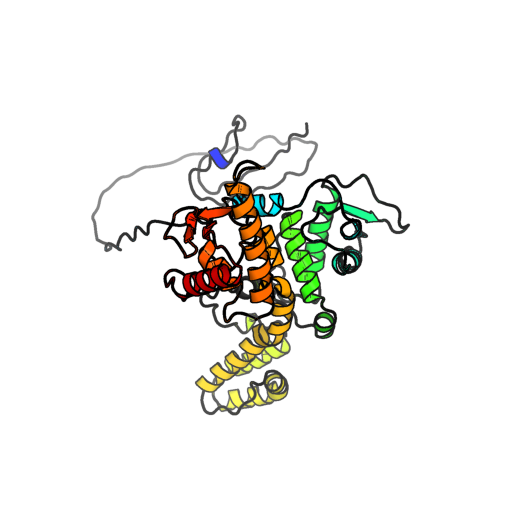4 374 ASP A C 1
ATOM 2935 O O . ASP A 1 374 ? 13.330 11.613 -5.867 1.00 72.94 374 ASP A O 1
ATOM 2939 N N . ARG A 1 375 ? 11.915 11.957 -7.573 1.00 73.69 375 ARG A N 1
ATOM 2940 C CA . ARG A 1 375 ? 11.799 10.568 -8.021 1.00 73.69 375 ARG A CA 1
ATOM 2941 C C . ARG A 1 375 ? 11.526 10.508 -9.519 1.00 73.69 375 ARG A C 1
ATOM 2943 O O . ARG A 1 375 ? 10.955 11.433 -10.092 1.00 73.69 375 ARG A O 1
ATOM 2950 N N . ILE A 1 376 ? 11.884 9.393 -10.157 1.00 73.00 376 ILE A N 1
ATOM 2951 C CA . ILE A 1 376 ? 11.476 9.147 -11.544 1.00 73.00 376 ILE A CA 1
ATOM 2952 C C . ILE A 1 376 ? 9.955 8.950 -11.513 1.00 73.00 376 ILE A C 1
ATOM 2954 O O . ILE A 1 376 ? 9.491 8.072 -10.776 1.00 73.00 376 ILE A O 1
ATOM 2958 N N . PRO A 1 377 ? 9.158 9.737 -12.261 1.00 65.69 377 PRO A N 1
ATOM 2959 C CA . PRO A 1 377 ? 7.718 9.537 -12.302 1.00 65.69 377 PRO A CA 1
ATOM 2960 C C . PRO A 1 377 ? 7.404 8.090 -12.679 1.00 65.69 377 PRO A C 1
ATOM 2962 O O . PRO A 1 377 ? 8.102 7.499 -13.505 1.00 65.69 377 PRO A O 1
ATOM 2965 N N . ALA A 1 378 ? 6.322 7.515 -12.147 1.00 49.19 378 ALA A N 1
ATOM 2966 C CA . ALA A 1 378 ? 5.906 6.154 -12.513 1.00 49.19 378 ALA A CA 1
ATOM 2967 C C . ALA A 1 378 ? 5.744 5.990 -14.040 1.00 49.19 378 ALA A C 1
ATOM 2969 O O . ALA A 1 378 ? 5.939 4.908 -14.590 1.00 49.19 378 ALA A O 1
ATOM 2970 N N . LEU A 1 379 ? 5.479 7.100 -14.736 1.00 46.78 379 LEU A N 1
ATOM 2971 C CA . LEU A 1 379 ? 5.351 7.234 -16.185 1.00 46.78 379 LEU A CA 1
ATOM 2972 C C . LEU A 1 379 ? 6.631 7.603 -16.936 1.00 46.78 379 LEU A C 1
ATOM 2974 O O . LEU A 1 379 ? 6.639 7.617 -18.161 1.00 46.78 379 LEU A O 1
ATOM 2978 N N . GLY A 1 380 ? 7.753 7.748 -16.238 1.00 60.06 380 GLY A N 1
ATOM 2979 C CA . GLY A 1 380 ? 8.956 8.334 -16.812 1.00 60.06 380 GLY A CA 1
ATOM 2980 C C . GLY A 1 380 ? 8.733 9.815 -17.108 1.00 60.06 380 GLY A C 1
ATOM 2981 O O . GLY A 1 380 ? 7.675 10.373 -16.817 1.00 60.06 380 GLY A O 1
ATOM 2982 N N . PHE A 1 381 ? 9.739 10.470 -17.670 1.00 70.62 381 PHE A N 1
ATOM 2983 C CA . PHE A 1 381 ? 9.609 11.871 -18.052 1.00 70.62 381 PHE A CA 1
ATOM 2984 C C . PHE A 1 381 ? 9.121 11.990 -19.492 1.00 70.62 381 PHE A C 1
ATOM 2986 O O . PHE A 1 381 ? 9.526 11.224 -20.368 1.00 70.62 381 PHE A O 1
ATOM 2993 N N . THR A 1 382 ? 8.260 12.978 -19.721 1.00 71.44 382 THR A N 1
ATOM 2994 C CA . THR A 1 382 ? 7.864 13.426 -21.055 1.00 71.44 382 THR A CA 1
ATOM 2995 C C . THR A 1 382 ? 8.187 14.916 -21.144 1.00 71.44 382 THR A C 1
ATOM 2997 O O . THR A 1 382 ? 7.580 15.691 -20.406 1.00 71.44 382 THR A O 1
ATOM 3000 N N . PRO A 1 383 ? 9.133 15.339 -22.000 1.00 78.25 383 PRO A N 1
ATOM 3001 C CA . PRO A 1 383 ? 9.872 14.543 -22.990 1.00 78.25 383 PRO A CA 1
ATOM 3002 C C . PRO A 1 383 ? 10.908 13.575 -22.377 1.00 78.25 383 PRO A C 1
ATOM 3004 O O . PRO A 1 383 ? 11.280 13.705 -21.213 1.00 78.25 383 PRO A O 1
ATOM 3007 N N . GLN A 1 384 ? 11.380 12.607 -23.180 1.00 86.19 384 GLN A N 1
ATOM 3008 C CA . GLN A 1 384 ? 12.448 11.671 -22.793 1.00 86.19 384 GLN A CA 1
ATOM 3009 C C . GLN A 1 384 ? 13.693 12.448 -22.322 1.00 86.19 384 GLN A C 1
ATOM 3011 O O . GLN A 1 384 ? 14.180 13.285 -23.087 1.00 86.19 384 GLN A O 1
ATOM 3016 N N . PRO A 1 385 ? 14.267 12.132 -21.147 1.00 91.06 385 PRO A N 1
ATOM 3017 C CA . PRO A 1 385 ? 15.466 12.796 -20.655 1.00 91.06 385 PRO A CA 1
ATOM 3018 C C . PRO A 1 385 ? 16.670 12.589 -21.567 1.00 91.06 385 PRO A C 1
ATOM 3020 O O . PRO A 1 385 ? 16.934 11.470 -22.027 1.00 91.06 385 PRO A O 1
ATOM 3023 N N . THR A 1 386 ? 17.437 13.654 -21.801 1.00 94.69 386 THR A N 1
ATOM 3024 C CA . THR A 1 386 ? 18.621 13.588 -22.667 1.00 94.69 386 THR A CA 1
ATOM 3025 C C . THR A 1 386 ? 19.877 14.158 -22.035 1.00 94.69 386 THR A C 1
ATOM 3027 O O . THR A 1 386 ? 19.837 15.056 -21.192 1.00 94.69 386 THR A O 1
ATOM 3030 N N . ILE A 1 387 ? 21.015 13.616 -22.471 1.00 97.38 387 ILE A N 1
ATOM 3031 C CA . ILE A 1 387 ? 22.340 14.162 -22.186 1.00 97.38 387 ILE A CA 1
ATOM 3032 C C . ILE A 1 387 ? 22.839 14.915 -23.416 1.00 97.38 387 ILE A C 1
ATOM 3034 O O . ILE A 1 387 ? 22.949 14.344 -24.499 1.00 97.38 387 ILE A O 1
ATOM 3038 N N . GLY A 1 388 ? 23.161 16.192 -23.235 1.00 95.69 388 GLY A N 1
ATOM 3039 C CA . GLY A 1 388 ? 23.942 16.993 -24.174 1.00 95.69 388 GLY A CA 1
ATOM 3040 C C . GLY A 1 388 ? 25.361 17.235 -23.660 1.00 95.69 388 GLY A C 1
ATOM 3041 O O . GLY A 1 388 ? 25.684 16.925 -22.516 1.00 95.69 388 GLY A O 1
ATOM 3042 N N . PHE A 1 389 ? 26.204 17.844 -24.492 1.00 97.12 389 PHE A N 1
ATOM 3043 C CA . PHE A 1 389 ? 27.609 18.087 -24.162 1.00 97.12 389 PHE A CA 1
ATOM 3044 C C . PHE A 1 389 ? 28.003 19.544 -24.411 1.00 97.12 389 PHE A C 1
ATOM 3046 O O . PHE A 1 389 ? 27.650 20.126 -25.441 1.00 97.12 389 PHE A O 1
ATOM 3053 N N . ILE A 1 390 ? 28.739 20.134 -23.469 1.00 95.75 390 ILE A N 1
ATOM 3054 C CA . ILE A 1 390 ? 29.180 21.530 -23.519 1.00 95.75 390 ILE A CA 1
ATOM 3055 C C . ILE A 1 390 ? 30.605 21.578 -24.069 1.00 95.75 390 ILE A C 1
ATOM 3057 O O . ILE A 1 390 ? 31.568 21.267 -23.375 1.00 95.75 390 ILE A O 1
ATOM 3061 N N . HIS A 1 391 ? 30.733 21.979 -25.334 1.00 93.44 391 HIS A N 1
ATOM 3062 C CA . HIS A 1 391 ? 32.026 22.131 -26.023 1.00 93.44 391 HIS A CA 1
ATOM 3063 C C . HIS A 1 391 ? 32.625 23.541 -25.892 1.00 93.44 391 HIS A C 1
ATOM 3065 O O . HIS A 1 391 ? 33.693 23.816 -26.434 1.00 93.44 391 HIS A O 1
ATOM 3071 N N . GLU A 1 392 ? 31.912 24.460 -25.243 1.00 92.06 392 GLU A N 1
ATOM 3072 C CA . GLU A 1 392 ? 32.310 25.860 -25.103 1.00 92.06 392 GLU A CA 1
ATOM 3073 C C . GLU A 1 392 ? 33.393 26.019 -24.030 1.00 92.06 392 GLU A C 1
ATOM 3075 O O . GLU A 1 392 ? 33.241 25.579 -22.891 1.00 92.06 392 GLU A O 1
ATOM 3080 N N . ILE A 1 393 ? 34.489 26.686 -24.394 1.00 87.12 393 ILE A N 1
ATOM 3081 C CA . ILE A 1 393 ? 35.615 26.934 -23.490 1.00 87.12 393 ILE A CA 1
ATOM 3082 C C . ILE A 1 393 ? 35.166 27.866 -22.357 1.00 87.12 393 ILE A C 1
ATOM 3084 O O . ILE A 1 393 ? 34.563 28.908 -22.606 1.00 87.12 393 ILE A O 1
ATOM 3088 N N . GLY A 1 394 ? 35.501 27.508 -21.116 1.00 85.06 394 GLY A N 1
ATOM 3089 C CA . GLY A 1 394 ? 35.181 28.292 -19.919 1.00 85.06 394 GLY A CA 1
ATOM 3090 C C . GLY A 1 394 ? 33.862 27.911 -19.241 1.00 85.06 394 GLY A C 1
ATOM 3091 O O . GLY A 1 394 ? 33.589 28.406 -18.149 1.00 85.06 394 GLY A O 1
ATOM 3092 N N . ARG A 1 395 ? 33.067 27.006 -19.829 1.00 90.75 395 ARG A N 1
ATOM 3093 C CA . ARG A 1 395 ? 31.867 26.437 -19.195 1.00 90.75 395 ARG A CA 1
ATOM 3094 C C . ARG A 1 395 ? 32.197 25.090 -18.566 1.00 90.75 395 ARG A C 1
ATOM 3096 O O . ARG A 1 395 ? 32.078 24.043 -19.193 1.00 90.75 395 ARG A O 1
ATOM 3103 N N . ASN A 1 396 ? 32.649 25.149 -17.317 1.00 91.75 396 ASN A N 1
ATOM 3104 C CA . ASN A 1 396 ? 33.221 23.992 -16.626 1.00 91.75 396 ASN A CA 1
ATOM 3105 C C . ASN A 1 396 ? 32.201 23.171 -15.824 1.00 91.75 396 ASN A C 1
ATOM 3107 O O . ASN A 1 396 ? 32.509 22.034 -15.483 1.00 91.75 396 ASN A O 1
ATOM 3111 N N . TYR A 1 397 ? 31.023 23.723 -15.526 1.00 94.56 397 TYR A N 1
ATOM 3112 C CA . TYR A 1 397 ? 29.998 23.100 -14.680 1.00 94.56 397 TYR A CA 1
ATOM 3113 C C . TYR A 1 397 ? 28.905 22.416 -15.512 1.00 94.56 397 TYR A C 1
ATOM 3115 O O . TYR A 1 397 ? 28.678 22.816 -16.659 1.00 94.56 397 TYR A O 1
ATOM 3123 N N . PRO A 1 398 ? 28.214 21.402 -14.957 1.00 95.50 398 PRO A N 1
ATOM 3124 C CA . PRO A 1 398 ? 27.014 20.866 -15.579 1.00 95.50 398 PRO A CA 1
ATOM 3125 C C . PRO A 1 398 ? 25.880 21.882 -15.603 1.00 95.50 398 PRO A C 1
ATOM 3127 O O . PRO A 1 398 ? 25.785 22.767 -14.755 1.00 95.50 398 PRO A O 1
ATOM 3130 N N . GLU A 1 399 ? 24.978 21.705 -16.561 1.00 93.31 399 GLU A N 1
ATOM 3131 C CA . GLU A 1 399 ? 23.784 22.535 -16.690 1.00 93.31 399 GLU A CA 1
ATOM 3132 C C . GLU A 1 399 ? 22.557 21.664 -16.878 1.00 93.31 399 GLU A C 1
ATOM 3134 O O . GLU A 1 399 ? 22.582 20.719 -17.665 1.00 93.31 399 GLU A O 1
ATOM 3139 N N . ALA A 1 400 ? 21.465 22.015 -16.214 1.00 90.44 400 ALA A N 1
ATOM 3140 C CA . ALA A 1 400 ? 20.198 21.323 -16.358 1.00 90.44 400 ALA A CA 1
ATOM 3141 C C . ALA A 1 400 ? 19.126 22.254 -16.925 1.00 90.44 400 ALA A C 1
ATOM 3143 O O . ALA A 1 400 ? 19.037 23.431 -16.578 1.00 90.44 400 ALA A O 1
ATOM 3144 N N . ASN A 1 401 ? 18.288 21.708 -17.800 1.00 85.56 401 ASN A N 1
ATOM 3145 C CA . ASN A 1 401 ? 16.994 22.277 -18.137 1.00 85.56 401 ASN A CA 1
ATOM 3146 C C . ASN A 1 401 ? 15.932 21.314 -17.613 1.00 85.56 401 ASN A C 1
ATOM 3148 O O . ASN A 1 401 ? 15.660 20.301 -18.254 1.00 85.56 401 ASN A O 1
ATOM 3152 N N . THR A 1 402 ? 15.365 21.630 -16.452 1.00 83.25 402 THR A N 1
ATOM 3153 C CA . THR A 1 402 ? 14.400 20.776 -15.750 1.00 83.25 402 THR A CA 1
ATOM 3154 C C . THR A 1 402 ? 13.101 20.601 -16.538 1.00 83.25 402 THR A C 1
ATOM 3156 O O . THR A 1 402 ? 12.595 19.489 -16.620 1.00 83.25 402 THR A O 1
ATOM 3159 N N . CYS A 1 403 ? 12.617 21.642 -17.229 1.00 74.00 403 CYS A N 1
ATOM 3160 C CA . CYS A 1 403 ? 11.406 21.568 -18.059 1.00 74.00 403 CYS A CA 1
ATOM 3161 C C . CYS A 1 403 ? 11.524 20.572 -19.224 1.00 74.00 403 CYS A C 1
ATOM 3163 O O . CYS A 1 403 ? 10.538 19.959 -19.620 1.00 74.00 403 CYS A O 1
ATOM 3165 N N . LEU A 1 404 ? 12.721 20.435 -19.804 1.00 78.81 404 LEU A N 1
ATOM 3166 C CA . LEU A 1 404 ? 13.001 19.490 -20.895 1.00 78.81 404 LEU A CA 1
ATOM 3167 C C . LEU A 1 404 ? 13.718 18.225 -20.418 1.00 78.81 404 LEU A C 1
ATOM 3169 O O . LEU A 1 404 ? 14.056 17.376 -21.239 1.00 78.81 404 LEU A O 1
ATOM 3173 N N . VAL A 1 405 ? 14.002 18.139 -19.119 1.00 87.06 405 VAL A N 1
ATOM 3174 C CA . VAL A 1 405 ? 14.808 17.095 -18.480 1.00 87.06 405 VAL A CA 1
ATOM 3175 C C . VAL A 1 405 ? 16.107 16.828 -19.251 1.00 87.06 405 VAL A C 1
ATOM 3177 O O . VAL A 1 405 ? 16.465 15.697 -19.587 1.00 87.06 405 VAL A O 1
ATOM 3180 N N . LYS A 1 406 ? 16.809 17.916 -19.587 1.00 91.31 406 LYS A N 1
ATOM 3181 C CA . LYS A 1 406 ? 18.048 17.879 -20.366 1.00 91.31 406 LYS A CA 1
ATOM 3182 C C . LYS A 1 406 ? 19.237 18.248 -19.498 1.00 91.31 406 LYS A C 1
ATOM 3184 O O . LYS A 1 406 ? 19.377 19.405 -19.104 1.00 91.31 406 LYS A O 1
ATOM 3189 N N . LEU A 1 407 ? 20.118 17.279 -19.281 1.00 95.19 407 LEU A N 1
ATOM 3190 C CA . LEU A 1 407 ? 21.386 17.459 -18.587 1.00 95.19 407 LEU A CA 1
ATOM 3191 C C . LEU A 1 407 ? 22.492 17.713 -19.613 1.00 95.19 407 LEU A C 1
ATOM 3193 O O . LEU A 1 407 ? 22.647 16.967 -20.574 1.00 95.19 407 LEU A O 1
ATOM 3197 N N . LYS A 1 408 ? 23.282 18.765 -19.436 1.00 96.00 408 LYS A N 1
ATOM 3198 C CA . LYS A 1 408 ? 24.443 19.057 -20.273 1.00 96.00 408 LYS A CA 1
ATOM 3199 C C . LYS A 1 408 ? 25.715 18.827 -19.478 1.00 96.00 408 LYS A C 1
ATOM 3201 O O . LYS A 1 408 ? 25.922 19.452 -18.441 1.00 96.00 408 LYS A O 1
ATOM 3206 N N . LEU A 1 409 ? 26.562 17.949 -19.998 1.00 96.81 409 LEU A N 1
ATOM 3207 C CA . LEU A 1 409 ? 27.818 17.563 -19.375 1.00 96.81 409 LEU A CA 1
ATOM 3208 C C . LEU A 1 409 ? 28.983 18.396 -19.936 1.00 96.81 409 LEU A C 1
ATOM 3210 O O . LEU A 1 409 ? 29.123 18.490 -21.162 1.00 96.81 409 LEU A O 1
ATOM 3214 N N . PRO A 1 410 ? 29.832 18.989 -19.082 1.00 94.88 410 PRO A N 1
ATOM 3215 C CA . PRO A 1 410 ? 31.009 19.724 -19.523 1.00 94.88 410 PRO A CA 1
ATOM 3216 C C . PRO A 1 410 ? 32.090 18.772 -20.044 1.00 94.88 410 PRO A C 1
ATOM 3218 O O . PRO A 1 410 ? 32.332 17.705 -19.473 1.00 94.88 410 PRO A O 1
ATOM 3221 N N . ILE A 1 411 ? 32.754 19.151 -21.140 1.00 94.88 411 ILE A N 1
ATOM 3222 C CA . ILE A 1 411 ? 33.870 18.368 -21.677 1.00 94.88 411 ILE A CA 1
ATOM 3223 C C . ILE A 1 411 ? 35.129 18.625 -20.845 1.00 94.88 411 ILE A C 1
ATOM 3225 O O . ILE A 1 411 ? 35.697 19.713 -20.894 1.00 94.88 411 ILE A O 1
ATOM 3229 N N . HIS A 1 412 ? 35.598 17.592 -20.140 1.00 93.75 412 HIS A N 1
ATOM 3230 C CA . HIS A 1 412 ? 36.825 17.632 -19.339 1.00 93.75 412 HIS A CA 1
ATOM 3231 C C . HIS A 1 412 ? 37.869 16.619 -19.813 1.00 93.75 412 HIS A C 1
ATOM 3233 O O . HIS A 1 412 ? 37.557 15.545 -20.337 1.00 93.75 412 HIS A O 1
ATOM 3239 N N . GLU A 1 413 ? 39.144 16.964 -19.624 1.00 90.25 413 GLU A N 1
ATOM 3240 C CA . GLU A 1 413 ? 40.269 16.120 -20.040 1.00 90.25 413 GLU A CA 1
ATOM 3241 C C . GLU A 1 413 ? 40.462 14.888 -19.157 1.00 90.25 413 GLU A C 1
ATOM 3243 O O . GLU A 1 413 ? 40.934 13.865 -19.653 1.00 90.25 413 GLU A O 1
ATOM 3248 N N . THR A 1 414 ? 40.098 14.955 -17.880 1.00 93.44 414 THR A N 1
ATOM 3249 C CA . THR A 1 414 ? 40.279 13.850 -16.934 1.00 93.44 414 THR A CA 1
ATOM 3250 C C . THR A 1 414 ? 39.006 13.601 -16.140 1.00 93.44 414 THR A C 1
ATOM 3252 O O . THR A 1 414 ? 38.134 14.472 -16.054 1.00 93.44 414 THR A O 1
ATOM 3255 N N . TYR A 1 415 ? 38.905 12.399 -15.576 1.00 93.69 415 TYR A N 1
ATOM 3256 C CA . TYR A 1 415 ? 37.768 12.001 -14.757 1.00 93.69 415 TYR A CA 1
ATOM 3257 C C . TYR A 1 415 ? 37.687 12.846 -13.482 1.00 93.69 415 TYR A C 1
ATOM 3259 O O . TYR A 1 415 ? 36.616 13.314 -13.122 1.00 93.69 415 TYR A O 1
ATOM 3267 N N . GLU A 1 416 ? 38.828 13.143 -12.862 1.00 94.75 416 GLU A N 1
ATOM 3268 C CA . GLU A 1 416 ? 38.917 13.912 -11.618 1.00 94.75 416 GLU A CA 1
ATOM 3269 C C . GLU A 1 416 ? 38.406 15.346 -11.795 1.00 94.75 416 GLU A C 1
ATOM 3271 O O . GLU A 1 416 ? 37.691 15.867 -10.943 1.00 94.75 416 GLU A O 1
ATOM 3276 N N . ASN A 1 417 ? 38.736 15.992 -12.921 1.00 94.62 417 ASN A N 1
ATOM 3277 C CA . ASN A 1 417 ? 38.202 17.318 -13.229 1.00 94.62 417 ASN A CA 1
ATOM 3278 C C . ASN A 1 417 ? 36.699 17.250 -13.508 1.00 94.62 417 ASN A C 1
ATOM 3280 O O . ASN A 1 417 ? 35.950 18.096 -13.022 1.00 94.62 417 ASN A O 1
ATOM 3284 N N . PHE A 1 418 ? 36.255 16.236 -14.256 1.00 95.00 418 PHE A N 1
ATOM 3285 C CA . PHE A 1 418 ? 34.837 16.024 -14.524 1.00 95.00 418 PHE A CA 1
ATOM 3286 C C . PHE A 1 418 ? 34.033 15.879 -13.225 1.00 95.00 418 PHE A C 1
ATOM 3288 O O . PHE A 1 418 ? 33.105 16.654 -13.002 1.00 95.00 418 PHE A O 1
ATOM 3295 N N . THR A 1 419 ? 34.406 14.945 -12.347 1.00 92.94 419 THR A N 1
ATOM 3296 C CA . THR A 1 419 ? 33.660 14.668 -11.111 1.00 92.94 419 THR A CA 1
ATOM 3297 C C . THR A 1 419 ? 33.699 15.832 -10.134 1.00 92.94 419 THR A C 1
ATOM 3299 O O . THR A 1 419 ? 32.663 16.155 -9.555 1.00 92.94 419 THR A O 1
ATOM 3302 N N . LYS A 1 420 ? 34.838 16.529 -10.013 1.00 93.75 420 LYS A N 1
ATOM 3303 C CA . LYS A 1 420 ? 34.948 17.752 -9.208 1.00 93.75 420 LYS A CA 1
ATOM 3304 C C . LYS A 1 420 ? 33.891 18.784 -9.609 1.00 93.75 420 LYS A C 1
ATOM 3306 O O . LYS A 1 420 ? 33.127 19.240 -8.763 1.00 93.75 420 LYS A O 1
ATOM 3311 N N . TYR A 1 421 ? 33.836 19.145 -10.892 1.00 94.31 421 TYR A N 1
ATOM 3312 C CA . TYR A 1 421 ? 32.904 20.172 -11.359 1.00 94.31 421 TYR A CA 1
ATOM 3313 C C . TYR A 1 421 ? 31.449 19.688 -11.400 1.00 94.31 421 TYR A C 1
ATOM 3315 O O . TYR A 1 421 ? 30.544 20.498 -11.205 1.00 94.31 421 TYR A O 1
ATOM 3323 N N . MET A 1 422 ? 31.210 18.390 -11.617 1.00 94.56 422 MET A N 1
ATOM 3324 C CA . MET A 1 422 ? 29.879 17.792 -11.476 1.00 94.56 422 MET A CA 1
ATOM 3325 C C . MET A 1 422 ? 29.360 17.934 -10.043 1.00 94.56 422 MET A C 1
ATOM 3327 O O . MET A 1 422 ? 28.278 18.479 -9.837 1.00 94.56 422 MET A O 1
ATOM 3331 N N . PHE A 1 423 ? 30.152 17.496 -9.063 1.00 92.38 423 PHE A N 1
ATOM 3332 C CA . PHE A 1 423 ? 29.822 17.566 -7.642 1.00 92.38 423 PHE A CA 1
ATOM 3333 C C . PHE A 1 423 ? 29.586 19.010 -7.182 1.00 92.38 423 PHE A C 1
ATOM 3335 O O . PHE A 1 423 ? 28.529 19.320 -6.633 1.00 92.38 423 PHE A O 1
ATOM 3342 N N . GLU A 1 424 ? 30.531 19.912 -7.471 1.00 91.44 424 GLU A N 1
ATOM 3343 C CA . GLU A 1 424 ? 30.408 21.330 -7.117 1.00 91.44 424 GLU A CA 1
ATOM 3344 C C . GLU A 1 424 ? 29.175 21.970 -7.775 1.00 91.44 424 GLU A C 1
ATOM 3346 O O . GLU A 1 424 ? 28.427 22.677 -7.103 1.00 91.44 424 GLU A O 1
ATOM 3351 N N . GLY A 1 425 ? 28.918 21.688 -9.058 1.00 89.06 425 GLY A N 1
ATOM 3352 C CA . GLY A 1 425 ? 27.781 22.253 -9.791 1.00 89.06 425 GLY A CA 1
ATOM 3353 C C . GLY A 1 425 ? 26.418 21.798 -9.265 1.00 89.06 425 GLY A C 1
ATOM 3354 O O . GLY A 1 425 ? 25.494 22.607 -9.182 1.00 89.06 425 GLY A O 1
ATOM 3355 N N . ILE A 1 426 ? 26.295 20.528 -8.868 1.00 89.50 426 ILE A N 1
ATOM 3356 C CA . ILE A 1 426 ? 25.051 19.973 -8.316 1.00 89.50 426 ILE A CA 1
ATOM 3357 C C . ILE A 1 426 ? 24.767 20.557 -6.925 1.00 89.50 426 ILE A C 1
ATOM 3359 O O . ILE A 1 426 ? 23.652 21.006 -6.675 1.00 89.50 426 ILE A O 1
ATOM 3363 N N . ILE A 1 427 ? 25.769 20.624 -6.040 1.00 84.88 427 ILE A N 1
ATOM 3364 C CA . ILE A 1 427 ? 25.591 21.160 -4.678 1.00 84.88 427 ILE A CA 1
ATOM 3365 C C . ILE A 1 427 ? 25.316 22.667 -4.684 1.00 84.88 427 ILE A C 1
ATOM 3367 O O . ILE A 1 427 ? 24.518 23.160 -3.888 1.00 84.88 427 ILE A O 1
ATOM 3371 N N . GLN A 1 428 ? 25.987 23.422 -5.555 1.00 80.75 428 GLN A N 1
ATOM 3372 C CA . GLN A 1 428 ? 25.926 24.886 -5.546 1.00 80.75 428 GLN A CA 1
ATOM 3373 C C . GLN A 1 428 ? 24.715 25.464 -6.288 1.00 80.75 428 GLN A C 1
ATOM 3375 O O . GLN A 1 428 ? 24.597 26.685 -6.369 1.00 80.75 428 GLN A O 1
ATOM 3380 N N . SER A 1 429 ? 23.817 24.627 -6.814 1.00 69.44 429 SER A N 1
ATOM 3381 C CA . SER A 1 429 ? 22.598 25.049 -7.512 1.00 69.44 429 SER A CA 1
ATOM 3382 C C . SER A 1 429 ? 21.414 25.130 -6.526 1.00 69.44 429 SER A C 1
ATOM 3384 O O . SER A 1 429 ? 20.749 24.123 -6.305 1.00 69.44 429 SER A O 1
ATOM 3386 N N . PRO A 1 430 ? 21.099 26.293 -5.911 1.00 49.50 430 PRO A N 1
ATOM 3387 C CA . PRO A 1 430 ? 20.243 26.384 -4.718 1.00 49.50 430 PRO A CA 1
ATOM 3388 C C . PRO A 1 430 ? 18.742 26.471 -5.035 1.00 49.50 430 PRO A C 1
ATOM 3390 O O . PRO A 1 430 ? 17.941 26.886 -4.200 1.00 49.50 430 PRO A O 1
ATOM 3393 N N . THR A 1 431 ? 18.338 26.148 -6.257 1.00 49.84 431 THR A N 1
ATOM 3394 C CA . THR A 1 431 ? 16.969 26.349 -6.738 1.00 49.84 431 THR A CA 1
ATOM 3395 C C . THR A 1 431 ? 16.405 24.999 -7.134 1.00 49.84 431 THR A C 1
ATOM 3397 O O . THR A 1 431 ? 16.989 24.343 -7.986 1.00 49.84 431 THR A O 1
ATOM 3400 N N . PHE A 1 432 ? 15.275 24.648 -6.511 1.00 45.31 432 PHE A N 1
ATOM 3401 C CA . PHE A 1 432 ? 14.520 23.385 -6.545 1.00 45.31 432 PHE A CA 1
ATOM 3402 C C . PHE A 1 432 ? 14.909 22.346 -5.468 1.00 45.31 432 PHE A C 1
ATOM 3404 O O . PHE A 1 432 ? 15.772 21.506 -5.684 1.00 45.31 432 PHE A O 1
ATOM 3411 N N . GLY A 1 433 ? 14.188 22.364 -4.328 1.00 34.25 433 GLY A N 1
ATOM 3412 C CA . GLY A 1 433 ? 13.867 21.122 -3.599 1.00 34.25 433 GLY A CA 1
ATOM 3413 C C . GLY A 1 433 ? 14.280 20.958 -2.127 1.00 34.25 433 GLY A C 1
ATOM 3414 O O . GLY A 1 433 ? 14.796 19.904 -1.786 1.00 34.25 433 GLY A O 1
ATOM 3415 N N . MET A 1 434 ? 14.014 21.924 -1.241 1.00 30.73 434 MET A N 1
ATOM 3416 C CA . MET A 1 434 ? 13.700 21.642 0.177 1.00 30.73 434 MET A CA 1
ATOM 3417 C C . MET A 1 434 ? 12.450 22.459 0.534 1.00 30.73 434 MET A C 1
ATOM 3419 O O . MET A 1 434 ? 12.551 23.557 1.081 1.00 30.73 434 MET A O 1
ATOM 3423 N N . ALA A 1 435 ? 11.284 21.960 0.125 1.00 28.12 435 ALA A N 1
ATOM 3424 C CA . ALA A 1 435 ? 9.965 22.401 0.571 1.00 28.12 435 ALA A CA 1
ATOM 3425 C C . ALA A 1 435 ? 9.090 21.164 0.762 1.00 28.12 435 ALA A C 1
ATOM 3427 O O . ALA A 1 435 ? 9.148 20.290 -0.134 1.00 28.12 435 ALA A O 1
#